Protein AF-A0A534JX72-F1 (afdb_monomer_lite)

Radius of gyration: 35.06 Å; chains: 1; bounding box: 91×56×96 Å

Structure (mmCIF, N/CA/C/O backbone):
data_AF-A0A534JX72-F1
#
_entry.id   AF-A0A534JX72-F1
#
loop_
_atom_site.group_PDB
_atom_site.id
_atom_site.type_symbol
_atom_site.label_atom_id
_atom_site.label_alt_id
_atom_site.label_comp_id
_atom_site.label_asym_id
_atom_site.label_entity_id
_atom_site.label_seq_id
_atom_site.pdbx_PDB_ins_code
_atom_site.Cartn_x
_atom_site.Cartn_y
_atom_site.Cartn_z
_atom_site.occupancy
_atom_site.B_iso_or_equiv
_atom_site.auth_seq_id
_atom_site.auth_comp_id
_atom_site.auth_asym_id
_atom_site.auth_atom_id
_atom_site.pdbx_PDB_model_num
ATOM 1 N N . MET A 1 1 ? -26.297 22.774 39.015 1.00 34.97 1 MET A N 1
ATOM 2 C CA . MET A 1 1 ? -24.935 22.592 38.460 1.00 34.97 1 MET A CA 1
ATOM 3 C C . MET A 1 1 ? -24.952 22.979 36.986 1.00 34.97 1 MET A C 1
ATOM 5 O O . MET A 1 1 ? -25.674 22.358 36.220 1.00 34.97 1 MET A O 1
ATOM 9 N N . ARG A 1 2 ? -24.256 24.064 36.615 1.00 29.84 2 ARG A N 1
ATOM 10 C CA . ARG A 1 2 ? -24.230 24.620 35.250 1.00 29.84 2 ARG A CA 1
ATOM 11 C C . ARG A 1 2 ? -23.567 23.633 34.281 1.00 29.84 2 ARG A C 1
ATOM 13 O O . ARG A 1 2 ? -22.454 23.179 34.528 1.00 29.84 2 ARG A O 1
ATOM 20 N N . SER A 1 3 ? -24.248 23.324 33.180 1.00 34.34 3 SER A N 1
ATOM 21 C CA . SER A 1 3 ? -23.729 22.519 32.077 1.00 34.34 3 SER A CA 1
ATOM 22 C C . SER A 1 3 ? -22.632 23.286 31.334 1.00 34.34 3 SER A C 1
ATOM 24 O O . SER A 1 3 ? -22.920 24.166 30.522 1.00 34.34 3 SER A O 1
ATOM 26 N N . ALA A 1 4 ? -21.368 22.951 31.584 1.00 35.09 4 ALA A N 1
ATOM 27 C CA . ALA A 1 4 ? -20.260 23.386 30.742 1.00 35.09 4 ALA A CA 1
ATOM 28 C C . ALA A 1 4 ? -20.265 22.569 29.438 1.00 35.09 4 ALA A C 1
ATOM 30 O O . ALA A 1 4 ? -19.502 21.621 29.261 1.00 35.09 4 ALA A O 1
ATOM 31 N N . GLY A 1 5 ? -21.166 22.921 28.520 1.00 37.97 5 GLY A N 1
ATOM 32 C CA . GLY A 1 5 ? -21.029 22.567 27.113 1.00 37.97 5 GLY A CA 1
ATOM 33 C C . GLY A 1 5 ? -19.857 23.358 26.544 1.00 37.97 5 GLY A C 1
ATOM 34 O O . GLY A 1 5 ? -20.038 24.479 26.080 1.00 37.97 5 GLY A O 1
ATOM 35 N N . GLY A 1 6 ? -18.645 22.812 26.649 1.00 37.88 6 GLY A N 1
ATOM 36 C CA . GLY A 1 6 ? -17.445 23.410 26.073 1.00 37.88 6 GLY A CA 1
ATOM 37 C C . GLY A 1 6 ? -17.520 23.389 24.550 1.00 37.88 6 GLY A C 1
ATOM 38 O O . GLY A 1 6 ? -17.050 22.445 23.920 1.00 37.88 6 GLY A O 1
ATOM 39 N N . ALA A 1 7 ? -18.128 24.414 23.955 1.00 49.31 7 ALA A N 1
ATOM 40 C CA . ALA A 1 7 ? -17.944 24.713 22.545 1.00 49.31 7 ALA A CA 1
ATOM 41 C C . ALA A 1 7 ? -16.447 24.960 22.293 1.00 49.31 7 ALA A C 1
ATOM 43 O O . ALA A 1 7 ? -15.780 25.642 23.079 1.00 49.31 7 ALA A O 1
ATOM 44 N N . LEU A 1 8 ? -15.907 24.367 21.223 1.00 46.69 8 LEU A N 1
ATOM 45 C CA . LEU A 1 8 ? -14.507 24.542 20.843 1.00 46.69 8 LEU A CA 1
ATOM 46 C C . LEU A 1 8 ? -14.187 26.036 20.715 1.00 46.69 8 LEU A C 1
ATOM 48 O O . LEU A 1 8 ? -14.882 26.770 20.016 1.00 46.69 8 LEU A O 1
ATOM 52 N N . ARG A 1 9 ? -13.104 26.489 21.357 1.00 63.44 9 ARG A N 1
ATOM 53 C CA . ARG A 1 9 ? -12.608 27.853 21.151 1.00 63.44 9 ARG A CA 1
ATOM 54 C C . ARG A 1 9 ? -12.197 27.999 19.674 1.00 63.44 9 ARG A C 1
ATOM 56 O O . ARG A 1 9 ? -11.427 27.161 19.200 1.00 63.44 9 ARG A O 1
ATOM 63 N N . PRO A 1 10 ? -12.622 29.056 18.960 1.00 59.06 10 PRO A N 1
ATOM 64 C CA . PRO A 1 10 ? -12.333 29.239 17.530 1.00 59.06 10 PRO A CA 1
ATOM 65 C C . PRO A 1 10 ? -10.827 29.238 17.222 1.00 59.06 10 PRO A C 1
ATOM 67 O O . PRO A 1 10 ? -10.398 28.721 16.195 1.00 59.06 10 PRO A O 1
ATOM 70 N N . ARG A 1 11 ? -9.999 29.688 18.176 1.00 56.06 11 ARG A N 1
ATOM 71 C CA . ARG A 1 11 ? -8.530 29.603 18.113 1.00 56.06 11 ARG A CA 1
ATOM 72 C C . ARG A 1 11 ? -7.991 28.170 18.009 1.00 56.06 11 ARG A C 1
ATOM 74 O O . ARG A 1 11 ? -6.979 27.949 17.357 1.00 56.06 11 ARG A O 1
ATOM 81 N N . THR A 1 12 ? -8.643 27.192 18.636 1.00 50.31 12 THR A N 1
ATOM 82 C CA . THR A 1 12 ? -8.209 25.787 18.602 1.00 50.31 12 THR A CA 1
ATOM 83 C C . THR A 1 12 ? -8.566 25.132 17.268 1.00 50.31 12 THR A C 1
ATOM 85 O O . THR A 1 12 ? -7.754 24.387 16.731 1.00 50.31 12 THR A O 1
ATOM 88 N N . ILE A 1 13 ? -9.732 25.465 16.699 1.00 56.62 13 ILE A N 1
ATOM 89 C CA . ILE A 1 13 ? -10.131 25.028 15.350 1.00 56.62 13 ILE A CA 1
ATOM 90 C C . ILE A 1 13 ? -9.166 25.606 14.311 1.00 56.62 13 ILE A C 1
ATOM 92 O O . ILE A 1 13 ? -8.658 24.862 13.480 1.00 56.62 13 ILE A O 1
ATOM 96 N N . ALA A 1 14 ? -8.842 26.898 14.413 1.00 62.22 14 ALA A N 1
ATOM 97 C CA . ALA A 1 14 ? -7.902 27.562 13.514 1.00 62.22 14 ALA A CA 1
ATOM 98 C C . ALA A 1 14 ? -6.480 26.974 13.590 1.00 62.22 14 ALA A C 1
ATOM 100 O O . ALA A 1 14 ? -5.833 26.819 12.563 1.00 62.22 14 ALA A O 1
ATOM 101 N N . LEU A 1 15 ? -6.002 26.588 14.780 1.00 56.69 15 LEU A N 1
ATOM 102 C CA . LEU A 1 15 ? -4.6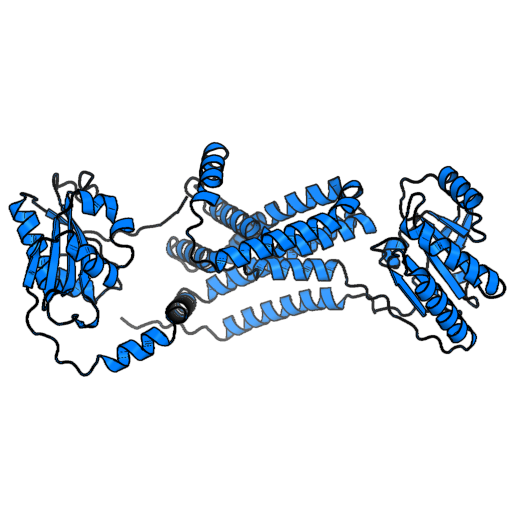83 25.959 14.942 1.00 56.69 15 LEU A CA 1
ATOM 103 C C . LEU A 1 15 ? -4.625 24.530 14.388 1.00 56.69 15 LEU A C 1
ATOM 105 O O . LEU A 1 15 ? -3.620 24.159 13.791 1.00 56.69 15 LEU A O 1
ATOM 109 N N . VAL A 1 16 ? -5.677 23.726 14.576 1.00 52.84 16 VAL A N 1
ATOM 110 C CA . VAL A 1 16 ? -5.746 22.371 14.000 1.00 52.84 16 VAL A CA 1
ATOM 111 C C . VAL A 1 16 ? -5.896 22.452 12.483 1.00 52.84 16 VAL A C 1
ATOM 113 O O . VAL A 1 16 ? -5.176 21.757 11.779 1.00 52.84 16 VAL A O 1
ATOM 116 N N . ALA A 1 17 ? -6.757 23.338 11.977 1.00 62.31 17 ALA A N 1
ATOM 117 C CA . ALA A 1 17 ? -6.901 23.581 10.545 1.00 62.31 17 ALA A CA 1
ATOM 118 C C . ALA A 1 17 ? -5.603 24.118 9.926 1.00 62.31 17 ALA A C 1
ATOM 120 O O . ALA A 1 17 ? -5.203 23.646 8.872 1.00 62.31 17 ALA A O 1
ATOM 121 N N . GLY A 1 18 ? -4.905 25.032 10.608 1.00 68.06 18 GLY A N 1
ATOM 122 C CA . GLY A 1 18 ? -3.608 25.554 10.180 1.00 68.06 18 GLY A CA 1
ATOM 123 C C . GLY A 1 18 ? -2.515 24.487 10.170 1.00 68.06 18 GLY A C 1
ATOM 124 O O . GLY A 1 18 ? -1.773 24.391 9.203 1.00 68.06 18 GLY A O 1
ATOM 125 N N . PHE A 1 19 ? -2.443 23.628 11.191 1.00 59.16 19 PHE A N 1
ATOM 126 C CA . PHE A 1 19 ? -1.483 22.522 11.217 1.00 59.16 19 PHE A CA 1
ATOM 127 C C . PHE A 1 19 ? -1.797 21.467 10.151 1.00 59.16 19 PHE A C 1
ATOM 129 O O . PHE A 1 19 ? -0.895 21.036 9.447 1.00 59.16 19 PHE A O 1
ATOM 136 N N . VAL A 1 20 ? -3.070 21.099 9.971 1.00 56.31 20 VAL A N 1
ATOM 137 C CA . VAL A 1 20 ? -3.511 20.207 8.886 1.00 56.31 20 VAL A CA 1
ATOM 138 C C . VAL A 1 20 ? -3.217 20.828 7.521 1.00 56.31 20 VAL A C 1
ATOM 140 O O . VAL A 1 20 ? -2.736 20.122 6.648 1.00 56.31 20 VAL A O 1
ATOM 143 N N . ALA A 1 21 ? -3.417 22.134 7.339 1.00 64.44 21 ALA A N 1
ATOM 144 C CA . ALA A 1 21 ? -3.087 22.838 6.103 1.00 64.44 21 ALA A CA 1
ATOM 145 C C . ALA A 1 21 ? -1.576 22.888 5.847 1.00 64.44 21 ALA A C 1
ATOM 147 O O . ALA A 1 21 ? -1.164 22.654 4.722 1.00 64.44 21 ALA A O 1
ATOM 148 N N . VAL A 1 22 ? -0.745 23.113 6.871 1.00 66.19 22 VAL A N 1
ATOM 149 C CA . VAL A 1 22 ? 0.724 23.049 6.759 1.00 66.19 22 VAL A CA 1
ATOM 150 C C . VAL A 1 22 ? 1.184 21.627 6.446 1.00 66.19 22 VAL A C 1
ATOM 152 O O . VAL A 1 22 ? 2.077 21.438 5.636 1.00 66.19 22 VAL A O 1
ATOM 155 N N . VAL A 1 23 ? 0.553 20.611 7.030 1.00 57.06 23 VAL A N 1
ATOM 156 C CA . VAL A 1 23 ? 0.859 19.199 6.768 1.00 57.06 23 VAL A CA 1
ATOM 157 C C . VAL A 1 23 ? 0.424 18.771 5.369 1.00 57.06 23 VAL A C 1
ATOM 159 O O . VAL A 1 23 ? 1.199 18.124 4.672 1.00 57.06 23 VAL A O 1
ATOM 162 N N . ILE A 1 24 ? -0.774 19.167 4.933 1.00 60.72 24 ILE A N 1
ATOM 163 C CA . ILE A 1 24 ? -1.239 18.990 3.554 1.00 60.72 24 ILE A CA 1
ATOM 164 C C . ILE A 1 24 ? -0.329 19.766 2.611 1.00 60.72 24 ILE A C 1
ATOM 166 O O . ILE A 1 24 ? 0.001 19.235 1.569 1.00 60.72 24 ILE A O 1
ATOM 170 N N . ALA A 1 25 ? 0.134 20.961 2.977 1.00 63.06 25 ALA A N 1
ATOM 171 C CA . ALA A 1 25 ? 1.074 21.735 2.180 1.00 63.06 25 ALA A CA 1
ATOM 172 C C . ALA A 1 25 ? 2.465 21.095 2.142 1.00 63.06 25 ALA A C 1
ATOM 174 O O . ALA A 1 25 ? 3.089 21.152 1.104 1.00 63.06 25 ALA A O 1
ATOM 175 N N . ILE A 1 26 ? 2.956 20.443 3.200 1.00 62.28 26 ILE A N 1
ATOM 176 C CA . ILE A 1 26 ? 4.235 19.708 3.182 1.00 62.28 26 ILE A CA 1
ATOM 177 C C . ILE A 1 26 ? 4.104 18.423 2.359 1.00 62.28 26 ILE A C 1
ATOM 179 O O . ILE A 1 26 ? 4.972 18.134 1.543 1.00 62.28 26 ILE A O 1
ATOM 183 N N . ALA A 1 27 ? 3.014 17.669 2.528 1.00 51.69 27 ALA A N 1
ATOM 184 C CA . ALA A 1 27 ? 2.728 16.482 1.725 1.00 51.69 27 ALA A CA 1
ATOM 185 C C . ALA A 1 27 ? 2.495 16.848 0.251 1.00 51.69 27 ALA A C 1
ATOM 187 O O . ALA A 1 27 ? 3.039 16.197 -0.632 1.00 51.69 27 ALA A O 1
ATOM 188 N N . ALA A 1 28 ? 1.756 17.926 -0.015 1.00 56.53 28 ALA A N 1
ATOM 189 C CA . ALA A 1 28 ? 1.580 18.491 -1.342 1.00 56.53 28 ALA A CA 1
ATOM 190 C C . ALA A 1 28 ? 2.904 19.022 -1.873 1.00 56.53 28 ALA A C 1
ATOM 192 O O . ALA A 1 28 ? 3.209 18.721 -3.002 1.00 56.53 28 ALA A O 1
ATOM 193 N N . SER A 1 29 ? 3.739 19.706 -1.091 1.00 56.56 29 SER A N 1
ATOM 194 C CA . SER A 1 29 ? 5.067 20.159 -1.523 1.00 56.56 29 SER A CA 1
ATOM 195 C C . SER A 1 29 ? 5.996 18.994 -1.840 1.00 56.56 29 SER A C 1
ATOM 197 O O . SER A 1 29 ? 6.731 19.097 -2.804 1.00 56.56 29 SER A O 1
ATOM 199 N N . LEU A 1 30 ? 5.938 17.874 -1.112 1.00 53.69 30 LEU A N 1
ATOM 200 C CA . LEU A 1 30 ? 6.667 16.636 -1.435 1.00 53.69 30 LEU A CA 1
ATOM 201 C C . LEU A 1 30 ? 6.123 15.948 -2.699 1.00 53.69 30 LEU A C 1
ATOM 203 O O . LEU A 1 30 ? 6.878 15.315 -3.431 1.00 53.69 30 LEU A O 1
ATOM 207 N N . VAL A 1 31 ? 4.819 16.079 -2.961 1.00 47.91 31 VAL A N 1
ATOM 208 C CA . VAL A 1 31 ? 4.160 15.600 -4.187 1.00 47.91 31 VAL A CA 1
ATOM 209 C C . VAL A 1 31 ? 4.345 16.576 -5.357 1.00 47.91 31 VAL A C 1
ATOM 211 O O . VAL A 1 31 ? 4.341 16.137 -6.493 1.00 47.91 31 VAL A O 1
ATOM 214 N N . LEU A 1 32 ? 4.528 17.871 -5.102 1.00 47.16 32 LEU A N 1
ATOM 215 C CA . LEU A 1 32 ? 4.736 18.948 -6.075 1.00 47.16 32 LEU A CA 1
ATOM 216 C C . LEU A 1 32 ? 6.227 19.159 -6.371 1.00 47.16 32 LEU A C 1
ATOM 218 O O . LEU A 1 32 ? 6.552 19.696 -7.421 1.00 47.16 32 LEU A O 1
ATOM 222 N N . PHE A 1 33 ? 7.129 18.657 -5.519 1.00 47.72 33 PHE A N 1
ATOM 223 C CA . PHE A 1 33 ? 8.542 18.391 -5.824 1.00 47.72 33 PHE A CA 1
ATOM 224 C C . PHE A 1 33 ? 8.692 17.172 -6.754 1.00 47.72 33 PHE A C 1
ATOM 226 O O . PHE A 1 33 ? 9.626 16.378 -6.632 1.00 47.72 33 PHE A O 1
ATOM 233 N N . GLN A 1 34 ? 7.757 16.979 -7.688 1.00 48.81 34 GLN A N 1
ATOM 234 C CA . GLN A 1 34 ? 8.061 16.151 -8.846 1.00 48.81 34 GLN A CA 1
ATOM 235 C C . GLN A 1 34 ? 9.079 16.938 -9.672 1.00 48.81 34 GLN A C 1
ATOM 237 O O . GLN A 1 34 ? 8.859 18.133 -9.903 1.00 48.81 34 GLN A O 1
ATOM 242 N N . PRO A 1 35 ? 10.171 16.311 -10.139 1.00 45.28 35 PRO A N 1
ATOM 243 C CA . PRO A 1 35 ? 10.888 16.860 -11.275 1.00 45.28 35 PRO A CA 1
ATOM 244 C C . PRO A 1 35 ? 9.836 17.141 -12.356 1.00 45.28 35 PRO A C 1
ATOM 246 O O . PRO A 1 35 ? 8.963 16.289 -12.570 1.00 45.28 35 PRO A O 1
ATOM 249 N N . PRO A 1 36 ? 9.821 18.336 -12.971 1.00 43.03 36 PRO A N 1
ATOM 250 C CA . PRO A 1 36 ? 8.888 18.610 -14.052 1.00 43.03 36 PRO A CA 1
ATOM 251 C C . PRO A 1 36 ? 9.018 17.476 -15.058 1.00 43.03 36 PRO A C 1
ATOM 253 O O . PRO A 1 36 ? 10.134 17.070 -15.365 1.00 43.03 36 PRO A O 1
ATOM 256 N N . ALA A 1 37 ? 7.892 16.932 -15.508 1.00 49.34 37 ALA A N 1
ATOM 257 C CA . ALA A 1 37 ? 7.880 15.823 -16.442 1.00 49.34 37 ALA A CA 1
ATOM 258 C C . ALA A 1 37 ? 8.649 16.267 -17.703 1.00 49.34 37 ALA A C 1
ATOM 260 O O . ALA A 1 37 ? 8.152 17.061 -18.509 1.00 49.34 37 ALA A O 1
ATOM 261 N N . THR A 1 38 ? 9.921 15.875 -17.811 1.00 53.38 38 THR A N 1
ATOM 262 C CA . THR A 1 38 ? 10.798 16.397 -18.853 1.00 53.38 38 THR A CA 1
ATOM 263 C C . THR A 1 38 ? 10.487 15.647 -20.129 1.00 53.38 38 THR A C 1
ATOM 265 O O . THR A 1 38 ? 10.518 14.421 -20.183 1.00 53.38 38 THR A O 1
ATOM 268 N N . LYS A 1 39 ? 10.152 16.403 -21.172 1.00 71.38 39 LYS A N 1
ATOM 269 C CA . LYS A 1 39 ? 10.093 15.880 -22.539 1.00 71.38 39 LYS A CA 1
ATOM 270 C C . LYS A 1 39 ? 11.490 15.537 -23.063 1.00 71.38 39 LYS A C 1
ATOM 272 O O . LYS A 1 39 ? 11.618 14.701 -23.944 1.00 71.38 39 LYS A O 1
ATOM 277 N N . ALA A 1 40 ? 12.521 16.192 -22.524 1.00 84.44 40 ALA A N 1
ATOM 278 C CA . ALA A 1 40 ? 13.915 15.907 -22.827 1.00 84.44 40 ALA A CA 1
ATOM 279 C C . ALA A 1 40 ? 14.343 14.570 -22.214 1.00 84.44 40 ALA A C 1
ATOM 281 O O . ALA A 1 40 ? 14.024 14.285 -21.054 1.00 84.44 40 ALA A O 1
ATOM 282 N N . ALA A 1 41 ? 15.085 13.793 -22.997 1.00 86.50 41 ALA A N 1
ATOM 283 C CA . ALA A 1 41 ? 15.706 12.561 -22.549 1.00 86.50 41 ALA A CA 1
ATOM 284 C C . ALA A 1 41 ? 16.773 12.877 -21.478 1.00 86.50 41 ALA A C 1
ATOM 286 O O . ALA A 1 41 ? 17.606 13.759 -21.719 1.00 86.50 41 ALA A O 1
ATOM 287 N N . PRO A 1 42 ? 16.744 12.233 -20.290 1.00 88.69 42 PRO A N 1
ATOM 288 C CA . PRO A 1 42 ? 17.781 12.411 -19.279 1.00 88.69 42 PRO A CA 1
ATOM 289 C C . PRO A 1 42 ? 19.166 12.116 -19.853 1.00 88.69 42 PRO A C 1
ATOM 291 O O . PRO A 1 42 ? 19.401 11.035 -20.396 1.00 88.69 42 PRO A O 1
ATOM 294 N N . ASP A 1 43 ? 20.071 13.084 -19.745 1.00 89.69 43 ASP A N 1
ATOM 295 C CA . ASP A 1 43 ? 21.433 12.923 -20.242 1.00 89.69 43 ASP A CA 1
ATOM 296 C C . ASP A 1 43 ? 22.206 11.918 -19.381 1.00 89.69 43 ASP A C 1
ATOM 298 O O . ASP A 1 43 ? 21.971 11.802 -18.173 1.00 89.69 43 ASP A O 1
ATOM 302 N N . PHE A 1 44 ? 23.116 11.179 -20.004 1.00 92.12 44 PHE A N 1
ATOM 303 C CA . PHE A 1 44 ? 23.939 10.195 -19.317 1.00 92.12 44 PHE A CA 1
ATOM 304 C C . PHE A 1 44 ? 25.312 10.069 -19.957 1.00 92.12 44 PHE A C 1
ATOM 306 O O . PHE A 1 44 ? 25.532 10.427 -21.111 1.00 92.12 44 PHE A O 1
ATOM 313 N N . THR A 1 45 ? 26.238 9.534 -19.170 1.00 93.62 45 THR A N 1
ATOM 314 C CA . THR A 1 45 ? 27.586 9.175 -19.598 1.00 93.62 45 THR A CA 1
ATOM 315 C C . THR A 1 45 ? 27.856 7.757 -19.137 1.00 93.62 45 THR A C 1
ATOM 317 O O . THR A 1 45 ? 27.799 7.482 -17.938 1.00 93.62 45 THR A O 1
ATOM 320 N N . LEU A 1 46 ? 28.129 6.863 -20.079 1.00 92.50 46 LEU A N 1
ATOM 321 C CA . LEU A 1 46 ? 28.477 5.473 -19.806 1.00 92.50 46 LEU A CA 1
ATOM 322 C C . LEU A 1 46 ? 29.785 5.116 -20.502 1.00 92.50 46 LEU A C 1
ATOM 324 O O . LEU A 1 46 ? 30.182 5.756 -21.470 1.00 92.50 46 LEU A O 1
ATOM 328 N N . THR A 1 47 ? 30.442 4.073 -20.011 1.00 92.94 47 THR A N 1
ATOM 329 C CA . THR A 1 47 ? 31.537 3.419 -20.729 1.00 92.94 47 THR A CA 1
ATOM 330 C C . THR A 1 47 ? 30.981 2.148 -21.354 1.00 92.94 47 THR A C 1
ATOM 332 O O . THR A 1 47 ? 30.412 1.313 -20.643 1.00 92.94 47 THR A O 1
ATOM 335 N N . ASP A 1 48 ? 31.091 2.026 -22.674 1.00 92.50 48 ASP A N 1
ATOM 336 C CA . ASP A 1 48 ? 30.658 0.834 -23.396 1.00 92.50 48 ASP A CA 1
ATOM 337 C C . ASP A 1 48 ? 31.604 -0.353 -23.146 1.00 92.50 48 ASP A C 1
ATOM 339 O O . ASP A 1 48 ? 32.664 -0.238 -22.522 1.00 92.50 48 ASP A O 1
ATOM 343 N N . ILE A 1 49 ? 31.202 -1.535 -23.605 1.00 92.19 49 ILE A N 1
ATOM 344 C CA . ILE A 1 49 ? 31.980 -2.763 -23.427 1.00 92.19 49 ILE A CA 1
ATOM 345 C C . ILE A 1 49 ? 33.294 -2.795 -24.218 1.00 92.19 49 ILE A C 1
ATOM 347 O O . ILE A 1 49 ? 34.118 -3.670 -23.945 1.00 92.19 49 ILE A O 1
ATOM 351 N N . ASP A 1 50 ? 33.512 -1.867 -25.148 1.00 90.25 50 ASP A N 1
ATOM 352 C CA . ASP A 1 50 ? 34.766 -1.706 -25.891 1.00 90.25 50 ASP A CA 1
ATOM 353 C C . ASP A 1 50 ? 35.696 -0.668 -25.232 1.00 90.25 50 ASP A C 1
ATOM 355 O O . ASP A 1 50 ? 36.848 -0.518 -25.637 1.00 90.25 50 ASP A O 1
ATOM 359 N N . GLY A 1 51 ? 35.232 0.003 -24.172 1.00 90.06 51 GLY A N 1
ATOM 360 C CA . GLY A 1 51 ? 35.978 1.019 -23.434 1.00 90.06 51 GLY A CA 1
ATOM 361 C C . GLY A 1 51 ? 35.767 2.447 -23.943 1.00 90.06 51 GLY A C 1
ATOM 362 O O . GLY A 1 51 ? 36.439 3.355 -23.454 1.00 90.06 51 GLY A O 1
ATOM 363 N N . ASN A 1 52 ? 34.845 2.672 -24.883 1.00 92.44 52 ASN A N 1
ATOM 364 C CA . ASN A 1 52 ? 34.511 4.011 -25.358 1.00 92.44 52 ASN A CA 1
ATOM 365 C C . ASN A 1 52 ? 33.567 4.709 -24.378 1.00 92.44 52 ASN A C 1
ATOM 367 O O . ASN A 1 52 ? 32.662 4.097 -23.808 1.00 92.44 52 ASN A O 1
ATOM 371 N N . THR A 1 53 ? 33.741 6.016 -24.217 1.00 93.00 53 THR A N 1
ATOM 372 C CA . THR A 1 53 ? 32.786 6.843 -23.476 1.00 93.00 53 THR A CA 1
ATOM 373 C C . THR A 1 53 ? 31.640 7.239 -24.398 1.00 93.00 53 THR A C 1
ATOM 375 O O . THR A 1 53 ? 31.869 7.817 -25.455 1.00 93.00 53 THR A O 1
ATOM 378 N N . VAL A 1 54 ? 30.412 6.946 -23.981 1.00 93.69 54 VAL A N 1
ATOM 379 C CA . VAL A 1 54 ? 29.177 7.265 -24.695 1.00 93.69 54 VAL A CA 1
ATOM 380 C C . VAL A 1 54 ? 28.415 8.324 -23.906 1.00 93.69 54 VAL A C 1
ATOM 382 O O . VAL A 1 54 ? 27.938 8.047 -22.800 1.00 93.69 54 VAL A O 1
ATOM 385 N N . HIS A 1 55 ? 28.281 9.525 -24.475 1.00 93.88 55 HIS A N 1
ATOM 386 C CA . HIS A 1 55 ? 27.387 10.562 -23.966 1.00 93.88 55 HIS A CA 1
ATOM 387 C C . HIS A 1 55 ? 26.129 10.632 -24.833 1.00 93.88 55 HIS A C 1
ATOM 389 O O . HIS A 1 55 ? 26.217 10.707 -26.056 1.00 93.88 55 HIS A O 1
ATOM 395 N N . LEU A 1 56 ? 24.939 10.672 -24.226 1.00 93.00 56 LEU A N 1
ATOM 396 C CA . LEU A 1 56 ? 23.696 10.803 -25.003 1.00 93.00 56 LEU A CA 1
ATOM 397 C C . LEU A 1 56 ? 23.663 12.108 -25.816 1.00 93.00 56 LEU A C 1
ATOM 399 O O . LEU A 1 56 ? 23.113 12.153 -26.917 1.00 93.00 56 LEU A O 1
ATOM 403 N N . ALA A 1 57 ? 24.272 13.169 -25.284 1.00 90.56 57 ALA A N 1
ATOM 404 C CA . ALA A 1 57 ? 24.438 14.441 -25.976 1.00 90.56 57 ALA A CA 1
ATOM 405 C C . ALA A 1 57 ? 25.201 14.333 -27.313 1.00 90.56 57 ALA A C 1
ATOM 407 O O . ALA A 1 57 ? 24.941 15.141 -28.205 1.00 90.56 57 ALA A O 1
ATOM 408 N N . ASP A 1 58 ? 26.070 13.333 -27.490 1.00 91.69 58 ASP A N 1
ATOM 409 C CA . ASP A 1 58 ? 26.844 13.151 -28.726 1.00 91.69 58 ASP A CA 1
ATOM 410 C C . ASP A 1 58 ? 25.964 12.688 -29.896 1.00 91.69 58 ASP A C 1
ATOM 412 O O . ASP A 1 58 ? 26.301 12.898 -31.060 1.00 91.69 58 ASP A O 1
ATOM 416 N N . PHE A 1 59 ? 24.794 12.112 -29.603 1.00 91.44 59 PHE A N 1
ATOM 417 C CA . PHE A 1 59 ? 23.854 11.621 -30.613 1.00 91.44 59 PHE A CA 1
ATOM 418 C C . PHE A 1 59 ? 22.808 12.657 -31.046 1.00 91.44 59 PHE A C 1
ATOM 420 O O . PHE A 1 59 ? 21.893 12.344 -31.812 1.00 91.44 59 PHE A O 1
ATOM 427 N N . ARG A 1 60 ? 22.932 13.913 -30.595 1.00 88.75 60 ARG A N 1
ATOM 428 C CA . ARG A 1 60 ? 22.062 15.014 -31.038 1.00 88.75 60 ARG A CA 1
ATOM 429 C C . ARG A 1 60 ? 22.114 15.154 -32.561 1.00 88.75 60 ARG A C 1
ATOM 431 O O . ARG A 1 60 ? 23.176 15.105 -33.171 1.00 88.75 60 ARG A O 1
ATOM 438 N N . GLY A 1 61 ? 20.952 15.345 -33.184 1.00 89.44 61 GLY A N 1
ATOM 439 C CA . GLY A 1 61 ? 20.817 15.367 -34.645 1.00 89.44 61 GLY A CA 1
ATOM 440 C C . GLY A 1 61 ? 20.558 13.999 -35.290 1.00 89.44 61 GLY A C 1
ATOM 441 O O . GLY A 1 61 ? 20.166 13.958 -36.455 1.00 89.44 61 GLY A O 1
ATOM 442 N N . LYS A 1 62 ? 20.683 12.892 -34.547 1.00 92.81 62 LYS A N 1
ATOM 443 C CA . LYS A 1 62 ? 20.256 11.548 -34.970 1.00 92.81 62 LYS A CA 1
ATOM 444 C C . LYS A 1 62 ? 19.083 11.066 -34.116 1.00 92.81 62 LYS A C 1
ATOM 446 O O . LYS A 1 62 ? 18.796 11.633 -33.066 1.00 92.81 62 LYS A O 1
ATOM 451 N N . ILE A 1 63 ? 18.370 10.048 -34.591 1.00 94.25 63 ILE A N 1
ATOM 452 C CA . ILE A 1 63 ? 17.360 9.359 -33.781 1.00 94.25 63 ILE A CA 1
ATOM 453 C C . ILE A 1 63 ? 18.078 8.270 -32.982 1.00 94.25 63 ILE A C 1
ATOM 455 O O . ILE A 1 63 ? 18.664 7.364 -33.566 1.00 94.25 63 ILE A O 1
ATOM 459 N N . THR A 1 64 ? 18.047 8.337 -31.656 1.00 94.94 64 THR A N 1
ATOM 460 C CA . THR A 1 64 ? 18.744 7.359 -30.807 1.00 94.94 64 THR A CA 1
ATOM 461 C C . THR A 1 64 ? 17.763 6.342 -30.247 1.00 94.94 64 THR A C 1
ATOM 463 O O . THR A 1 64 ? 16.788 6.722 -29.598 1.00 94.94 64 THR A O 1
ATOM 466 N N . VAL A 1 65 ? 18.029 5.051 -30.452 1.00 95.12 65 VAL A N 1
ATOM 467 C CA . VAL A 1 65 ? 17.335 3.976 -29.739 1.00 95.12 65 VAL A CA 1
ATOM 468 C C . VAL A 1 65 ? 18.066 3.664 -28.436 1.00 95.12 65 VAL A C 1
ATOM 470 O O . VAL A 1 65 ? 19.267 3.396 -28.429 1.00 95.12 65 VAL A O 1
ATOM 473 N N . LEU A 1 66 ? 17.338 3.718 -27.324 1.00 95.25 66 LEU A N 1
ATOM 474 C CA . LEU A 1 66 ? 17.818 3.272 -26.020 1.00 95.25 66 LEU A CA 1
ATOM 475 C C . LEU A 1 66 ? 17.092 1.980 -25.662 1.00 95.25 66 LEU A C 1
ATOM 477 O O . LEU A 1 66 ? 15.868 1.977 -25.516 1.00 95.25 66 LEU A O 1
ATOM 481 N N . ASP A 1 67 ? 17.851 0.898 -25.538 1.00 94.31 67 ASP A N 1
ATOM 482 C CA . ASP A 1 67 ? 17.350 -0.446 -25.263 1.00 94.31 67 ASP A CA 1
ATOM 483 C C . ASP A 1 67 ? 17.819 -0.918 -23.886 1.00 94.31 67 ASP A C 1
ATOM 485 O O . ASP A 1 67 ? 18.985 -1.250 -23.691 1.00 94.31 67 ASP A O 1
ATOM 489 N N . PHE A 1 68 ? 16.917 -0.934 -22.908 1.00 93.69 68 PHE A N 1
ATOM 490 C CA . PHE A 1 68 ? 17.221 -1.432 -21.568 1.00 93.69 68 PHE A CA 1
ATOM 491 C C . PHE A 1 68 ? 16.963 -2.936 -21.501 1.00 93.69 68 PHE A C 1
ATOM 493 O O . PHE A 1 68 ? 15.824 -3.379 -21.685 1.00 93.69 68 PHE A O 1
ATOM 500 N N . MET A 1 69 ? 18.016 -3.705 -21.221 1.00 91.56 69 MET A N 1
ATOM 501 C CA . MET A 1 69 ? 18.080 -5.156 -21.427 1.00 91.56 69 MET A CA 1
ATOM 502 C C . MET A 1 69 ? 18.987 -5.857 -20.393 1.00 91.56 69 MET A C 1
ATOM 504 O O . MET A 1 69 ? 19.501 -5.212 -19.484 1.00 91.56 69 MET A O 1
ATOM 508 N N . TYR A 1 70 ? 19.117 -7.186 -20.487 1.00 87.69 70 TYR A N 1
ATOM 509 C CA . TYR A 1 70 ? 20.164 -8.000 -19.841 1.00 87.69 70 TYR A CA 1
ATOM 510 C C . TYR A 1 70 ? 20.334 -9.325 -20.614 1.00 87.69 70 TYR A C 1
ATOM 512 O O . TYR A 1 70 ? 19.470 -9.687 -21.421 1.00 87.69 70 TYR A O 1
ATOM 520 N N . ILE A 1 71 ? 21.421 -10.070 -20.379 1.00 82.44 71 ILE A N 1
ATOM 521 C CA . ILE A 1 71 ? 21.844 -11.214 -21.222 1.00 82.44 71 ILE A CA 1
ATOM 522 C C . ILE A 1 71 ? 20.785 -12.331 -21.326 1.00 82.44 71 ILE A C 1
ATOM 524 O O . ILE A 1 71 ? 20.537 -12.863 -22.405 1.00 82.44 71 ILE A O 1
ATOM 528 N N . ASN A 1 72 ? 20.132 -12.693 -20.221 1.00 82.69 72 ASN A N 1
ATOM 529 C CA . ASN A 1 72 ? 19.192 -13.825 -20.149 1.00 82.69 72 ASN A CA 1
ATOM 530 C C . ASN A 1 72 ? 17.719 -13.382 -20.180 1.00 82.69 72 ASN A C 1
ATOM 532 O O . ASN A 1 72 ? 16.884 -13.854 -19.402 1.00 82.69 72 ASN A O 1
ATOM 536 N N . CYS A 1 73 ? 17.401 -12.433 -21.054 1.00 83.12 73 CYS A N 1
ATOM 537 C CA . CYS A 1 73 ? 16.084 -11.819 -21.149 1.00 83.12 73 CYS A CA 1
ATOM 538 C C . CYS A 1 73 ? 15.263 -12.398 -22.315 1.00 83.12 73 CYS A C 1
ATOM 540 O O . CYS A 1 73 ? 15.477 -12.048 -23.476 1.00 83.12 73 CYS A O 1
ATOM 542 N N . ALA A 1 74 ? 14.271 -13.245 -22.012 1.00 83.00 74 ALA A N 1
ATOM 543 C CA . ALA A 1 74 ? 13.413 -13.868 -23.029 1.00 83.00 74 ALA A CA 1
ATOM 544 C C . ALA A 1 74 ? 12.620 -12.835 -23.854 1.00 83.00 74 ALA A C 1
ATOM 546 O O . ALA A 1 74 ? 12.582 -12.915 -25.078 1.00 83.00 74 ALA A O 1
ATOM 547 N N . SER A 1 75 ? 12.052 -11.819 -23.202 1.00 82.81 75 SER A N 1
ATOM 548 C CA . SER A 1 75 ? 11.337 -10.724 -23.874 1.00 82.81 75 SER A CA 1
ATOM 549 C C . SER A 1 75 ? 12.252 -9.872 -24.766 1.00 82.81 75 SER A C 1
ATOM 551 O O . SER A 1 75 ? 11.808 -9.352 -25.787 1.00 82.81 75 SER A O 1
ATOM 553 N N . CYS A 1 76 ? 13.543 -9.777 -24.440 1.00 87.88 76 CYS A N 1
ATOM 554 C CA . CYS A 1 76 ? 14.526 -9.070 -25.257 1.00 87.88 76 CYS A CA 1
ATOM 555 C C . CYS A 1 76 ? 14.867 -9.854 -26.530 1.00 87.88 76 CYS A C 1
ATOM 557 O O . CYS A 1 76 ? 15.129 -9.245 -27.561 1.00 87.88 76 CYS A O 1
ATOM 559 N N . GLU A 1 77 ? 14.855 -11.192 -26.491 1.00 88.56 77 GLU A N 1
ATOM 560 C CA . GLU A 1 77 ? 15.021 -12.029 -27.695 1.00 88.56 77 GLU A CA 1
ATOM 561 C C . GLU A 1 77 ? 13.857 -11.852 -28.683 1.00 88.56 77 GLU A C 1
ATOM 563 O O . GLU A 1 77 ? 14.073 -11.961 -29.885 1.00 88.56 77 GLU A O 1
ATOM 568 N N . LEU A 1 78 ? 12.650 -11.527 -28.200 1.00 88.81 78 LEU A N 1
ATOM 569 C CA . LEU A 1 78 ? 11.494 -11.224 -29.055 1.00 88.81 78 LEU A CA 1
ATOM 570 C C . LEU A 1 78 ? 11.599 -9.834 -29.704 1.00 88.81 78 LEU A C 1
ATOM 572 O O . LEU A 1 78 ? 11.317 -9.678 -30.889 1.00 88.81 78 LEU A O 1
ATOM 576 N N . ALA A 1 79 ? 12.012 -8.817 -28.940 1.00 90.94 79 ALA A N 1
ATOM 577 C CA . ALA A 1 79 ? 12.085 -7.439 -29.433 1.00 90.94 79 ALA A CA 1
ATOM 578 C C . ALA A 1 79 ? 13.299 -7.181 -30.342 1.00 90.94 79 ALA A C 1
ATOM 580 O O . ALA A 1 79 ? 13.189 -6.471 -31.340 1.00 90.94 79 ALA A O 1
ATOM 581 N N . ARG A 1 80 ? 14.459 -7.767 -30.024 1.00 93.00 80 ARG A N 1
ATOM 582 C CA . ARG A 1 80 ? 15.729 -7.508 -30.718 1.00 93.00 80 ARG A CA 1
ATOM 583 C C . ARG A 1 80 ? 15.697 -7.684 -32.235 1.00 93.00 80 ARG A C 1
ATOM 585 O O . ARG A 1 80 ? 16.164 -6.758 -32.888 1.00 93.00 80 ARG A O 1
ATOM 592 N N . PRO A 1 81 ? 15.180 -8.783 -32.824 1.00 93.25 81 PRO A N 1
ATOM 593 C CA . PRO A 1 81 ? 15.183 -8.923 -34.279 1.00 93.25 81 PRO A CA 1
ATOM 594 C C . PRO A 1 81 ? 14.386 -7.804 -34.959 1.00 93.25 81 PRO A C 1
ATOM 596 O O . PRO A 1 81 ? 14.808 -7.308 -35.998 1.00 93.25 81 PRO A O 1
ATOM 599 N N . VAL A 1 82 ? 13.291 -7.345 -34.342 1.00 93.56 82 VAL A N 1
ATOM 600 C CA . VAL A 1 82 ? 12.498 -6.215 -34.847 1.00 93.56 82 VAL A CA 1
ATOM 601 C C . VAL A 1 82 ? 13.287 -4.909 -34.756 1.00 93.56 82 VAL A C 1
ATOM 603 O O . VAL A 1 82 ? 13.325 -4.146 -35.716 1.00 93.56 82 VAL A O 1
ATOM 606 N N . VAL A 1 83 ? 13.951 -4.653 -33.624 1.00 93.44 83 VAL A N 1
ATOM 607 C CA . VAL A 1 83 ? 14.777 -3.447 -33.449 1.00 93.44 83 VAL A CA 1
ATOM 608 C C . VAL A 1 83 ? 15.970 -3.453 -34.407 1.00 93.44 83 VAL A C 1
ATOM 610 O O . VAL A 1 83 ? 16.255 -2.427 -35.009 1.00 93.44 83 VAL A O 1
ATOM 613 N N . GLN A 1 84 ? 16.637 -4.595 -34.599 1.00 93.88 84 GLN A N 1
ATOM 614 C CA . GLN A 1 84 ? 17.744 -4.746 -35.549 1.00 93.88 84 GLN A CA 1
ATOM 615 C C . GLN A 1 84 ? 17.293 -4.523 -36.995 1.00 93.88 84 GLN A C 1
ATOM 617 O O . GLN A 1 84 ? 18.001 -3.860 -37.746 1.00 93.88 84 GLN A O 1
ATOM 622 N N . GLU A 1 85 ? 16.123 -5.040 -37.378 1.00 93.31 85 GLU A N 1
ATOM 623 C CA . GLU A 1 85 ? 15.538 -4.835 -38.707 1.00 93.31 85 GLU A CA 1
ATOM 624 C C . GLU A 1 85 ? 15.277 -3.346 -38.977 1.00 93.31 85 GLU A C 1
ATOM 626 O O . GLU A 1 85 ? 15.751 -2.808 -39.978 1.00 93.31 85 GLU A O 1
ATOM 631 N N . VAL A 1 86 ? 14.597 -2.663 -38.051 1.00 92.94 86 VAL A N 1
ATOM 632 C CA . VAL A 1 86 ? 14.308 -1.225 -38.163 1.00 92.94 86 VAL A CA 1
ATOM 633 C C . VAL A 1 86 ? 15.601 -0.405 -38.132 1.00 92.94 86 VAL A C 1
ATOM 635 O O . VAL A 1 86 ? 15.787 0.501 -38.940 1.00 92.94 86 VAL A O 1
ATOM 638 N N . PHE A 1 87 ? 16.540 -0.740 -37.247 1.00 92.88 87 PHE A N 1
ATOM 639 C CA . PHE A 1 87 ? 17.831 -0.060 -37.179 1.00 92.88 87 PHE A CA 1
ATOM 640 C C . PHE A 1 87 ? 18.606 -0.201 -38.492 1.00 92.88 87 PHE A C 1
ATOM 642 O O . PHE A 1 87 ? 19.136 0.783 -38.995 1.00 92.88 87 PHE A O 1
ATOM 649 N N . ALA A 1 88 ? 18.640 -1.399 -39.083 1.00 92.44 88 ALA A N 1
ATOM 650 C CA . ALA A 1 88 ? 19.309 -1.635 -40.358 1.00 92.44 88 ALA A CA 1
ATOM 651 C C . ALA A 1 88 ? 18.674 -0.827 -41.503 1.00 92.44 88 ALA A C 1
ATOM 653 O O . ALA A 1 88 ? 19.399 -0.297 -42.345 1.00 92.44 88 ALA A O 1
ATOM 654 N N . ALA A 1 89 ? 17.345 -0.679 -41.511 1.00 92.44 89 ALA A N 1
ATOM 655 C CA . ALA A 1 89 ? 16.634 0.139 -42.495 1.00 92.44 89 ALA A CA 1
ATOM 656 C C . ALA A 1 89 ? 16.950 1.645 -42.375 1.00 92.44 89 ALA A C 1
ATOM 658 O O . ALA A 1 89 ? 16.927 2.360 -43.377 1.00 92.44 89 ALA A O 1
ATOM 659 N N . HIS A 1 90 ? 17.296 2.119 -41.172 1.00 92.75 90 HIS A N 1
ATOM 660 C CA . HIS A 1 90 ? 17.494 3.541 -40.856 1.00 92.75 90 HIS A CA 1
ATOM 661 C C . HIS A 1 90 ? 18.910 3.880 -40.350 1.00 92.75 90 HIS A C 1
ATOM 663 O O . HIS A 1 90 ? 19.131 4.949 -39.779 1.00 92.75 90 HIS A O 1
ATOM 669 N N . ALA A 1 91 ? 19.899 3.015 -40.595 1.00 88.31 91 ALA A N 1
ATOM 670 C CA . ALA A 1 91 ? 21.244 3.101 -40.008 1.00 88.31 91 ALA A CA 1
ATOM 671 C C . ALA A 1 91 ? 21.993 4.417 -40.307 1.00 88.31 91 ALA A C 1
ATOM 673 O O . ALA A 1 91 ? 22.870 4.823 -39.552 1.00 88.31 91 ALA A O 1
ATOM 674 N N . ALA A 1 92 ? 21.648 5.116 -41.394 1.00 88.62 92 ALA A N 1
ATOM 675 C CA . ALA A 1 92 ? 22.263 6.399 -41.750 1.00 88.62 92 ALA A CA 1
ATOM 676 C C . ALA A 1 92 ? 21.837 7.565 -40.835 1.00 88.62 92 ALA A C 1
ATOM 678 O O . ALA A 1 92 ? 22.541 8.571 -40.745 1.00 88.62 92 ALA A O 1
ATOM 679 N N . VAL A 1 93 ? 20.677 7.450 -40.185 1.00 90.50 93 VAL A N 1
ATOM 680 C CA . VAL A 1 93 ? 20.042 8.520 -39.395 1.00 90.50 93 VAL A CA 1
ATOM 681 C C . VAL A 1 93 ? 19.782 8.108 -37.945 1.00 90.50 93 VAL A C 1
ATOM 683 O O . VAL A 1 93 ? 19.223 8.898 -37.177 1.00 90.50 93 VAL A O 1
ATOM 686 N N . MET A 1 94 ? 20.203 6.898 -37.567 1.00 92.38 94 MET A N 1
ATOM 687 C CA . MET A 1 94 ? 19.997 6.321 -36.244 1.00 92.38 94 MET A CA 1
ATOM 688 C C . MET A 1 94 ? 21.301 5.987 -35.524 1.00 92.38 94 MET A C 1
ATOM 690 O O . MET A 1 94 ? 22.306 5.661 -36.144 1.00 92.38 94 MET A O 1
ATOM 694 N N . GLU A 1 95 ? 21.243 6.046 -34.196 1.00 94.62 95 GLU A N 1
ATOM 695 C CA . GLU A 1 95 ? 22.255 5.514 -33.277 1.00 94.62 95 GLU A CA 1
ATOM 696 C C . GLU A 1 95 ? 21.582 4.624 -32.239 1.00 94.62 95 GLU A C 1
ATOM 698 O O . GLU A 1 95 ? 20.377 4.743 -32.004 1.00 94.62 95 GLU A O 1
ATOM 703 N N . GLY A 1 96 ? 22.340 3.721 -31.624 1.00 93.50 96 GLY A N 1
ATOM 704 C CA . GLY A 1 96 ? 21.797 2.765 -30.665 1.00 93.50 96 GLY A CA 1
ATOM 705 C C . GLY A 1 96 ? 22.676 2.595 -29.439 1.00 93.50 96 GLY A C 1
ATOM 706 O O . GLY A 1 96 ? 23.903 2.552 -29.532 1.00 93.50 96 GLY A O 1
ATOM 707 N N . VAL A 1 97 ? 22.034 2.468 -28.281 1.00 95.69 97 VAL A N 1
ATOM 708 C CA . VAL A 1 97 ? 22.695 2.081 -27.036 1.00 95.69 97 VAL A CA 1
ATOM 709 C C . VAL A 1 97 ? 21.834 1.040 -26.332 1.00 95.69 97 VAL A C 1
ATOM 711 O O . VAL A 1 97 ? 20.732 1.348 -25.877 1.00 95.69 97 VAL A O 1
ATOM 714 N N . SER A 1 98 ? 22.343 -0.186 -26.217 1.00 94.94 98 SER A N 1
ATOM 715 C CA . SER A 1 98 ? 21.772 -1.192 -25.320 1.00 94.94 98 SER A CA 1
ATOM 716 C C . SER A 1 98 ? 22.434 -1.078 -23.948 1.00 94.94 98 SER A C 1
ATOM 718 O O . SER A 1 98 ? 23.659 -1.096 -23.832 1.00 94.94 98 SER A O 1
ATOM 720 N N . ILE A 1 99 ? 21.623 -0.948 -22.904 1.00 94.62 99 ILE A N 1
ATOM 721 C CA . ILE A 1 99 ? 22.060 -0.731 -21.527 1.00 94.62 99 ILE A CA 1
ATOM 722 C C . ILE A 1 99 ? 21.661 -1.949 -20.701 1.00 94.62 99 ILE A C 1
ATOM 724 O O . ILE A 1 99 ? 20.472 -2.208 -20.494 1.00 94.62 99 ILE A O 1
ATOM 728 N N . ASP A 1 100 ? 22.662 -2.676 -20.213 1.00 91.56 100 ASP A N 1
ATOM 729 C CA . ASP A 1 100 ? 22.468 -3.781 -19.286 1.00 91.56 100 ASP A CA 1
ATOM 730 C C . ASP A 1 100 ? 22.206 -3.257 -17.873 1.00 91.56 100 ASP A C 1
ATOM 732 O O . ASP A 1 100 ? 23.076 -2.640 -17.247 1.00 91.56 100 ASP A O 1
ATOM 736 N N . ILE A 1 101 ? 20.998 -3.509 -17.371 1.00 85.81 101 ILE A N 1
ATOM 737 C CA . ILE A 1 101 ? 20.569 -3.052 -16.046 1.00 85.81 101 ILE A CA 1
ATOM 738 C C . ILE A 1 101 ? 21.024 -3.984 -14.910 1.00 85.81 101 ILE A C 1
ATOM 740 O O . ILE A 1 101 ? 20.885 -3.640 -13.733 1.00 85.81 101 ILE A O 1
ATOM 744 N N . VAL A 1 102 ? 21.546 -5.174 -15.225 1.00 80.19 102 VAL A N 1
ATOM 745 C CA . VAL A 1 102 ? 22.000 -6.155 -14.237 1.00 80.19 102 VAL A CA 1
ATOM 746 C C . VAL A 1 102 ? 23.496 -5.983 -13.995 1.00 80.19 102 VAL A C 1
ATOM 748 O O . VAL A 1 102 ? 24.356 -6.522 -14.681 1.00 80.19 102 VAL A O 1
ATOM 751 N N . LEU A 1 103 ? 23.837 -5.289 -12.908 1.00 69.88 103 LEU A N 1
ATOM 752 C CA . LEU A 1 103 ? 25.231 -5.065 -12.500 1.00 69.88 103 LEU A CA 1
ATOM 753 C C . LEU A 1 103 ? 26.019 -6.348 -12.163 1.00 69.88 103 LEU A C 1
ATOM 755 O O . LEU A 1 103 ? 27.226 -6.258 -11.957 1.00 69.88 103 LEU A O 1
ATOM 759 N N . LEU A 1 104 ? 25.386 -7.519 -12.080 1.00 73.19 104 LEU A N 1
ATOM 760 C CA . LEU A 1 104 ? 26.086 -8.792 -11.868 1.00 73.19 104 LEU A CA 1
ATOM 761 C C . LEU A 1 104 ? 26.683 -9.379 -13.154 1.00 73.19 104 LEU A C 1
ATOM 763 O O . LEU A 1 104 ? 27.600 -10.194 -13.057 1.00 73.19 104 LEU A O 1
ATOM 767 N N . ASP A 1 105 ? 26.208 -8.958 -14.326 1.00 80.75 105 ASP A N 1
ATOM 768 C CA . ASP A 1 105 ? 26.728 -9.434 -15.603 1.00 80.75 105 ASP A CA 1
ATOM 769 C C . ASP A 1 105 ? 28.112 -8.812 -15.861 1.00 80.75 105 ASP A C 1
ATOM 771 O O . ASP A 1 105 ? 28.353 -7.613 -15.670 1.00 80.75 105 ASP A O 1
ATOM 775 N N . SER A 1 106 ? 29.082 -9.653 -16.227 1.00 84.94 106 SER A N 1
ATOM 776 C CA . SER A 1 106 ? 30.448 -9.202 -16.498 1.00 84.94 106 SER A CA 1
ATOM 777 C C . SER A 1 106 ? 30.576 -8.623 -17.906 1.00 84.94 106 SER A C 1
ATOM 779 O O . SER A 1 106 ? 29.881 -9.023 -18.839 1.00 84.94 106 SER A O 1
ATOM 781 N N . GLN A 1 107 ? 31.540 -7.720 -18.089 1.00 87.25 107 GLN A N 1
ATOM 782 C CA . GLN A 1 107 ? 31.832 -7.131 -19.400 1.00 87.25 107 GLN A CA 1
ATOM 783 C C . GLN A 1 107 ? 32.135 -8.200 -20.464 1.00 87.25 107 GLN A C 1
ATOM 785 O O . GLN A 1 107 ? 31.648 -8.099 -21.584 1.00 87.25 107 GLN A O 1
ATOM 790 N N . ALA A 1 108 ? 32.858 -9.266 -20.100 1.00 88.69 108 ALA A N 1
ATOM 791 C CA . ALA A 1 108 ? 33.168 -10.373 -21.008 1.00 88.69 108 ALA A CA 1
ATOM 792 C C . ALA A 1 108 ? 31.916 -11.159 -21.444 1.00 88.69 108 ALA A C 1
ATOM 794 O O . ALA A 1 108 ? 31.807 -11.580 -22.598 1.00 88.69 108 ALA A O 1
ATOM 795 N N . GLN A 1 109 ? 30.948 -11.343 -20.538 1.00 89.81 109 GLN A N 1
ATOM 796 C CA . GLN A 1 109 ? 29.674 -11.983 -20.876 1.00 89.81 109 GLN A CA 1
ATOM 797 C C . GLN A 1 109 ? 28.853 -11.105 -21.827 1.00 89.81 109 GLN A C 1
ATOM 799 O O . GLN A 1 109 ? 28.281 -11.629 -22.780 1.00 89.81 109 GLN A O 1
ATOM 804 N N . LEU A 1 110 ? 28.848 -9.785 -21.624 1.00 90.31 110 LEU A N 1
ATOM 805 C CA . LEU A 1 110 ? 28.160 -8.851 -22.518 1.00 90.31 110 LEU A CA 1
ATOM 806 C C . LEU A 1 110 ? 28.802 -8.755 -23.902 1.00 90.31 110 LEU A C 1
ATOM 808 O O . LEU A 1 110 ? 28.074 -8.700 -24.888 1.00 90.31 110 LEU A O 1
ATOM 812 N N . GLN A 1 111 ? 30.134 -8.792 -23.996 1.00 91.88 111 GLN A N 1
ATOM 813 C CA . GLN A 1 111 ? 30.845 -8.893 -25.279 1.00 91.88 111 GLN A CA 1
ATOM 814 C C . GLN A 1 111 ? 30.448 -10.167 -26.019 1.00 91.88 111 GLN A C 1
ATOM 816 O O . GLN A 1 111 ? 29.984 -10.106 -27.154 1.00 91.88 111 GLN A O 1
ATOM 821 N N . THR A 1 112 ? 30.516 -11.308 -25.331 1.00 93.00 112 THR A N 1
ATOM 822 C CA . THR A 1 112 ? 30.098 -12.598 -25.893 1.00 93.00 112 THR A CA 1
ATOM 823 C C . THR A 1 112 ? 28.650 -12.548 -26.379 1.00 93.00 112 THR A C 1
ATOM 825 O O . THR A 1 112 ? 28.340 -13.025 -27.468 1.00 93.00 112 THR A O 1
ATOM 828 N N . TYR A 1 113 ? 27.758 -11.948 -25.593 1.00 91.06 113 TYR A N 1
ATOM 829 C CA . TYR A 1 113 ? 26.358 -11.791 -25.955 1.00 91.06 113 TYR A CA 1
ATOM 830 C C . TYR A 1 113 ? 26.171 -10.871 -27.172 1.00 91.06 113 TYR A C 1
ATOM 832 O O . TYR A 1 113 ? 25.460 -11.248 -28.103 1.00 91.06 113 TYR A O 1
ATOM 840 N N . ARG A 1 114 ? 26.824 -9.700 -27.215 1.00 93.00 114 ARG A N 1
ATOM 841 C CA . ARG A 1 114 ? 26.770 -8.777 -28.362 1.00 93.00 114 ARG A CA 1
ATOM 842 C C . ARG A 1 114 ? 27.192 -9.491 -29.642 1.00 93.00 114 ARG A C 1
ATOM 844 O O . ARG A 1 114 ? 26.475 -9.417 -30.640 1.00 93.00 114 ARG A O 1
ATOM 851 N N . ASP A 1 115 ? 28.309 -10.208 -29.587 1.00 92.50 115 ASP A N 1
ATOM 852 C CA . ASP A 1 115 ? 28.907 -10.870 -30.743 1.00 92.50 115 ASP A CA 1
ATOM 853 C C . ASP A 1 115 ? 28.042 -12.049 -31.220 1.00 92.50 115 ASP A C 1
ATOM 855 O O . ASP A 1 115 ? 27.769 -12.181 -32.411 1.00 92.50 115 ASP A O 1
ATOM 859 N N . GLN A 1 116 ? 27.517 -12.866 -30.296 1.00 92.38 116 GLN A N 1
ATOM 860 C CA . GLN A 1 116 ? 26.599 -13.966 -30.624 1.00 92.38 116 GLN A CA 1
ATOM 861 C C . GLN A 1 116 ? 25.291 -13.488 -31.256 1.00 92.38 116 GLN A C 1
ATOM 863 O O . GLN A 1 116 ? 24.678 -14.212 -32.041 1.00 92.38 116 GLN A O 1
ATOM 868 N N . LYS A 1 117 ? 24.822 -12.301 -30.866 1.00 91.56 117 LYS A N 1
ATOM 869 C CA . LYS A 1 117 ? 23.520 -11.763 -31.271 1.00 91.56 117 LYS A CA 1
ATOM 870 C C . LYS A 1 117 ? 23.617 -10.725 -32.388 1.00 91.56 117 LYS A C 1
ATOM 872 O O . LYS A 1 117 ? 22.580 -10.251 -32.849 1.00 91.56 117 LYS A O 1
ATOM 877 N N . GLY A 1 118 ? 24.831 -10.396 -32.832 1.00 91.25 118 GLY A N 1
ATOM 878 C CA . GLY A 1 118 ? 25.089 -9.470 -33.932 1.00 91.25 118 GLY A CA 1
ATOM 879 C C . GLY A 1 118 ? 24.545 -8.066 -33.677 1.00 91.25 118 GLY A C 1
ATOM 880 O O . GLY A 1 118 ? 23.939 -7.482 -34.570 1.00 91.25 118 GLY A O 1
ATOM 881 N N . ILE A 1 119 ? 24.681 -7.545 -32.455 1.00 91.56 119 ILE A N 1
ATOM 882 C CA . ILE A 1 119 ? 24.202 -6.196 -32.115 1.00 91.56 119 ILE A CA 1
ATOM 883 C C . ILE A 1 119 ? 25.207 -5.165 -32.666 1.00 91.56 119 ILE A C 1
ATOM 885 O O . ILE A 1 119 ? 26.354 -5.168 -32.221 1.00 91.56 119 ILE A O 1
ATOM 889 N N . PRO A 1 120 ? 24.813 -4.304 -33.627 1.00 88.88 120 PRO A N 1
ATOM 890 C CA . PRO A 1 120 ? 25.749 -3.452 -34.367 1.00 88.88 120 PRO A CA 1
ATOM 891 C C . PRO A 1 120 ? 26.023 -2.089 -33.708 1.00 88.88 120 PRO A C 1
ATOM 893 O O . PRO A 1 120 ? 26.767 -1.290 -34.267 1.00 88.88 120 PRO A O 1
ATOM 896 N N . TRP A 1 121 ? 25.405 -1.800 -32.563 1.00 91.69 121 TRP A N 1
ATOM 897 C CA . TRP A 1 121 ? 25.495 -0.518 -31.859 1.00 91.69 121 TRP A CA 1
ATOM 898 C C . TRP A 1 121 ? 26.107 -0.680 -30.457 1.00 91.69 121 TRP A C 1
ATOM 900 O O . TRP A 1 121 ? 26.443 -1.791 -30.040 1.00 91.69 121 TRP A O 1
ATOM 910 N N . HIS A 1 122 ? 26.266 0.425 -29.721 1.00 94.19 122 HIS A N 1
ATOM 911 C CA . HIS A 1 122 ? 26.939 0.423 -28.421 1.00 94.19 122 HIS A CA 1
ATOM 912 C C . HIS A 1 122 ? 26.201 -0.441 -27.394 1.00 94.19 122 HIS A C 1
ATOM 914 O O . HIS A 1 122 ? 24.983 -0.358 -27.244 1.00 94.19 122 HIS A O 1
ATOM 920 N N . VAL A 1 123 ? 26.948 -1.232 -26.628 1.00 94.69 123 VAL A N 1
ATOM 921 C CA . VAL A 1 123 ? 26.418 -1.988 -25.487 1.00 94.69 123 VAL A CA 1
ATOM 922 C C . VAL A 1 123 ? 27.182 -1.552 -24.248 1.00 94.69 123 VAL A C 1
ATOM 924 O O . VAL A 1 123 ? 28.410 -1.565 -24.248 1.00 94.69 123 VAL A O 1
ATOM 927 N N . ALA A 1 124 ? 26.480 -1.152 -23.196 1.00 93.56 124 ALA A N 1
ATOM 928 C CA . ALA A 1 124 ? 27.085 -0.660 -21.964 1.00 93.56 124 ALA A CA 1
ATOM 929 C C . ALA A 1 124 ? 26.397 -1.259 -20.738 1.00 93.56 124 ALA A C 1
ATOM 931 O O . ALA A 1 124 ? 25.229 -1.635 -20.782 1.00 93.56 124 ALA A O 1
ATOM 932 N N . ARG A 1 125 ? 27.119 -1.320 -19.619 1.00 91.12 125 ARG A N 1
ATOM 933 C CA . ARG A 1 125 ? 26.529 -1.641 -18.311 1.00 91.12 125 ARG A CA 1
ATOM 934 C C . ARG A 1 125 ? 26.000 -0.375 -17.668 1.00 91.12 125 ARG A C 1
ATOM 936 O O . ARG A 1 125 ? 26.624 0.676 -17.800 1.00 91.12 125 ARG A O 1
ATOM 943 N N . ASP A 1 126 ? 24.917 -0.483 -16.907 1.00 88.44 126 ASP A N 1
ATOM 944 C CA . ASP A 1 126 ? 24.376 0.651 -16.164 1.00 88.44 126 ASP A CA 1
ATOM 945 C C . ASP A 1 126 ? 25.217 0.998 -14.920 1.00 88.44 126 ASP A C 1
ATOM 947 O O . ASP A 1 126 ? 24.834 0.757 -13.776 1.00 88.44 126 ASP A O 1
ATOM 951 N N . THR A 1 127 ? 26.403 1.566 -15.138 1.00 84.25 127 THR A N 1
ATOM 952 C CA . THR A 1 127 ? 27.305 2.004 -14.063 1.00 84.25 127 THR A CA 1
ATOM 953 C C . THR A 1 127 ? 26.906 3.351 -13.458 1.00 84.25 127 THR A C 1
ATOM 955 O O . THR A 1 127 ? 27.325 3.659 -12.342 1.00 84.25 127 THR A O 1
ATOM 958 N N . ALA A 1 128 ? 26.092 4.142 -14.166 1.00 81.25 128 ALA A N 1
ATOM 959 C CA . ALA A 1 128 ? 25.707 5.502 -13.783 1.00 81.25 128 ALA A CA 1
ATOM 960 C C . ALA A 1 128 ? 24.264 5.628 -13.247 1.00 81.25 128 ALA A C 1
ATOM 962 O O . ALA A 1 128 ? 23.852 6.724 -12.869 1.00 81.25 128 ALA A O 1
ATOM 963 N N . GLY A 1 129 ? 23.490 4.539 -13.186 1.00 80.44 129 GLY A N 1
ATOM 964 C CA . GLY A 1 129 ? 22.095 4.555 -12.723 1.00 80.44 129 GLY A CA 1
ATOM 965 C C . GLY A 1 129 ? 21.111 5.133 -13.749 1.00 80.44 129 GLY A C 1
ATOM 966 O O . GLY A 1 129 ? 20.080 5.708 -13.384 1.00 80.44 129 GLY A O 1
ATOM 967 N N . VAL A 1 130 ? 21.425 4.993 -15.037 1.00 86.75 130 VAL A N 1
ATOM 968 C CA . VAL A 1 130 ? 20.641 5.455 -16.186 1.00 86.75 130 VAL A CA 1
ATOM 969 C C . VAL A 1 130 ? 19.259 4.808 -16.207 1.00 86.75 130 VAL A C 1
ATOM 971 O O . VAL A 1 130 ? 18.268 5.501 -16.442 1.00 86.75 130 VAL A O 1
ATOM 974 N N . ALA A 1 131 ? 19.142 3.521 -15.870 1.00 82.50 131 ALA A N 1
ATOM 975 C CA . ALA A 1 131 ? 17.851 2.841 -15.783 1.00 82.50 131 ALA A CA 1
ATOM 976 C C . ALA A 1 131 ? 16.904 3.537 -14.791 1.00 82.50 131 ALA A C 1
ATOM 978 O O . ALA A 1 131 ? 15.696 3.630 -15.027 1.00 82.50 131 ALA A O 1
ATOM 979 N N . GLY A 1 132 ? 17.446 4.102 -13.709 1.00 73.69 132 GLY A N 1
ATOM 980 C CA . GLY A 1 132 ? 16.675 4.889 -12.753 1.00 73.69 132 GLY A CA 1
ATOM 981 C C . GLY A 1 132 ? 16.220 6.238 -13.292 1.00 73.69 132 GLY A C 1
ATOM 982 O O . GLY A 1 132 ? 15.063 6.611 -13.083 1.00 73.69 132 GLY A O 1
ATOM 983 N N . ALA A 1 133 ? 17.080 6.936 -14.037 1.00 79.38 133 ALA A N 1
ATOM 984 C CA . ALA A 1 133 ? 16.729 8.199 -14.688 1.00 79.38 133 ALA A CA 1
ATOM 985 C C . ALA A 1 133 ? 15.587 8.020 -15.708 1.00 79.38 133 ALA A C 1
ATOM 987 O O . ALA A 1 133 ? 14.664 8.837 -15.754 1.00 79.38 133 ALA A O 1
ATOM 988 N N . TYR A 1 134 ? 15.599 6.903 -16.441 1.00 83.06 134 TYR A N 1
ATOM 989 C CA . TYR A 1 134 ? 14.569 6.514 -17.413 1.00 83.06 134 TYR A CA 1
ATOM 990 C C . TYR A 1 134 ? 13.396 5.723 -16.799 1.00 83.06 134 TYR A C 1
ATOM 992 O O . TYR A 1 134 ? 12.481 5.296 -17.504 1.00 83.06 134 TYR A O 1
ATOM 1000 N N . VAL A 1 135 ? 13.364 5.565 -15.468 1.00 76.81 135 VAL A N 1
ATOM 1001 C CA . VAL A 1 135 ? 12.284 4.904 -14.709 1.00 76.81 135 VAL A CA 1
ATOM 1002 C C . VAL A 1 135 ? 12.017 3.470 -15.186 1.00 76.81 135 VAL A C 1
ATOM 1004 O O . VAL A 1 135 ? 10.871 3.023 -15.202 1.00 76.81 135 VAL A O 1
ATOM 1007 N N . VAL A 1 136 ? 13.039 2.739 -15.622 1.00 78.44 136 VAL A N 1
ATOM 1008 C CA . VAL A 1 136 ? 12.919 1.372 -16.145 1.00 78.44 136 VAL A CA 1
ATOM 1009 C C . VAL A 1 136 ? 12.452 0.441 -15.022 1.00 78.44 136 VAL A C 1
ATOM 1011 O O . VAL A 1 136 ? 13.159 0.225 -14.041 1.00 78.44 136 VAL A O 1
ATOM 1014 N N . ARG A 1 137 ? 11.216 -0.063 -15.132 1.00 70.00 137 ARG A N 1
ATOM 1015 C CA . ARG A 1 137 ? 10.586 -0.963 -14.142 1.00 70.00 137 ARG A CA 1
ATOM 1016 C C . ARG A 1 137 ? 10.460 -2.399 -14.633 1.00 70.00 137 ARG A C 1
ATOM 1018 O O . ARG A 1 137 ? 10.302 -3.305 -13.823 1.00 70.00 137 ARG A O 1
ATOM 1025 N N . GLU A 1 138 ? 10.504 -2.573 -15.943 1.00 69.19 138 GLU A N 1
ATOM 1026 C CA . GLU A 1 138 ? 10.354 -3.839 -16.638 1.00 69.19 138 GLU A CA 1
ATOM 1027 C C . GLU A 1 138 ? 11.306 -3.832 -17.831 1.00 69.19 138 GLU A C 1
ATOM 1029 O O . GLU A 1 138 ? 11.532 -2.786 -18.443 1.00 69.19 138 GLU A O 1
ATOM 1034 N N . VAL A 1 139 ? 11.879 -4.996 -18.116 1.00 75.12 139 VAL A N 1
ATOM 1035 C CA . VAL A 1 139 ? 12.756 -5.251 -19.254 1.00 75.12 139 VAL A CA 1
ATOM 1036 C C . VAL A 1 139 ? 12.016 -6.217 -20.180 1.00 75.12 139 VAL A C 1
ATOM 1038 O O . VAL A 1 139 ? 11.423 -7.181 -19.710 1.00 75.12 139 VAL A O 1
ATOM 1041 N N . VAL A 1 140 ? 12.014 -6.052 -21.495 1.00 82.19 140 VAL A N 1
ATOM 1042 C CA . VAL A 1 140 ? 12.657 -5.011 -22.310 1.00 82.19 140 VAL A CA 1
ATOM 1043 C C . VAL A 1 140 ? 11.931 -3.665 -22.205 1.00 82.19 140 VAL A C 1
ATOM 1045 O O . VAL A 1 140 ? 10.702 -3.630 -22.143 1.00 82.19 140 VAL A O 1
ATOM 1048 N N . ARG A 1 141 ? 12.672 -2.551 -22.196 1.00 90.81 141 ARG A N 1
ATOM 1049 C CA . ARG A 1 141 ? 12.093 -1.210 -22.373 1.00 90.81 141 ARG A CA 1
ATOM 1050 C C . ARG A 1 141 ? 12.860 -0.446 -23.439 1.00 90.81 141 ARG A C 1
ATOM 1052 O O . ARG A 1 141 ? 14.072 -0.297 -23.332 1.00 90.81 141 ARG A O 1
ATOM 1059 N N . LEU A 1 142 ? 12.133 0.054 -24.431 1.00 92.44 142 LEU A N 1
ATOM 1060 C CA . LEU A 1 142 ? 12.679 0.754 -25.586 1.00 92.44 142 LEU A CA 1
ATOM 1061 C C . LEU A 1 142 ? 12.255 2.219 -25.555 1.00 92.44 142 LEU A C 1
ATOM 1063 O O . LEU A 1 142 ? 11.065 2.520 -25.430 1.00 92.44 142 LEU A O 1
ATOM 1067 N N . PHE A 1 143 ? 13.215 3.118 -25.742 1.00 93.50 143 PHE A N 1
ATOM 1068 C CA . PHE A 1 143 ? 12.945 4.521 -26.024 1.00 93.50 143 PHE A CA 1
ATOM 1069 C C . PHE A 1 143 ? 13.505 4.912 -27.382 1.00 93.50 143 PHE A C 1
ATOM 1071 O O . PHE A 1 143 ? 14.590 4.476 -27.758 1.00 93.50 143 PHE A O 1
ATOM 1078 N N . LEU A 1 144 ? 12.789 5.794 -28.077 1.00 93.81 144 LEU A N 1
ATOM 1079 C CA . LEU A 1 144 ? 13.371 6.581 -29.158 1.00 93.81 144 LEU A CA 1
ATOM 1080 C C . LEU A 1 144 ? 13.528 8.013 -28.674 1.00 93.81 144 LEU A C 1
ATOM 1082 O O . LEU A 1 144 ? 12.574 8.641 -28.202 1.00 93.81 144 LEU A O 1
ATOM 1086 N N . VAL A 1 145 ? 14.744 8.514 -28.816 1.00 94.00 145 VAL A N 1
ATOM 1087 C CA . VAL A 1 145 ? 15.110 9.902 -28.585 1.00 94.00 145 VAL A CA 1
ATOM 1088 C C . VAL A 1 145 ? 15.212 10.571 -29.952 1.00 94.00 145 VAL A C 1
ATOM 1090 O O . VAL A 1 145 ? 15.929 10.098 -30.832 1.00 94.00 145 VAL A O 1
ATOM 1093 N N . GLY A 1 146 ? 14.438 11.632 -30.161 1.00 91.88 146 GLY A N 1
ATOM 1094 C CA . GLY A 1 146 ? 14.431 12.395 -31.402 1.00 91.88 146 GLY A CA 1
ATOM 1095 C C . GLY A 1 146 ? 15.718 13.196 -31.602 1.00 91.88 146 GLY A C 1
ATOM 1096 O O . GLY A 1 146 ? 16.520 13.364 -30.686 1.00 91.88 146 GLY A O 1
ATOM 1097 N N . GLN A 1 147 ? 15.881 13.764 -32.797 1.00 91.62 147 GLN A N 1
ATOM 1098 C CA . GLN A 1 147 ? 17.050 14.583 -33.157 1.00 91.62 147 GLN A CA 1
ATOM 1099 C C . GLN A 1 147 ? 17.215 15.823 -32.259 1.00 91.62 147 GLN A C 1
ATOM 1101 O O . GLN A 1 147 ? 18.330 16.294 -32.033 1.00 91.62 147 GLN A O 1
ATOM 1106 N N . ASP A 1 148 ? 16.106 16.325 -31.710 1.00 88.06 148 ASP A N 1
ATOM 1107 C CA . ASP A 1 148 ? 16.033 17.423 -30.743 1.00 88.06 148 ASP A CA 1
ATOM 1108 C C . ASP A 1 148 ? 16.288 16.973 -29.291 1.00 88.06 148 ASP A C 1
ATOM 1110 O O . ASP A 1 148 ? 16.172 17.771 -28.359 1.00 88.06 148 ASP A O 1
ATOM 1114 N N . GLY A 1 149 ? 16.625 15.693 -29.098 1.00 87.94 149 GLY A N 1
ATOM 1115 C CA . GLY A 1 149 ? 16.807 14.974 -27.838 1.00 87.94 149 GLY A CA 1
ATOM 1116 C C . GLY A 1 149 ? 15.603 14.963 -26.904 1.00 87.94 149 GLY A C 1
ATOM 1117 O O . GLY A 1 149 ? 15.768 14.855 -25.684 1.00 87.94 149 GLY A O 1
ATOM 1118 N N . SER A 1 150 ? 14.399 15.092 -27.457 1.00 90.12 150 SER A N 1
ATOM 1119 C CA . SER A 1 150 ? 13.166 14.754 -26.758 1.00 90.12 150 SER A CA 1
ATOM 1120 C C . SER A 1 150 ? 12.861 13.261 -26.879 1.00 90.12 150 SER A C 1
ATOM 1122 O O . SER A 1 150 ? 13.278 12.601 -27.826 1.00 90.12 150 SER A O 1
ATOM 1124 N N . ILE A 1 151 ? 12.138 12.702 -25.916 1.00 90.38 151 ILE A N 1
ATOM 1125 C CA . ILE A 1 151 ? 11.655 11.324 -26.006 1.00 90.38 151 ILE A CA 1
ATOM 1126 C C . ILE A 1 151 ? 10.411 11.322 -26.882 1.00 90.38 151 ILE A C 1
ATOM 1128 O O . ILE A 1 151 ? 9.433 11.996 -26.574 1.00 90.38 151 ILE A O 1
ATOM 1132 N N . ILE A 1 152 ? 10.439 10.553 -27.962 1.00 91.62 152 ILE A N 1
ATOM 1133 C CA . ILE A 1 152 ? 9.360 10.479 -28.959 1.00 91.62 152 ILE A CA 1
ATOM 1134 C C . ILE A 1 152 ? 8.664 9.112 -28.971 1.00 91.62 152 ILE A C 1
ATOM 1136 O O . ILE A 1 152 ? 7.605 8.959 -29.575 1.00 91.62 152 ILE A O 1
ATOM 1140 N N . PHE A 1 153 ? 9.241 8.124 -28.283 1.00 90.62 153 PHE A N 1
ATOM 1141 C CA . PHE A 1 153 ? 8.701 6.776 -28.135 1.00 90.62 153 PHE A CA 1
ATOM 1142 C C . PHE A 1 153 ? 9.086 6.198 -26.771 1.00 90.62 153 PHE A C 1
ATOM 1144 O O . PHE A 1 153 ? 10.223 6.372 -26.336 1.00 90.62 153 PHE A O 1
ATOM 1151 N N . ASP A 1 154 ? 8.156 5.492 -26.131 1.00 89.12 154 ASP A N 1
ATOM 1152 C CA . ASP A 1 154 ? 8.372 4.701 -24.914 1.00 89.12 154 ASP A CA 1
ATOM 1153 C C . ASP A 1 154 ? 7.529 3.432 -25.024 1.00 89.12 154 ASP A C 1
ATOM 1155 O O . ASP A 1 154 ? 6.299 3.505 -25.106 1.00 89.12 154 ASP A O 1
ATOM 1159 N N . ARG A 1 155 ? 8.185 2.273 -25.019 1.00 86.38 155 ARG A N 1
ATOM 1160 C CA . ARG A 1 155 ? 7.515 0.977 -24.955 1.00 86.38 155 ARG A CA 1
ATOM 1161 C C . ARG A 1 155 ? 8.112 0.134 -23.845 1.00 86.38 155 ARG A C 1
ATOM 1163 O O . ARG A 1 155 ? 9.322 -0.061 -23.782 1.00 86.38 155 ARG A O 1
ATOM 1170 N N . GLN A 1 156 ? 7.232 -0.387 -22.998 1.00 84.75 156 GLN A N 1
ATOM 1171 C CA . GLN A 1 156 ? 7.556 -1.241 -21.860 1.00 84.75 156 GLN A CA 1
ATOM 1172 C C . GLN A 1 156 ? 7.043 -2.656 -22.108 1.00 84.75 156 GLN A C 1
ATOM 1174 O O . GLN A 1 156 ? 5.887 -2.825 -22.493 1.00 84.75 156 GLN A O 1
ATOM 1179 N N . GLY A 1 157 ? 7.891 -3.646 -21.835 1.00 78.75 157 GLY A N 1
ATOM 1180 C CA . GLY A 1 157 ? 7.558 -5.057 -21.961 1.00 78.75 157 GLY A CA 1
ATOM 1181 C C . GLY A 1 157 ? 7.482 -5.539 -23.412 1.00 78.75 157 GLY A C 1
ATOM 1182 O O . GLY A 1 157 ? 7.447 -4.762 -24.368 1.00 78.75 157 GLY A O 1
ATOM 1183 N N . MET A 1 158 ? 7.480 -6.862 -23.565 1.00 82.00 158 MET A N 1
ATOM 1184 C CA . MET A 1 158 ? 7.303 -7.541 -24.849 1.00 82.00 158 MET A CA 1
ATOM 1185 C C . MET A 1 158 ? 6.730 -8.938 -24.609 1.00 82.00 158 MET A C 1
ATOM 1187 O O . MET A 1 158 ? 7.314 -9.714 -23.842 1.00 82.00 158 MET A O 1
ATOM 1191 N N . SER A 1 159 ? 5.617 -9.255 -25.274 1.00 81.56 159 SER A N 1
ATOM 1192 C CA . SER A 1 159 ? 4.988 -10.580 -25.273 1.00 81.56 159 SER A CA 1
ATOM 1193 C C . SER A 1 159 ? 4.988 -11.200 -26.679 1.00 81.56 159 SER A C 1
ATOM 1195 O O . SER A 1 159 ? 5.061 -10.472 -27.671 1.00 81.56 159 SER A O 1
ATOM 1197 N N . PRO A 1 160 ? 4.890 -12.538 -26.804 1.00 78.50 160 PRO A N 1
ATOM 1198 C CA . PRO A 1 160 ? 4.738 -13.185 -28.107 1.00 78.50 160 PRO A CA 1
ATOM 1199 C C . PRO A 1 160 ? 3.506 -12.658 -28.859 1.00 78.50 160 PRO A C 1
ATOM 1201 O O . PRO A 1 160 ? 2.403 -12.671 -28.309 1.00 78.50 160 PRO A O 1
ATOM 1204 N N . GLY A 1 161 ? 3.684 -12.228 -30.111 1.00 83.69 161 GLY A N 1
ATOM 1205 C CA . GLY A 1 161 ? 2.638 -11.623 -30.946 1.00 83.69 161 GLY A CA 1
ATOM 1206 C C . GLY A 1 161 ? 2.722 -10.095 -31.066 1.00 83.69 161 GLY A C 1
ATOM 1207 O O . GLY A 1 161 ? 2.104 -9.523 -31.968 1.00 83.69 161 GLY A O 1
ATOM 1208 N N . ASP A 1 162 ? 3.508 -9.427 -30.215 1.00 86.50 162 ASP A N 1
ATOM 1209 C CA . ASP A 1 162 ? 3.669 -7.967 -30.234 1.00 86.50 162 ASP A CA 1
ATOM 1210 C C . ASP A 1 162 ? 4.637 -7.469 -31.327 1.00 86.50 162 ASP A C 1
ATOM 1212 O O . ASP A 1 162 ? 4.758 -6.258 -31.531 1.00 86.50 162 ASP A O 1
ATOM 1216 N N . GLU A 1 163 ? 5.324 -8.363 -32.048 1.00 89.56 163 GLU A N 1
ATOM 1217 C CA . GLU A 1 163 ? 6.408 -8.044 -32.993 1.00 89.56 163 GLU A CA 1
ATOM 1218 C C . GLU A 1 163 ? 5.934 -7.145 -34.137 1.00 89.56 163 GLU A C 1
ATOM 1220 O O . GLU A 1 163 ? 6.592 -6.167 -34.493 1.00 89.56 163 GLU A O 1
ATOM 1225 N N . THR A 1 164 ? 4.756 -7.441 -34.690 1.00 90.81 164 THR A N 1
ATOM 1226 C CA . THR A 1 164 ? 4.193 -6.660 -35.803 1.00 90.81 164 THR A CA 1
ATOM 1227 C C . THR A 1 164 ? 3.785 -5.262 -35.342 1.00 90.81 164 THR A C 1
ATOM 1229 O O . THR A 1 164 ? 4.032 -4.282 -36.045 1.00 90.81 164 THR A O 1
ATOM 1232 N N . ALA A 1 165 ? 3.206 -5.161 -34.141 1.00 89.44 165 ALA A N 1
ATOM 1233 C CA . ALA A 1 165 ? 2.851 -3.879 -33.543 1.00 89.44 165 ALA A CA 1
ATOM 1234 C C . ALA A 1 165 ? 4.107 -3.062 -33.215 1.00 89.44 165 ALA A C 1
ATOM 1236 O O . ALA A 1 165 ? 4.148 -1.874 -33.508 1.00 89.44 165 ALA A O 1
ATOM 1237 N N . LEU A 1 166 ? 5.151 -3.700 -32.667 1.00 91.50 166 LEU A N 1
ATOM 1238 C CA . LEU A 1 166 ? 6.434 -3.052 -32.389 1.00 91.50 166 LEU A CA 1
ATOM 1239 C C . LEU A 1 166 ? 7.042 -2.463 -33.661 1.00 91.50 166 LEU A C 1
ATOM 1241 O O . LEU A 1 166 ? 7.404 -1.290 -33.670 1.00 91.50 166 LEU A O 1
ATOM 1245 N N . ARG A 1 167 ? 7.122 -3.264 -34.731 1.00 94.25 167 ARG A N 1
ATOM 1246 C CA . ARG A 1 167 ? 7.675 -2.828 -36.018 1.00 94.25 167 ARG A CA 1
ATOM 1247 C C . ARG A 1 167 ? 6.910 -1.624 -36.556 1.00 94.25 167 ARG A C 1
ATOM 1249 O O . ARG A 1 167 ? 7.514 -0.609 -36.879 1.00 94.25 167 ARG A O 1
ATOM 1256 N N . SER A 1 168 ? 5.582 -1.735 -36.618 1.00 91.75 168 SER A N 1
ATOM 1257 C CA . SER A 1 168 ? 4.719 -0.663 -37.119 1.00 91.75 168 SER A CA 1
ATOM 1258 C C . SER A 1 168 ? 4.874 0.618 -36.301 1.00 91.75 168 SER A C 1
ATOM 1260 O O . SER A 1 168 ? 4.957 1.699 -36.875 1.00 91.75 168 SER A O 1
ATOM 1262 N N . ASP A 1 169 ? 4.912 0.520 -34.973 1.00 91.62 169 ASP A N 1
ATOM 1263 C CA . ASP A 1 169 ? 5.037 1.692 -34.111 1.00 91.62 169 ASP A CA 1
ATOM 1264 C C . ASP A 1 169 ? 6.401 2.374 -34.273 1.00 91.62 169 ASP A C 1
ATOM 1266 O O . ASP A 1 169 ? 6.453 3.596 -34.410 1.00 91.62 169 ASP A O 1
ATOM 1270 N N . LEU A 1 170 ? 7.493 1.600 -34.317 1.00 93.69 170 LEU A N 1
ATOM 1271 C CA . LEU A 1 170 ? 8.837 2.136 -34.539 1.00 93.69 170 LEU A CA 1
ATOM 1272 C C . LEU A 1 170 ? 8.938 2.840 -35.898 1.00 93.69 170 LEU A C 1
ATOM 1274 O O . LEU A 1 170 ? 9.349 3.996 -35.946 1.00 93.69 170 LEU A O 1
ATOM 1278 N N . GLU A 1 171 ? 8.511 2.187 -36.982 1.00 93.81 171 GLU A N 1
ATOM 1279 C CA . GLU A 1 171 ? 8.535 2.759 -38.337 1.00 93.81 171 GLU A CA 1
ATOM 1280 C C . GLU A 1 171 ? 7.693 4.037 -38.436 1.00 93.81 171 GLU A C 1
ATOM 1282 O O . GLU A 1 171 ? 8.142 5.053 -38.971 1.00 93.81 171 GLU A O 1
ATOM 1287 N N . ASN A 1 172 ? 6.488 4.032 -37.858 1.00 92.44 172 ASN A N 1
ATOM 1288 C CA . ASN A 1 172 ? 5.622 5.208 -37.846 1.00 92.44 172 ASN A CA 1
ATOM 1289 C C . ASN A 1 172 ? 6.256 6.363 -37.062 1.00 92.44 172 ASN A C 1
ATOM 1291 O O . ASN A 1 172 ? 6.254 7.505 -37.531 1.00 92.44 172 ASN A O 1
ATOM 1295 N N . THR A 1 173 ? 6.810 6.093 -35.878 1.00 92.06 173 THR A N 1
ATOM 1296 C CA . THR A 1 173 ? 7.432 7.131 -35.053 1.00 92.06 173 THR A CA 1
ATOM 1297 C C . THR A 1 173 ? 8.711 7.671 -35.685 1.00 92.06 173 THR A C 1
ATOM 1299 O O . THR A 1 173 ? 8.903 8.887 -35.684 1.00 92.06 173 THR A O 1
ATOM 1302 N N . ILE A 1 174 ? 9.548 6.819 -36.282 1.00 93.25 174 ILE A N 1
ATOM 1303 C CA . ILE A 1 174 ? 10.742 7.242 -37.027 1.00 93.25 174 ILE A CA 1
ATOM 1304 C C . ILE A 1 174 ? 10.332 8.090 -38.233 1.00 93.25 174 ILE A C 1
ATOM 1306 O O . ILE A 1 174 ? 10.855 9.189 -38.410 1.00 93.25 174 ILE A O 1
ATOM 1310 N N . GLY A 1 175 ? 9.335 7.657 -39.009 1.00 91.62 175 GLY A N 1
ATOM 1311 C CA . GLY A 1 175 ? 8.808 8.424 -40.139 1.00 91.62 175 GLY A CA 1
ATOM 1312 C C . GLY A 1 175 ? 8.299 9.811 -39.731 1.00 91.62 175 GLY A C 1
ATOM 1313 O O . GLY A 1 175 ? 8.580 10.804 -40.405 1.00 91.62 175 GLY A O 1
ATOM 1314 N N . LEU A 1 176 ? 7.608 9.913 -38.591 1.00 89.69 176 LEU A N 1
ATOM 1315 C CA . LEU A 1 176 ? 7.187 11.196 -38.021 1.00 89.69 176 LEU A CA 1
ATOM 1316 C C . LEU A 1 176 ? 8.372 12.032 -37.520 1.00 89.69 176 LEU A C 1
ATOM 1318 O O . LEU A 1 176 ? 8.359 13.255 -37.669 1.00 89.69 176 LEU A O 1
ATOM 1322 N N . ALA A 1 177 ? 9.390 11.401 -36.937 1.00 90.19 177 ALA A N 1
ATOM 1323 C CA . ALA A 1 177 ? 10.571 12.077 -36.408 1.00 90.19 177 ALA A CA 1
ATOM 1324 C C . ALA A 1 177 ? 11.418 12.692 -37.524 1.00 90.19 177 ALA A C 1
ATOM 1326 O O . ALA A 1 177 ? 11.799 13.854 -37.420 1.00 90.19 177 ALA A O 1
ATOM 1327 N N . LEU A 1 178 ? 11.614 11.965 -38.626 1.00 89.12 178 LEU A N 1
ATOM 1328 C CA . LEU A 1 178 ? 12.317 12.455 -39.815 1.00 89.12 178 LEU A CA 1
ATOM 1329 C C . LEU A 1 178 ? 11.598 13.638 -40.483 1.00 89.12 178 LEU A C 1
ATOM 1331 O O . LEU A 1 178 ? 12.232 14.466 -41.129 1.00 89.12 178 LEU A O 1
ATOM 1335 N N . GLN A 1 179 ? 10.281 13.754 -40.298 1.00 90.19 179 GLN A N 1
ATOM 1336 C CA . GLN A 1 179 ? 9.487 14.900 -40.755 1.00 90.19 179 GLN A CA 1
ATOM 1337 C C . GLN A 1 179 ? 9.433 16.051 -39.733 1.00 90.19 179 GLN A C 1
ATOM 1339 O O . GLN A 1 179 ? 8.771 17.056 -39.990 1.00 90.19 179 GLN A O 1
ATOM 1344 N N . GLY A 1 180 ? 10.056 15.907 -38.558 1.00 83.31 180 GLY A N 1
ATOM 1345 C CA . GLY A 1 180 ? 9.965 16.876 -37.460 1.00 83.31 180 GLY A CA 1
ATOM 1346 C C . GLY A 1 180 ? 8.572 16.966 -36.819 1.00 83.31 180 GLY A C 1
ATOM 1347 O O . GLY A 1 180 ? 8.228 17.982 -36.220 1.00 83.31 180 GLY A O 1
ATOM 1348 N N . ARG A 1 181 ? 7.739 15.927 -36.973 1.00 83.88 181 ARG A N 1
ATOM 1349 C CA . ARG A 1 181 ? 6.339 15.877 -36.504 1.00 83.88 181 ARG A CA 1
ATOM 1350 C C . ARG A 1 181 ? 6.108 14.881 -35.369 1.00 83.88 181 ARG A C 1
ATOM 1352 O O . A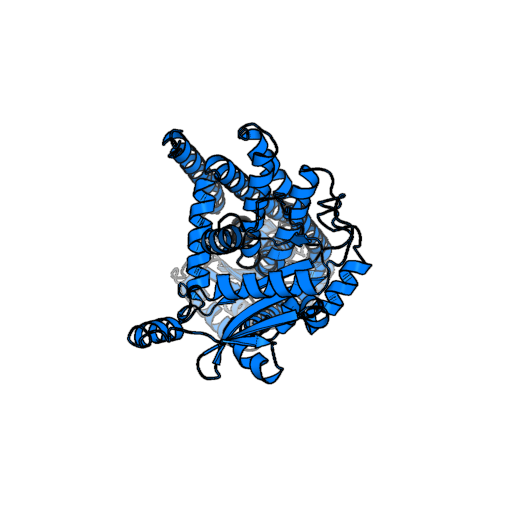RG A 1 181 ? 4.965 14.727 -34.937 1.00 83.88 181 ARG A O 1
ATOM 1359 N N . ALA A 1 182 ? 7.147 14.193 -34.897 1.00 82.62 182 ALA A N 1
ATOM 1360 C CA . ALA A 1 182 ? 7.015 13.250 -33.794 1.00 82.62 182 ALA A CA 1
ATOM 1361 C C . ALA A 1 182 ? 6.629 13.982 -32.494 1.00 82.62 182 ALA A C 1
ATOM 1363 O O . ALA A 1 182 ? 7.297 14.942 -32.104 1.00 82.62 182 ALA A O 1
ATOM 1364 N N . PRO A 1 183 ? 5.547 13.567 -31.812 1.00 78.19 183 PRO A N 1
ATOM 1365 C CA . PRO A 1 183 ? 5.148 14.186 -30.561 1.00 78.19 183 PRO A CA 1
ATOM 1366 C C . PRO A 1 183 ? 6.117 13.792 -29.444 1.00 78.19 183 PRO A C 1
ATOM 1368 O O . PRO A 1 183 ? 6.337 12.613 -29.188 1.00 78.19 183 PRO A O 1
ATOM 1371 N N . ALA A 1 184 ? 6.645 14.784 -28.730 1.00 81.69 184 ALA A N 1
ATOM 1372 C CA . ALA A 1 184 ? 7.432 14.529 -27.532 1.00 81.69 184 ALA A CA 1
ATOM 1373 C C . ALA A 1 184 ? 6.539 13.986 -26.400 1.00 81.69 184 ALA A C 1
ATOM 1375 O O . ALA A 1 184 ? 5.594 14.653 -25.955 1.00 81.69 184 ALA A O 1
ATOM 1376 N N . ILE A 1 185 ? 6.867 12.789 -25.926 1.00 80.12 185 ILE A N 1
ATOM 1377 C CA . ILE A 1 185 ? 6.210 12.067 -24.840 1.00 80.12 185 ILE A CA 1
ATOM 1378 C C . ILE A 1 185 ? 6.938 12.389 -23.534 1.00 80.12 185 ILE A C 1
ATOM 1380 O O . ILE A 1 185 ? 8.150 12.583 -23.492 1.00 80.12 185 ILE A O 1
ATOM 1384 N N . SER A 1 186 ? 6.186 12.476 -22.440 1.00 70.38 186 SER A N 1
ATOM 1385 C CA . SER A 1 186 ? 6.764 12.673 -21.117 1.00 70.38 186 SER A CA 1
ATOM 1386 C C . SER A 1 186 ? 6.819 11.348 -20.366 1.00 70.38 186 SER A C 1
ATOM 1388 O O . SER A 1 186 ? 5.786 10.694 -20.214 1.00 70.38 186 SER A O 1
ATOM 1390 N N . ILE A 1 187 ? 7.998 10.960 -19.867 1.00 66.19 187 ILE A N 1
ATOM 1391 C CA . ILE A 1 187 ? 8.092 9.823 -18.947 1.00 66.19 187 ILE A CA 1
ATOM 1392 C C . ILE A 1 187 ? 7.425 10.258 -17.644 1.00 66.19 187 ILE A C 1
ATOM 1394 O O . ILE A 1 187 ? 7.936 11.118 -16.924 1.00 66.19 187 ILE A O 1
ATOM 1398 N N . GLN A 1 188 ? 6.271 9.675 -17.324 1.00 55.28 188 GLN A N 1
ATOM 1399 C CA . GLN A 1 188 ? 5.580 9.961 -16.075 1.00 55.28 188 GLN A CA 1
ATOM 1400 C C . GLN A 1 188 ? 6.393 9.375 -14.908 1.00 55.28 188 GLN A C 1
ATOM 1402 O O . GLN A 1 188 ? 6.220 8.222 -14.509 1.00 55.28 188 GLN A O 1
ATOM 1407 N N . GLN A 1 189 ? 7.300 10.177 -14.345 1.00 53.69 189 GLN A N 1
ATOM 1408 C CA . GLN A 1 189 ? 7.952 9.904 -13.069 1.00 53.69 189 GLN A CA 1
ATOM 1409 C C . GLN A 1 189 ? 6.893 9.993 -11.969 1.00 53.69 189 GLN A C 1
ATOM 1411 O O . GLN A 1 189 ? 6.764 11.001 -11.277 1.00 53.69 189 GLN A O 1
ATOM 1416 N N . VAL A 1 190 ? 6.107 8.930 -11.768 1.00 52.97 190 VAL A N 1
ATOM 1417 C CA . VAL A 1 190 ? 5.409 8.778 -10.489 1.00 52.97 190 VAL A CA 1
ATOM 1418 C C . VAL A 1 190 ? 6.510 8.660 -9.448 1.00 52.97 190 VAL A C 1
ATOM 1420 O O . VAL A 1 190 ? 7.105 7.590 -9.299 1.00 52.97 190 VAL A O 1
ATOM 1423 N N . SER A 1 191 ? 6.820 9.787 -8.798 1.00 63.03 191 SER A N 1
ATOM 1424 C CA . SER A 1 191 ? 7.839 9.866 -7.763 1.00 63.03 191 SER A CA 1
ATOM 1425 C C . SER A 1 191 ? 7.592 8.729 -6.789 1.00 63.03 191 SER A C 1
ATOM 1427 O O . SER A 1 191 ? 6.513 8.612 -6.201 1.00 63.03 191 SER A O 1
ATOM 1429 N N . ILE A 1 192 ? 8.578 7.849 -6.647 1.00 65.81 192 ILE A N 1
ATOM 1430 C CA . ILE A 1 192 ? 8.461 6.680 -5.779 1.00 65.81 192 ILE A CA 1
ATOM 1431 C C . ILE A 1 192 ? 8.184 7.109 -4.328 1.00 65.81 192 ILE A C 1
ATOM 1433 O O . ILE A 1 192 ? 7.499 6.414 -3.581 1.00 65.81 192 ILE A O 1
ATOM 1437 N N . PHE A 1 193 ? 8.601 8.331 -3.978 1.00 67.19 193 PHE A N 1
ATOM 1438 C CA . PHE A 1 193 ? 8.282 9.016 -2.730 1.00 67.19 193 PHE A CA 1
ATOM 1439 C C . PHE A 1 193 ? 6.817 9.453 -2.633 1.00 67.19 193 PHE A C 1
ATOM 1441 O O . PHE A 1 193 ? 6.227 9.342 -1.561 1.00 67.19 193 PHE A O 1
ATOM 1448 N N . ALA A 1 194 ? 6.195 9.895 -3.731 1.00 66.56 194 ALA A N 1
ATOM 1449 C CA . ALA A 1 194 ? 4.760 10.181 -3.762 1.00 66.56 194 ALA A CA 1
ATOM 1450 C C . ALA A 1 194 ? 3.941 8.896 -3.565 1.00 66.56 194 ALA A C 1
ATOM 1452 O O . ALA A 1 194 ? 2.977 8.895 -2.800 1.00 66.56 194 ALA A O 1
ATOM 1453 N N . LEU A 1 195 ? 4.366 7.780 -4.169 1.00 67.50 195 LEU A N 1
ATOM 1454 C CA . LEU A 1 195 ? 3.752 6.469 -3.935 1.00 67.50 195 LEU A CA 1
ATOM 1455 C C . LEU A 1 195 ? 3.910 6.031 -2.467 1.00 67.50 195 LEU A C 1
ATOM 1457 O O . LEU A 1 195 ? 2.947 5.573 -1.855 1.00 67.50 195 LEU A O 1
ATOM 1461 N N . ALA A 1 196 ? 5.093 6.236 -1.879 1.00 73.62 196 ALA A N 1
ATOM 1462 C CA . ALA A 1 196 ? 5.369 5.960 -0.467 1.00 73.62 196 ALA A CA 1
ATOM 1463 C C . ALA A 1 196 ? 4.495 6.801 0.477 1.00 73.62 196 ALA A C 1
ATOM 1465 O O . ALA A 1 196 ? 3.944 6.290 1.454 1.00 73.62 196 ALA A O 1
ATOM 1466 N N . ALA A 1 197 ? 4.333 8.090 0.168 1.00 76.44 197 ALA A N 1
ATOM 1467 C CA . ALA A 1 197 ? 3.491 8.998 0.931 1.00 76.44 197 ALA A CA 1
ATOM 1468 C C . ALA A 1 197 ? 2.012 8.599 0.837 1.00 76.44 197 ALA A C 1
ATOM 1470 O O . ALA A 1 197 ? 1.331 8.516 1.861 1.00 76.44 197 ALA A O 1
ATOM 1471 N N . LEU A 1 198 ? 1.530 8.273 -0.366 1.00 73.88 198 LEU A N 1
ATOM 1472 C CA . LEU A 1 198 ? 0.179 7.755 -0.585 1.00 73.88 198 LEU A CA 1
ATOM 1473 C C . LEU A 1 198 ? -0.046 6.437 0.158 1.00 73.88 198 LEU A C 1
ATOM 1475 O O . LEU A 1 198 ? -1.088 6.278 0.788 1.00 73.88 198 LEU A O 1
ATOM 1479 N N . ALA A 1 199 ? 0.932 5.529 0.163 1.00 76.50 199 ALA A N 1
ATOM 1480 C CA . ALA A 1 199 ? 0.874 4.298 0.946 1.00 76.50 199 ALA A CA 1
ATOM 1481 C C . ALA A 1 199 ? 0.808 4.583 2.458 1.00 76.50 199 ALA A C 1
ATOM 1483 O O . ALA A 1 199 ? 0.047 3.930 3.168 1.00 76.50 199 ALA A O 1
ATOM 1484 N N . GLY A 1 200 ? 1.531 5.593 2.955 1.00 79.62 200 GLY A N 1
ATOM 1485 C CA . GLY A 1 200 ? 1.448 6.044 4.350 1.00 79.62 200 GLY A CA 1
ATOM 1486 C C . GLY A 1 200 ? 0.065 6.589 4.722 1.00 79.62 200 GLY A C 1
ATOM 1487 O O . GLY A 1 200 ? -0.494 6.217 5.756 1.00 79.62 200 GLY A O 1
ATOM 1488 N N . VAL A 1 201 ? -0.533 7.413 3.854 1.00 82.31 201 VAL A N 1
ATOM 1489 C CA . VAL A 1 201 ? -1.910 7.913 4.025 1.00 82.31 201 VAL A CA 1
ATOM 1490 C C . VAL A 1 201 ? -2.918 6.764 3.968 1.00 82.31 201 VAL A C 1
ATOM 1492 O O . VAL A 1 201 ? -3.781 6.648 4.843 1.00 82.31 201 VAL A O 1
ATOM 1495 N N . ALA A 1 202 ? -2.783 5.880 2.979 1.00 74.62 202 ALA A N 1
ATOM 1496 C CA . ALA A 1 202 ? -3.626 4.704 2.816 1.00 74.62 202 ALA A CA 1
ATOM 1497 C C . ALA A 1 202 ? -3.501 3.750 4.009 1.00 74.62 202 ALA A C 1
ATOM 1499 O O . ALA A 1 202 ? -4.506 3.191 4.432 1.00 74.62 202 ALA A O 1
ATOM 1500 N N . SER A 1 203 ? -2.317 3.620 4.620 1.00 77.81 203 SER A N 1
ATOM 1501 C CA . SER A 1 203 ? -2.128 2.824 5.838 1.00 77.81 203 SER A CA 1
ATOM 1502 C C . SER A 1 203 ? -3.005 3.295 6.988 1.00 77.81 203 SER A C 1
ATOM 1504 O O . SER A 1 203 ? -3.474 2.477 7.783 1.00 77.81 203 SER A O 1
ATOM 1506 N N . PHE A 1 204 ? -3.210 4.604 7.084 1.00 74.94 204 PHE A N 1
ATOM 1507 C CA . PHE A 1 204 ? -3.992 5.211 8.146 1.00 74.94 204 PHE A CA 1
ATOM 1508 C C . PHE A 1 204 ? -5.505 5.168 7.862 1.00 74.94 204 PHE A C 1
ATOM 1510 O O . PHE A 1 204 ? -6.319 4.966 8.760 1.00 74.94 204 PHE A O 1
ATOM 1517 N N . PHE A 1 205 ? -5.916 5.338 6.607 1.00 77.62 205 PHE A N 1
ATOM 1518 C CA . PHE A 1 205 ? -7.333 5.282 6.216 1.00 77.62 205 PHE A CA 1
ATOM 1519 C C . PHE A 1 205 ? -7.743 3.933 5.623 1.00 77.62 205 PHE A C 1
ATOM 1521 O O . PHE A 1 205 ? -8.785 3.820 4.978 1.00 77.62 205 PHE A O 1
ATOM 1528 N N . SER A 1 206 ? -6.938 2.900 5.865 1.00 79.25 206 SER A N 1
ATOM 1529 C CA . SER A 1 206 ? -7.169 1.570 5.327 1.00 79.25 206 SER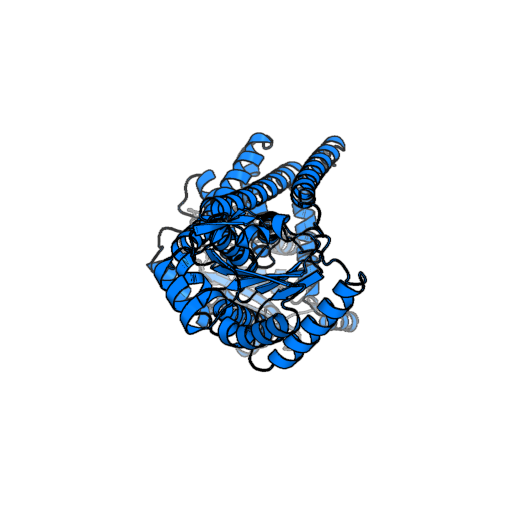 A CA 1
ATOM 1530 C C . SER A 1 206 ? -8.490 1.002 5.859 1.00 79.25 206 SER A C 1
ATOM 1532 O O . SER A 1 206 ? -8.695 0.957 7.079 1.00 79.25 206 SER A O 1
ATOM 1534 N N . PRO A 1 207 ? -9.378 0.503 4.978 1.00 73.00 207 PRO A N 1
ATOM 1535 C CA . PRO A 1 207 ? -10.617 -0.140 5.400 1.00 73.00 207 PRO A CA 1
ATOM 1536 C C . PRO A 1 207 ? -10.360 -1.328 6.340 1.00 73.00 207 PRO A C 1
ATOM 1538 O O . PRO A 1 207 ? -11.191 -1.616 7.199 1.00 73.00 207 PRO A O 1
ATOM 1541 N N . CYS A 1 208 ? -9.192 -1.975 6.220 1.00 77.81 208 CYS A N 1
ATOM 1542 C CA . CYS A 1 208 ? -8.777 -3.092 7.063 1.00 77.81 208 CYS A CA 1
ATOM 1543 C C . CYS A 1 208 ? -8.462 -2.674 8.519 1.00 77.81 208 CYS A C 1
ATOM 1545 O O . CYS A 1 208 ? -8.724 -3.436 9.449 1.00 77.81 208 CYS A O 1
ATOM 1547 N N . SER A 1 209 ? -7.913 -1.474 8.748 1.00 80.81 209 SER A N 1
ATOM 1548 C CA . SER A 1 209 ? -7.508 -0.996 10.085 1.00 80.81 209 SER A CA 1
ATOM 1549 C C . SER A 1 209 ? -8.530 -0.049 10.729 1.00 80.81 209 SER A C 1
ATOM 1551 O O . SER A 1 209 ? -8.539 0.121 11.954 1.00 80.81 209 SER A O 1
ATOM 1553 N N . PHE A 1 210 ? -9.444 0.524 9.937 1.00 76.69 210 PHE A N 1
ATOM 1554 C CA . PHE A 1 210 ? -10.487 1.447 10.396 1.00 76.69 210 PHE A CA 1
ATOM 1555 C C . PHE A 1 210 ? -11.343 0.926 11.571 1.00 76.69 210 PHE A C 1
ATOM 1557 O O . PHE A 1 210 ? -11.604 1.708 12.492 1.00 76.69 210 PHE A O 1
ATOM 1564 N N . PRO A 1 211 ? -11.730 -0.369 11.646 1.00 72.56 211 PRO A N 1
ATOM 1565 C CA . PRO A 1 211 ? -12.495 -0.896 12.780 1.00 72.56 211 PRO A CA 1
ATOM 1566 C C . PRO A 1 211 ? -11.783 -0.787 14.136 1.00 72.56 211 PRO A C 1
ATOM 1568 O O . PRO A 1 211 ? -12.451 -0.792 15.170 1.00 72.56 211 PRO A O 1
ATOM 1571 N N . MET A 1 212 ? -10.449 -0.669 14.159 1.00 75.19 212 MET A N 1
ATOM 1572 C CA . MET A 1 212 ? -9.686 -0.507 15.401 1.00 75.19 212 MET A CA 1
ATOM 1573 C C . MET A 1 212 ? -9.645 0.943 15.901 1.00 75.19 212 MET A C 1
ATOM 1575 O O . MET A 1 212 ? -9.449 1.168 17.097 1.00 75.19 212 MET A O 1
ATOM 1579 N N . LEU A 1 213 ? -9.900 1.933 15.034 1.00 71.31 213 LEU A N 1
ATOM 1580 C CA . LEU A 1 213 ? -9.814 3.358 15.374 1.00 71.31 213 LEU A CA 1
ATOM 1581 C C . LEU A 1 213 ? -10.753 3.770 16.532 1.00 71.31 213 LEU A C 1
ATOM 1583 O O . LEU A 1 213 ? -10.293 4.456 17.447 1.00 71.31 213 LEU A O 1
ATOM 1587 N N . PRO A 1 214 ? -12.027 3.325 16.605 1.00 65.00 214 PRO A N 1
ATOM 1588 C CA . PRO A 1 214 ? -12.870 3.599 17.772 1.00 65.00 214 PRO A CA 1
ATOM 1589 C C . PRO A 1 214 ? -12.310 2.997 19.071 1.00 65.00 214 PRO A C 1
ATOM 1591 O O . PRO A 1 214 ? -12.438 3.601 20.139 1.00 65.00 214 PRO A O 1
ATOM 1594 N N . GLY A 1 215 ? -11.650 1.837 18.981 1.00 68.31 215 GLY A N 1
ATOM 1595 C CA . GLY A 1 215 ? -10.959 1.194 20.100 1.00 68.31 215 GLY A CA 1
ATOM 1596 C C . GLY A 1 215 ? -9.767 2.015 20.594 1.00 68.31 215 GLY A C 1
ATOM 1597 O O . GLY A 1 215 ? -9.639 2.237 21.799 1.00 68.31 215 GLY A O 1
ATOM 1598 N N . TYR A 1 216 ? -8.960 2.557 19.674 1.00 73.38 216 TYR A N 1
ATOM 1599 C CA . TYR A 1 216 ? -7.896 3.517 19.992 1.00 73.38 216 TYR A CA 1
ATOM 1600 C C . TYR A 1 216 ? -8.423 4.726 20.745 1.00 73.38 216 TYR A C 1
ATOM 1602 O O . TYR A 1 216 ? -7.872 5.110 21.769 1.00 73.38 216 TYR A O 1
ATOM 1610 N N . MET A 1 217 ? -9.507 5.319 20.242 1.00 69.12 217 MET A N 1
ATOM 1611 C CA . MET A 1 217 ? -10.097 6.530 20.800 1.00 69.12 217 MET A CA 1
ATOM 1612 C C . MET A 1 217 ? -10.614 6.293 22.216 1.00 69.12 217 MET A C 1
ATOM 1614 O O . MET A 1 217 ? -10.340 7.091 23.110 1.00 69.12 217 MET A O 1
ATOM 1618 N N . ALA A 1 218 ? -11.318 5.183 22.442 1.00 63.66 218 ALA A N 1
ATOM 1619 C CA . ALA A 1 218 ? -11.778 4.798 23.771 1.00 63.66 218 ALA A CA 1
ATOM 1620 C C . ALA A 1 218 ? -10.600 4.562 24.730 1.00 63.66 218 ALA A C 1
ATOM 1622 O O . ALA A 1 218 ? -10.618 5.043 25.864 1.00 63.66 218 ALA A O 1
ATOM 1623 N N . PHE A 1 219 ? -9.546 3.891 24.259 1.00 68.31 219 PHE A N 1
ATOM 1624 C CA . PHE A 1 219 ? -8.329 3.666 25.031 1.00 68.31 219 PHE A CA 1
ATOM 1625 C C . PHE A 1 219 ? -7.615 4.984 25.372 1.00 68.31 219 PHE A C 1
ATOM 1627 O O . PHE A 1 219 ? -7.325 5.238 26.540 1.00 68.31 219 PHE A O 1
ATOM 1634 N N . PHE A 1 220 ? -7.413 5.876 24.402 1.00 66.19 220 PHE A N 1
ATOM 1635 C CA . PHE A 1 220 ? -6.778 7.181 24.601 1.00 66.19 220 PHE A CA 1
ATOM 1636 C C . PHE A 1 220 ? -7.550 8.085 25.557 1.00 66.19 220 PHE A C 1
ATOM 1638 O O . PHE A 1 220 ? -6.963 8.697 26.449 1.00 66.19 220 PHE A O 1
ATOM 1645 N N . LEU A 1 221 ? -8.875 8.131 25.420 1.00 63.62 221 LEU A N 1
ATOM 1646 C CA . LEU A 1 221 ? -9.736 8.878 26.334 1.00 63.62 221 LEU A CA 1
ATOM 1647 C C . LEU A 1 221 ? -9.748 8.272 27.743 1.00 63.62 221 LEU A C 1
ATOM 1649 O O . LEU A 1 221 ? -9.902 9.006 28.718 1.00 63.62 221 LEU A O 1
ATOM 1653 N N . SER A 1 222 ? -9.554 6.955 27.874 1.00 61.53 222 SER A N 1
ATOM 1654 C CA . SER A 1 222 ? -9.413 6.300 29.180 1.00 61.53 222 SER A CA 1
ATOM 1655 C C . SER A 1 222 ? -8.087 6.638 29.875 1.00 61.53 222 SER A C 1
ATOM 1657 O O . SER A 1 222 ? -8.043 6.718 31.104 1.00 61.53 222 SER A O 1
ATOM 1659 N N . LEU A 1 223 ? -7.018 6.894 29.106 1.00 62.00 223 LEU A N 1
ATOM 1660 C CA . LEU A 1 223 ? -5.735 7.363 29.641 1.00 62.00 223 LEU A CA 1
ATOM 1661 C C . LEU A 1 223 ? -5.836 8.798 30.175 1.00 62.00 223 LEU A C 1
ATOM 1663 O O . LEU A 1 223 ? -5.244 9.096 31.213 1.00 62.00 223 LEU A O 1
ATOM 1667 N N . ASP A 1 224 ? -6.612 9.650 29.501 1.00 57.16 224 ASP A N 1
ATOM 1668 C CA . ASP A 1 224 ? -6.895 11.026 29.933 1.00 57.16 224 ASP A CA 1
ATOM 1669 C C . ASP A 1 224 ? -7.787 11.047 31.187 1.00 57.16 224 ASP A C 1
ATOM 1671 O O . ASP A 1 224 ? -7.531 11.786 32.128 1.00 57.16 224 ASP A O 1
ATOM 1675 N N . ALA A 1 225 ? -8.777 10.149 31.273 1.00 53.56 225 ALA A N 1
ATOM 1676 C CA . ALA A 1 225 ? -9.667 10.049 32.434 1.00 53.56 225 ALA A CA 1
ATOM 1677 C C . ALA A 1 225 ? -8.970 9.562 33.725 1.00 53.56 225 ALA A C 1
ATOM 1679 O O . ALA A 1 225 ? -9.425 9.881 34.823 1.00 53.56 225 ALA A O 1
ATOM 1680 N N . LYS A 1 226 ? -7.875 8.791 33.619 1.00 50.38 226 LYS A N 1
ATOM 1681 C CA . LYS A 1 226 ? -7.132 8.243 34.775 1.00 50.38 226 LYS A CA 1
ATOM 1682 C C . LYS A 1 226 ? -6.166 9.229 35.439 1.00 50.38 226 LYS A C 1
ATOM 1684 O O . LYS A 1 226 ? -5.781 9.000 36.584 1.00 50.38 226 LYS A O 1
ATOM 1689 N N . LYS A 1 227 ? -5.743 10.297 34.758 1.00 49.75 227 LYS A N 1
ATOM 1690 C CA . LYS A 1 227 ? -4.921 11.368 35.346 1.00 49.75 227 LYS A CA 1
ATOM 1691 C C . LYS A 1 227 ? -5.805 12.605 35.465 1.00 49.75 227 LYS A C 1
ATOM 1693 O O . LYS A 1 227 ? -6.235 13.121 34.452 1.00 49.75 227 LYS A O 1
ATOM 1698 N N . GLN A 1 228 ? -6.083 13.068 36.684 1.00 36.62 228 GLN A N 1
ATOM 1699 C CA . GLN A 1 228 ? -6.991 14.185 37.014 1.00 36.62 228 GLN A CA 1
ATOM 1700 C C . GLN A 1 228 ? -6.531 15.575 36.495 1.00 36.62 228 GLN A C 1
ATOM 1702 O O . GLN A 1 228 ? -6.502 16.551 37.236 1.00 36.62 228 GLN A O 1
ATOM 1707 N N . GLY A 1 229 ? -6.155 15.701 35.223 1.00 48.69 229 GLY A N 1
ATOM 1708 C CA . GLY A 1 229 ? -5.776 16.961 34.596 1.00 48.69 229 GLY A CA 1
ATOM 1709 C C . GLY A 1 229 ? -5.764 16.838 33.078 1.00 48.69 229 GLY A C 1
ATOM 1710 O O . GLY A 1 229 ? -5.304 15.832 32.546 1.00 48.69 229 GLY A O 1
ATOM 1711 N N . ALA A 1 230 ? -6.258 17.873 32.394 1.00 52.91 230 ALA A N 1
ATOM 1712 C CA . ALA A 1 230 ? -6.327 17.922 30.936 1.00 52.91 230 ALA A CA 1
ATOM 1713 C C . ALA A 1 230 ? -4.963 17.603 30.298 1.00 52.91 230 ALA A C 1
ATOM 1715 O O . ALA A 1 230 ? -3.943 18.212 30.643 1.00 52.91 230 ALA A O 1
ATOM 1716 N N . MET A 1 231 ? -4.939 16.655 29.360 1.00 57.66 231 MET A N 1
ATOM 1717 C CA . MET A 1 231 ? -3.740 16.289 28.612 1.00 57.66 231 MET A CA 1
ATOM 1718 C C . MET A 1 231 ? -3.038 17.509 27.998 1.00 57.66 231 MET A C 1
ATOM 1720 O O . MET A 1 231 ? -3.593 18.255 27.191 1.00 57.66 231 MET A O 1
ATOM 1724 N N . THR A 1 232 ? -1.756 17.684 28.319 1.00 64.88 232 THR A N 1
ATOM 1725 C CA . THR A 1 232 ? -0.906 18.678 27.656 1.00 64.88 232 THR A CA 1
ATOM 1726 C C . THR A 1 232 ? -0.627 18.242 26.215 1.00 64.88 232 THR A C 1
ATOM 1728 O O . THR A 1 232 ? -0.308 17.074 25.981 1.00 64.88 232 THR A O 1
ATOM 1731 N N . LYS A 1 233 ? -0.631 19.180 25.255 1.00 66.31 233 LYS A N 1
ATOM 1732 C CA . LYS A 1 233 ? -0.317 18.928 23.828 1.00 66.31 233 LYS A CA 1
ATOM 1733 C C . LYS A 1 233 ? 0.943 18.066 23.624 1.00 66.31 233 LYS A C 1
ATOM 1735 O O . LYS A 1 233 ? 0.950 17.170 22.788 1.00 66.31 233 LYS A O 1
ATOM 1740 N N . ARG A 1 234 ? 1.973 18.269 24.456 1.00 68.50 234 ARG A N 1
ATOM 1741 C CA . ARG A 1 234 ? 3.233 17.502 24.442 1.00 68.50 234 ARG A CA 1
ATOM 1742 C C . ARG A 1 234 ? 3.042 16.002 24.712 1.00 68.50 234 ARG A C 1
ATOM 1744 O O . ARG A 1 234 ? 3.703 15.185 24.083 1.00 68.50 234 ARG A O 1
ATOM 1751 N N . ARG A 1 235 ? 2.131 15.621 25.617 1.00 70.38 235 ARG A N 1
ATOM 1752 C CA . ARG A 1 235 ? 1.825 14.207 25.911 1.00 70.38 235 ARG A CA 1
ATOM 1753 C C . ARG A 1 235 ? 1.001 13.553 24.807 1.00 70.38 235 ARG A C 1
ATOM 1755 O O . ARG A 1 235 ? 1.213 12.373 24.543 1.00 70.38 235 ARG A O 1
ATOM 1762 N N . ALA A 1 236 ? 0.111 14.301 24.155 1.00 70.88 236 ALA A N 1
ATOM 1763 C CA . ALA A 1 236 ? -0.656 13.802 23.016 1.00 70.88 236 ALA A CA 1
ATOM 1764 C C . ALA A 1 236 ? 0.271 13.460 21.837 1.00 70.88 236 ALA A C 1
ATOM 1766 O O . ALA A 1 236 ? 0.217 12.346 21.326 1.00 70.88 236 ALA A O 1
ATOM 1767 N N . VAL A 1 237 ? 1.196 14.363 21.490 1.00 75.31 237 VAL A N 1
ATOM 1768 C CA . VAL A 1 237 ? 2.206 14.104 20.449 1.00 75.31 237 VAL A CA 1
ATOM 1769 C C . VAL A 1 237 ? 3.059 12.885 20.807 1.00 75.31 237 VAL A C 1
ATOM 1771 O O . VAL A 1 237 ? 3.145 11.963 20.008 1.00 75.31 237 VAL A O 1
ATOM 1774 N N . LEU A 1 238 ? 3.602 12.822 22.030 1.00 77.12 238 LEU A N 1
ATOM 1775 C CA . LEU A 1 238 ? 4.437 11.696 22.474 1.00 77.12 238 LEU A CA 1
ATOM 1776 C C . LEU A 1 238 ? 3.700 10.346 22.423 1.00 77.12 238 LEU A C 1
ATOM 1778 O O . LEU A 1 238 ? 4.284 9.312 22.118 1.00 77.12 238 LEU A O 1
ATOM 1782 N N . SER A 1 239 ? 2.407 10.340 22.736 1.00 75.69 239 SER A N 1
ATOM 1783 C CA . SER A 1 239 ? 1.607 9.113 22.726 1.00 75.69 239 SER A CA 1
ATOM 1784 C C . SER A 1 239 ? 1.270 8.666 21.296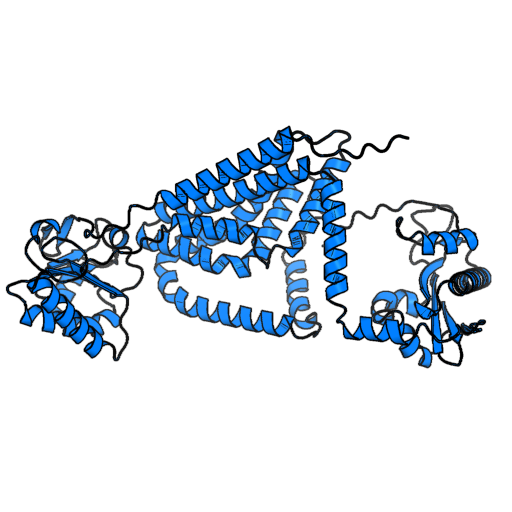 1.00 75.69 239 SER A C 1
ATOM 1786 O O . SER A 1 239 ? 1.270 7.466 21.009 1.00 75.69 239 SER A O 1
ATOM 1788 N N . GLY A 1 240 ? 1.035 9.621 20.388 1.00 79.62 240 GLY A N 1
ATOM 1789 C CA . GLY A 1 240 ? 0.845 9.361 18.961 1.00 79.62 240 GLY A CA 1
ATOM 1790 C C . GLY A 1 240 ? 2.118 8.837 18.288 1.00 79.62 240 GLY A C 1
ATOM 1791 O O . GLY A 1 240 ? 2.060 7.852 17.550 1.00 79.62 240 GLY A O 1
ATOM 1792 N N . THR A 1 241 ? 3.285 9.411 18.600 1.00 82.25 241 THR A N 1
ATOM 1793 C CA . THR A 1 241 ? 4.571 8.926 18.069 1.00 82.25 241 THR A CA 1
ATOM 1794 C C . THR A 1 241 ? 4.897 7.517 18.565 1.00 82.25 241 THR A C 1
ATOM 1796 O O . THR A 1 241 ? 5.230 6.659 17.753 1.00 82.25 241 THR A O 1
ATOM 1799 N N . LEU A 1 242 ? 4.698 7.224 19.857 1.00 85.25 242 LEU A N 1
ATOM 1800 C CA . LEU A 1 242 ? 4.877 5.875 20.419 1.00 85.25 242 LEU A CA 1
ATOM 1801 C C . LEU A 1 242 ? 3.981 4.825 19.751 1.00 85.25 242 LEU A C 1
ATOM 1803 O O . LEU A 1 242 ? 4.420 3.706 19.496 1.00 85.25 242 LEU A O 1
ATOM 1807 N N . SER A 1 243 ? 2.734 5.189 19.441 1.00 83.75 243 SER A N 1
ATOM 1808 C CA . SER A 1 243 ? 1.823 4.306 18.701 1.00 83.75 243 SER A CA 1
ATOM 1809 C C . SER A 1 243 ? 2.311 4.090 17.261 1.00 83.75 243 SER A C 1
ATOM 1811 O O . SER A 1 243 ? 2.273 2.979 16.742 1.00 83.75 243 SER A O 1
ATOM 1813 N N . SER A 1 244 ? 2.837 5.135 16.621 1.00 86.62 244 SER A N 1
ATOM 1814 C CA . SER A 1 244 ? 3.367 5.062 15.251 1.00 86.62 244 SER A CA 1
ATOM 1815 C C . SER A 1 244 ? 4.598 4.172 15.144 1.00 86.62 244 SER A C 1
ATOM 1817 O O . SER A 1 244 ? 4.740 3.456 14.158 1.00 86.62 244 SER A O 1
ATOM 1819 N N . MET A 1 245 ? 5.454 4.151 16.172 1.00 89.88 245 MET A N 1
ATOM 1820 C CA . MET A 1 245 ? 6.614 3.254 16.225 1.00 89.88 245 MET A CA 1
ATOM 1821 C C . MET A 1 245 ? 6.212 1.778 16.119 1.00 89.88 245 MET A C 1
ATOM 1823 O O . MET A 1 245 ? 6.943 0.997 15.520 1.00 89.88 245 MET A O 1
ATOM 1827 N N . GLY A 1 246 ? 5.043 1.393 16.645 1.00 88.44 246 GLY A N 1
ATOM 1828 C CA . GLY A 1 246 ? 4.524 0.031 16.499 1.00 88.44 246 GLY A CA 1
ATOM 1829 C C . GLY A 1 246 ? 4.146 -0.309 15.053 1.00 88.44 246 GLY A C 1
ATOM 1830 O O . GLY A 1 246 ? 4.473 -1.389 14.571 1.00 88.44 246 GLY A O 1
ATOM 1831 N N . ILE A 1 247 ? 3.519 0.630 14.335 1.00 88.69 247 ILE A N 1
ATOM 1832 C CA . ILE A 1 247 ? 3.199 0.470 12.905 1.00 88.69 247 ILE A CA 1
ATOM 1833 C C . ILE A 1 247 ? 4.497 0.390 12.093 1.00 88.69 247 ILE A C 1
ATOM 1835 O O . ILE A 1 247 ? 4.662 -0.503 11.264 1.00 88.69 247 ILE A O 1
ATOM 1839 N N . ILE A 1 248 ? 5.441 1.293 12.373 1.00 91.25 248 ILE A N 1
ATOM 1840 C CA . ILE A 1 248 ? 6.747 1.342 11.711 1.00 91.25 248 ILE A CA 1
ATOM 1841 C C . ILE A 1 248 ? 7.543 0.065 11.962 1.00 91.25 248 ILE A C 1
ATOM 1843 O O . ILE A 1 248 ? 8.208 -0.388 11.044 1.00 91.25 248 ILE A O 1
ATOM 1847 N N . LEU A 1 249 ? 7.456 -0.558 13.142 1.00 93.38 249 LEU A N 1
ATOM 1848 C CA . LEU A 1 249 ? 8.115 -1.842 13.383 1.00 93.38 249 LEU A CA 1
ATOM 1849 C C . LEU A 1 249 ? 7.622 -2.912 12.397 1.00 93.38 249 LEU A C 1
ATOM 1851 O O . LEU A 1 249 ? 8.435 -3.605 11.796 1.00 93.38 249 LEU A O 1
ATOM 1855 N N . VAL A 1 250 ? 6.305 -3.029 12.203 1.00 90.12 250 VAL A N 1
ATOM 1856 C CA . VAL A 1 250 ? 5.719 -4.038 11.304 1.00 90.12 250 VAL A CA 1
ATOM 1857 C C . VAL A 1 250 ? 6.180 -3.812 9.863 1.00 90.12 250 VAL A C 1
ATOM 1859 O O . VAL A 1 250 ? 6.759 -4.708 9.251 1.00 90.12 250 VAL A O 1
ATOM 1862 N N . TYR A 1 251 ? 5.983 -2.601 9.335 1.00 89.81 251 TYR A N 1
ATOM 1863 C CA . TYR A 1 251 ? 6.373 -2.266 7.959 1.00 89.81 251 TYR A CA 1
ATOM 1864 C C . TYR A 1 251 ? 7.887 -2.160 7.767 1.00 89.81 251 TYR A C 1
ATOM 1866 O O . TYR A 1 251 ? 8.374 -2.399 6.669 1.00 89.81 251 TYR A O 1
ATOM 1874 N N . GLY A 1 252 ? 8.637 -1.866 8.825 1.00 92.88 252 GLY A N 1
ATOM 1875 C CA . GLY A 1 252 ? 10.095 -1.851 8.838 1.00 92.88 252 GLY 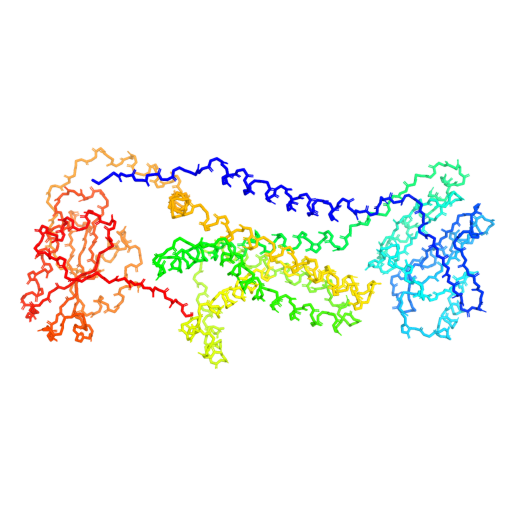A CA 1
ATOM 1876 C C . GLY A 1 252 ? 10.687 -3.252 8.743 1.00 92.88 252 GLY A C 1
ATOM 1877 O O . GLY A 1 252 ? 11.627 -3.446 7.983 1.00 92.88 252 GLY A O 1
ATOM 1878 N N . ILE A 1 253 ? 10.105 -4.246 9.428 1.00 92.31 253 ILE A N 1
ATOM 1879 C CA . ILE A 1 253 ? 10.493 -5.658 9.259 1.00 92.31 253 ILE A CA 1
ATOM 1880 C C . ILE A 1 253 ? 10.200 -6.114 7.827 1.00 92.31 253 ILE A C 1
ATOM 1882 O O . ILE A 1 253 ? 11.062 -6.712 7.189 1.00 92.31 253 ILE A O 1
ATOM 1886 N N . ILE A 1 254 ? 9.015 -5.786 7.299 1.00 89.50 254 ILE A N 1
ATOM 1887 C CA . ILE A 1 254 ? 8.650 -6.098 5.909 1.00 89.50 254 ILE A CA 1
ATOM 1888 C C . ILE A 1 254 ? 9.645 -5.447 4.942 1.00 89.50 254 ILE A C 1
ATOM 1890 O O . ILE A 1 254 ? 10.193 -6.129 4.084 1.00 89.50 254 ILE A O 1
ATOM 1894 N N . ALA A 1 255 ? 9.931 -4.154 5.108 1.00 90.12 255 ALA A N 1
ATOM 1895 C CA . ALA A 1 255 ? 10.887 -3.437 4.274 1.00 90.12 255 ALA A CA 1
ATOM 1896 C C . ALA A 1 255 ? 12.297 -4.028 4.371 1.00 90.12 255 ALA A C 1
ATOM 1898 O O . ALA A 1 255 ? 12.929 -4.214 3.342 1.00 90.12 255 ALA A O 1
ATOM 1899 N N . ALA A 1 256 ? 12.776 -4.380 5.568 1.00 90.88 256 ALA A N 1
ATOM 1900 C CA . ALA A 1 256 ? 14.086 -5.001 5.746 1.00 90.88 256 ALA A CA 1
ATOM 1901 C C . ALA A 1 256 ? 14.187 -6.329 4.984 1.00 90.88 256 ALA A C 1
ATOM 1903 O O . ALA A 1 256 ? 15.159 -6.544 4.264 1.00 90.88 256 ALA A O 1
ATOM 1904 N N . VAL A 1 257 ? 13.164 -7.186 5.078 1.00 89.38 257 VAL A N 1
ATOM 1905 C CA . VAL A 1 257 ? 13.120 -8.443 4.317 1.00 89.38 257 VAL A CA 1
ATOM 1906 C C . VAL A 1 257 ? 13.133 -8.166 2.815 1.00 89.38 257 VAL A C 1
ATOM 1908 O O . VAL A 1 257 ? 13.915 -8.784 2.098 1.00 89.38 257 VAL A O 1
ATOM 1911 N N . LEU A 1 258 ? 12.325 -7.219 2.331 1.00 85.81 258 LEU A N 1
ATOM 1912 C CA . LEU A 1 258 ? 12.256 -6.878 0.905 1.00 85.81 258 LEU A CA 1
ATOM 1913 C C . LEU A 1 258 ? 13.563 -6.288 0.378 1.00 85.81 258 LEU A C 1
ATOM 1915 O O . LEU A 1 258 ? 13.982 -6.642 -0.713 1.00 85.81 258 LEU A O 1
ATOM 1919 N N . ILE A 1 259 ? 14.214 -5.420 1.151 1.00 86.75 259 ILE A N 1
ATOM 1920 C CA . ILE A 1 259 ? 15.482 -4.792 0.775 1.00 86.75 259 ILE A CA 1
ATOM 1921 C C . ILE A 1 259 ? 16.581 -5.855 0.667 1.00 86.75 259 ILE A C 1
ATOM 1923 O O . ILE A 1 259 ? 17.330 -5.868 -0.305 1.00 86.75 259 ILE A O 1
ATOM 1927 N N . LEU A 1 260 ? 16.646 -6.781 1.631 1.00 85.44 260 LEU A N 1
ATOM 1928 C CA . LEU A 1 260 ? 17.627 -7.872 1.636 1.00 85.44 260 LEU A CA 1
ATOM 1929 C C . LEU A 1 260 ? 17.364 -8.919 0.547 1.00 85.44 260 LEU A C 1
ATOM 1931 O O . LEU A 1 260 ? 18.299 -9.559 0.078 1.00 85.44 260 LEU A O 1
ATOM 1935 N N . THR A 1 261 ? 16.103 -9.111 0.155 1.00 81.44 261 THR A N 1
ATOM 1936 C CA . THR A 1 261 ? 15.713 -10.120 -0.842 1.00 81.44 261 THR A CA 1
ATOM 1937 C C . THR A 1 261 ? 15.491 -9.538 -2.236 1.00 81.44 261 THR A C 1
ATOM 1939 O O . THR A 1 261 ? 15.204 -10.303 -3.150 1.00 81.44 261 THR A O 1
ATOM 1942 N N . ALA A 1 262 ? 15.664 -8.225 -2.439 1.00 72.19 262 ALA A N 1
ATOM 1943 C CA . ALA A 1 262 ? 15.255 -7.513 -3.653 1.00 72.19 262 ALA A CA 1
ATOM 1944 C C . ALA A 1 262 ? 15.788 -8.137 -4.954 1.00 72.19 262 ALA A C 1
ATOM 1946 O O . ALA A 1 262 ? 15.025 -8.293 -5.906 1.00 72.19 262 ALA A O 1
ATOM 1947 N N . GLY A 1 263 ? 17.057 -8.565 -4.965 1.00 66.88 263 GLY A N 1
ATOM 1948 C CA . GLY A 1 263 ? 17.691 -9.172 -6.143 1.00 66.88 263 GLY A CA 1
ATOM 1949 C C . GLY A 1 263 ? 17.089 -10.517 -6.572 1.00 66.88 263 GLY A C 1
ATOM 1950 O O . GLY A 1 263 ? 17.159 -10.868 -7.741 1.00 66.88 263 GLY A O 1
ATOM 1951 N N . VAL A 1 264 ? 16.456 -11.252 -5.652 1.00 68.06 264 VAL A N 1
ATOM 1952 C CA . VAL A 1 264 ? 15.780 -12.535 -5.939 1.00 68.06 264 VAL A CA 1
ATOM 1953 C C . VAL A 1 264 ? 14.261 -12.353 -6.005 1.00 68.06 264 VAL A C 1
ATOM 1955 O O . VAL A 1 264 ? 13.572 -13.037 -6.757 1.00 68.06 264 VAL A O 1
ATOM 1958 N N . ALA A 1 265 ? 13.722 -11.413 -5.227 1.00 61.06 265 ALA A N 1
ATOM 1959 C CA . ALA A 1 265 ? 12.293 -11.197 -5.050 1.00 61.06 265 ALA A CA 1
ATOM 1960 C C . ALA A 1 265 ? 11.610 -10.619 -6.296 1.00 61.06 265 ALA A C 1
ATOM 1962 O O . ALA A 1 265 ? 10.430 -10.901 -6.504 1.00 61.06 265 ALA A O 1
ATOM 1963 N N . ALA A 1 266 ? 12.327 -9.865 -7.139 1.00 59.06 266 ALA A N 1
ATOM 1964 C CA . ALA A 1 266 ? 11.762 -9.245 -8.341 1.00 59.06 266 ALA A CA 1
ATOM 1965 C C . ALA A 1 266 ? 11.066 -10.259 -9.272 1.00 59.06 266 ALA A C 1
ATOM 1967 O O . ALA A 1 266 ? 9.967 -9.989 -9.753 1.00 59.06 266 ALA A O 1
ATOM 1968 N N . ALA A 1 267 ? 11.633 -11.461 -9.428 1.00 62.34 267 ALA A N 1
ATOM 1969 C CA . ALA A 1 267 ? 11.073 -12.515 -10.278 1.00 62.34 267 ALA A CA 1
ATOM 1970 C C . ALA A 1 267 ? 9.751 -13.111 -9.750 1.00 62.34 267 ALA A C 1
ATOM 1972 O O . ALA A 1 267 ? 8.956 -13.648 -10.518 1.00 62.34 267 ALA A O 1
ATOM 1973 N N . TYR A 1 268 ? 9.486 -13.011 -8.444 1.00 67.44 268 TYR A N 1
ATOM 1974 C CA . TYR A 1 268 ? 8.321 -13.634 -7.803 1.00 67.44 268 TYR A CA 1
ATOM 1975 C C . TYR A 1 268 ? 7.176 -12.652 -7.522 1.00 67.44 268 TYR A C 1
ATOM 1977 O O . TYR A 1 268 ? 6.093 -13.071 -7.112 1.00 67.44 268 TYR A O 1
ATOM 1985 N N . VAL A 1 269 ? 7.379 -11.349 -7.731 1.00 64.06 269 VAL A N 1
ATOM 1986 C CA . VAL A 1 269 ? 6.394 -10.314 -7.371 1.00 64.06 269 VAL A CA 1
ATOM 1987 C C . VAL A 1 269 ? 5.131 -10.342 -8.240 1.00 64.06 269 VAL A C 1
ATOM 1989 O O . VAL A 1 269 ? 4.045 -10.308 -7.653 1.00 64.06 269 VAL A O 1
ATOM 1992 N N . PRO A 1 270 ? 5.203 -10.454 -9.583 1.00 67.12 270 PRO A N 1
ATOM 1993 C CA . PRO A 1 270 ? 3.999 -10.511 -10.415 1.00 67.12 270 PRO A CA 1
ATOM 1994 C C . PRO A 1 270 ? 3.038 -11.665 -10.062 1.00 67.12 270 PRO A C 1
ATOM 1996 O O . PRO A 1 270 ? 1.854 -11.393 -9.833 1.00 67.12 270 PRO A O 1
ATOM 1999 N N . PRO A 1 271 ? 3.484 -12.934 -9.912 1.00 73.06 271 PRO A N 1
ATOM 2000 C CA . PRO A 1 271 ? 2.568 -14.010 -9.532 1.00 73.06 271 PRO A CA 1
ATOM 2001 C C . PRO A 1 271 ? 2.040 -13.846 -8.100 1.00 73.06 271 PRO A C 1
ATOM 2003 O O . PRO A 1 271 ? 0.875 -14.153 -7.836 1.00 73.06 271 PRO A O 1
ATOM 2006 N N . LEU A 1 272 ? 2.844 -13.302 -7.176 1.00 63.50 272 LEU A N 1
ATOM 2007 C CA . LEU A 1 272 ? 2.410 -13.033 -5.804 1.00 63.50 272 LEU A CA 1
ATOM 2008 C C . LEU A 1 272 ? 1.251 -12.024 -5.759 1.00 63.50 272 LEU A C 1
ATOM 2010 O O . LEU A 1 272 ? 0.306 -12.222 -4.995 1.00 63.50 272 LEU A O 1
ATOM 2014 N N . GLN A 1 273 ? 1.284 -10.970 -6.583 1.00 62.50 273 GLN A N 1
ATOM 2015 C CA . GLN A 1 273 ? 0.190 -9.994 -6.664 1.00 62.50 273 GLN A CA 1
ATOM 2016 C C . GLN A 1 273 ? -1.122 -10.645 -7.116 1.00 62.50 273 GLN A C 1
ATOM 2018 O O . GLN A 1 273 ? -2.166 -10.380 -6.516 1.00 62.50 273 GLN A O 1
ATOM 2023 N N . GLY A 1 274 ? -1.066 -11.541 -8.107 1.00 71.31 274 GLY A N 1
ATOM 2024 C CA . GLY A 1 274 ? -2.226 -12.317 -8.551 1.00 71.31 274 GLY A CA 1
ATOM 2025 C C . GLY A 1 274 ? -2.803 -13.197 -7.437 1.00 71.31 274 GLY A C 1
ATOM 2026 O O . GLY A 1 274 ? -4.010 -13.180 -7.194 1.00 71.31 274 GLY A O 1
ATOM 2027 N N . ILE A 1 275 ? -1.939 -13.900 -6.695 1.00 73.06 275 ILE A N 1
ATOM 2028 C CA . ILE A 1 275 ? -2.340 -14.748 -5.560 1.00 73.06 275 ILE A CA 1
ATOM 2029 C C . ILE A 1 275 ? -2.980 -13.911 -4.446 1.00 73.06 275 ILE A C 1
ATOM 2031 O O . ILE A 1 275 ? -4.048 -14.260 -3.946 1.00 73.06 275 ILE A O 1
ATOM 2035 N N . VAL A 1 276 ? -2.361 -12.791 -4.061 1.00 63.84 276 VAL A N 1
ATOM 2036 C CA . VAL A 1 276 ? -2.892 -11.900 -3.017 1.00 63.84 276 VAL A CA 1
ATOM 2037 C C . VAL A 1 276 ? -4.227 -11.291 -3.448 1.00 63.84 276 VAL A C 1
ATOM 2039 O O . VAL A 1 276 ? -5.167 -11.271 -2.654 1.00 63.84 276 VAL A O 1
ATOM 2042 N N . GLY A 1 277 ? -4.346 -10.851 -4.704 1.00 67.56 277 GLY A N 1
ATOM 2043 C CA . GLY A 1 277 ? -5.598 -10.348 -5.269 1.00 67.56 277 GLY A CA 1
ATOM 2044 C C . GLY A 1 277 ? -6.713 -11.393 -5.218 1.00 67.56 277 GLY A C 1
ATOM 2045 O O . GLY A 1 277 ? -7.805 -11.107 -4.727 1.00 67.56 277 GLY A O 1
ATOM 2046 N N . PHE A 1 278 ? -6.420 -12.629 -5.627 1.00 78.94 278 PHE A N 1
ATOM 2047 C CA . PHE A 1 278 ? -7.355 -13.749 -5.531 1.00 78.94 278 PHE A CA 1
ATOM 2048 C C . PHE A 1 278 ? -7.778 -14.023 -4.079 1.00 78.94 278 PHE A C 1
ATOM 2050 O O . PHE A 1 278 ? -8.971 -14.126 -3.794 1.00 78.94 278 PHE A O 1
ATOM 2057 N N . LEU A 1 279 ? -6.829 -14.062 -3.137 1.00 71.00 279 LEU A N 1
ATOM 2058 C CA . LEU A 1 279 ? -7.117 -14.259 -1.712 1.00 71.00 279 LEU A CA 1
ATOM 2059 C C . LEU A 1 279 ? -8.006 -13.149 -1.132 1.00 71.00 279 LEU A C 1
ATOM 2061 O O . LEU A 1 279 ? -8.917 -13.446 -0.359 1.00 71.00 279 LEU A O 1
ATOM 2065 N N . LEU A 1 280 ? -7.788 -11.885 -1.513 1.00 65.50 280 LEU A N 1
ATOM 2066 C CA . LEU A 1 280 ? -8.629 -10.760 -1.089 1.00 65.50 280 LEU A CA 1
ATOM 2067 C C . LEU A 1 280 ? -10.047 -10.852 -1.668 1.00 65.50 280 LEU A C 1
ATOM 2069 O O . LEU A 1 280 ? -11.006 -10.573 -0.948 1.00 65.50 280 LEU A O 1
ATOM 2073 N N . ILE A 1 281 ? -10.197 -11.285 -2.925 1.00 78.69 281 ILE A N 1
ATOM 2074 C CA . ILE A 1 281 ? -11.510 -11.526 -3.545 1.00 78.69 281 ILE A CA 1
ATOM 2075 C C . ILE A 1 281 ? -12.242 -12.655 -2.815 1.00 78.69 281 ILE A C 1
ATOM 2077 O O . ILE A 1 281 ? -13.407 -12.490 -2.454 1.00 78.69 281 ILE A O 1
ATOM 2081 N N . VAL A 1 282 ? -11.561 -13.771 -2.534 1.00 78.88 282 VAL A N 1
ATOM 2082 C CA . VAL A 1 282 ? -12.128 -14.899 -1.778 1.00 78.88 282 VAL A CA 1
ATOM 2083 C C . VAL A 1 282 ? -12.535 -14.456 -0.375 1.00 78.88 282 VAL A C 1
ATOM 2085 O O . VAL A 1 282 ? -13.660 -14.713 0.045 1.00 78.88 282 VAL A O 1
ATOM 2088 N N . MET A 1 283 ? -11.667 -13.736 0.339 1.00 68.50 283 MET A N 1
ATOM 2089 C CA . MET A 1 283 ? -11.979 -13.209 1.667 1.00 68.50 283 MET A CA 1
ATOM 2090 C C . MET A 1 283 ? -13.174 -12.243 1.623 1.00 68.50 283 MET A C 1
ATOM 2092 O O . MET A 1 283 ? -14.064 -12.337 2.467 1.00 68.50 283 MET A O 1
ATOM 2096 N N . GLY A 1 284 ? -13.241 -11.365 0.618 1.00 67.75 284 GLY A N 1
ATOM 2097 C CA . GLY A 1 284 ? -14.369 -10.460 0.395 1.00 67.75 284 GLY A CA 1
ATOM 2098 C C . GLY A 1 284 ? -15.680 -11.198 0.108 1.00 67.75 284 GLY A C 1
ATOM 2099 O O . GLY A 1 284 ? -16.708 -10.873 0.700 1.00 67.75 284 GLY A O 1
ATOM 2100 N N . ALA A 1 285 ? -15.647 -12.236 -0.730 1.00 79.31 285 ALA A N 1
ATOM 2101 C CA . ALA A 1 285 ? -16.801 -13.085 -1.019 1.00 79.31 285 ALA A CA 1
ATOM 2102 C C . ALA A 1 285 ? -17.275 -13.847 0.229 1.00 79.31 285 ALA A C 1
ATOM 2104 O O . ALA A 1 285 ? -18.470 -13.887 0.519 1.00 79.31 285 ALA A O 1
ATOM 2105 N N . VAL A 1 286 ? -16.341 -14.378 1.025 1.00 71.19 286 VAL A N 1
ATOM 2106 C CA . VAL A 1 286 ? -16.642 -15.041 2.302 1.00 71.19 286 VAL A CA 1
ATOM 2107 C C . VAL A 1 286 ? -17.279 -14.063 3.289 1.00 71.19 286 VAL A C 1
ATOM 2109 O O . VAL A 1 286 ? -18.251 -14.431 3.942 1.00 71.19 286 VAL A O 1
ATOM 2112 N N . MET A 1 287 ? -16.825 -12.806 3.357 1.00 64.12 287 MET A N 1
ATOM 2113 C CA . MET A 1 287 ? -17.459 -11.778 4.197 1.00 64.12 287 MET A CA 1
ATOM 2114 C C . MET A 1 287 ? -18.903 -11.450 3.780 1.00 64.12 287 MET A C 1
ATOM 2116 O O . MET A 1 287 ? -19.689 -11.021 4.625 1.00 64.12 287 MET A O 1
ATOM 2120 N N . PHE A 1 288 ? -19.271 -11.655 2.509 1.00 72.94 288 PHE A N 1
ATOM 2121 C CA . PHE A 1 288 ? -20.655 -11.513 2.039 1.00 72.94 288 PHE A CA 1
ATOM 2122 C C . PHE A 1 288 ? -21.547 -12.687 2.444 1.00 72.94 288 PHE A C 1
ATOM 2124 O O . PHE A 1 288 ? -22.763 -12.527 2.580 1.00 72.94 288 PHE A O 1
ATOM 2131 N N . THR A 1 289 ? -20.963 -13.859 2.679 1.00 71.44 289 THR A N 1
ATOM 2132 C CA . THR A 1 289 ? -21.696 -14.989 3.237 1.00 71.44 289 THR A CA 1
ATOM 2133 C C . THR A 1 289 ? -21.812 -14.807 4.751 1.00 71.44 289 THR A C 1
ATOM 2135 O O . THR A 1 289 ? -20.817 -14.642 5.448 1.00 71.44 289 THR A O 1
ATOM 2138 N N . ALA A 1 290 ? -23.022 -14.859 5.313 1.00 56.22 290 ALA A N 1
ATOM 2139 C CA . ALA A 1 290 ? -23.237 -14.824 6.769 1.00 56.22 290 ALA A CA 1
ATOM 2140 C C . ALA A 1 290 ? -22.778 -16.126 7.476 1.00 56.22 290 ALA A C 1
ATOM 2142 O O . ALA A 1 290 ? -23.332 -16.524 8.502 1.00 56.22 290 ALA A O 1
ATOM 2143 N N . VAL A 1 291 ? -21.800 -16.823 6.896 1.00 64.94 291 VAL A N 1
ATOM 2144 C CA . VAL A 1 291 ? -21.277 -18.107 7.349 1.00 64.94 291 VAL A CA 1
ATOM 2145 C C . VAL A 1 291 ? -20.313 -17.857 8.503 1.00 64.94 291 VAL A C 1
ATOM 2147 O O . VAL A 1 291 ? -19.388 -17.050 8.422 1.00 64.94 291 VAL A O 1
ATOM 2150 N N . GLN A 1 292 ? -20.539 -18.560 9.610 1.00 57.72 292 GLN A N 1
ATOM 2151 C CA . GLN A 1 292 ? -19.694 -18.478 10.794 1.00 57.72 292 GLN A CA 1
ATOM 2152 C C . GLN A 1 292 ? -18.336 -19.134 10.504 1.00 57.72 292 GLN A C 1
ATOM 2154 O O . GLN A 1 292 ? -18.196 -20.352 10.513 1.00 57.72 292 GLN A O 1
ATOM 2159 N N . TYR A 1 293 ? -17.311 -18.318 10.272 1.00 65.00 293 TYR A N 1
ATOM 2160 C CA . TYR A 1 293 ? -15.955 -18.742 9.901 1.00 65.00 293 TYR A CA 1
ATOM 2161 C C . TYR A 1 293 ? -15.108 -19.256 11.085 1.00 65.00 293 TYR A C 1
ATOM 2163 O O . TYR A 1 293 ? -13.895 -19.419 10.956 1.00 65.00 293 TYR A O 1
ATOM 2171 N N . ASN A 1 294 ? -15.719 -19.541 12.243 1.00 62.44 294 ASN A N 1
ATOM 2172 C CA . ASN A 1 294 ? -15.011 -19.982 13.452 1.00 62.44 294 ASN A CA 1
ATOM 2173 C C . ASN A 1 294 ? -14.139 -21.224 13.212 1.00 62.44 294 ASN A C 1
ATOM 2175 O O . ASN A 1 294 ? -13.038 -21.295 13.749 1.00 62.44 294 ASN A O 1
ATOM 2179 N N . TRP A 1 295 ? -14.574 -22.167 12.372 1.00 65.19 295 TRP A N 1
ATOM 2180 C CA . TRP A 1 295 ? -13.773 -23.344 12.016 1.00 65.19 295 TRP A CA 1
ATOM 2181 C C . TRP A 1 295 ? -12.452 -22.987 11.307 1.00 65.19 295 TRP A C 1
ATOM 2183 O O . TRP A 1 295 ? -11.436 -23.619 11.582 1.00 65.19 295 TRP A O 1
ATOM 2193 N N . LEU A 1 296 ? -12.432 -21.934 10.480 1.00 65.25 296 LEU A N 1
ATOM 2194 C CA . LEU A 1 296 ? -11.237 -21.484 9.757 1.00 65.25 296 LEU A CA 1
ATOM 2195 C C . LEU A 1 296 ? -10.237 -20.759 10.677 1.00 65.25 296 LEU A C 1
ATOM 2197 O O . LEU A 1 296 ? -9.033 -20.955 10.554 1.00 65.25 296 LEU A O 1
ATOM 2201 N N . VAL A 1 297 ? -10.715 -19.939 11.623 1.00 64.69 297 VAL A N 1
ATOM 2202 C CA . VAL A 1 297 ? -9.844 -19.134 12.515 1.00 64.69 297 VAL A CA 1
ATOM 2203 C C . VAL A 1 297 ? -9.433 -19.851 13.799 1.00 64.69 297 VAL A C 1
ATOM 2205 O O . VAL A 1 297 ? -8.389 -19.525 14.362 1.00 64.69 297 VAL A O 1
ATOM 2208 N N . ASN A 1 298 ? -10.220 -20.814 14.287 1.00 69.81 298 ASN A N 1
ATOM 2209 C CA . ASN A 1 298 ? -9.923 -21.563 15.513 1.00 69.81 298 ASN A CA 1
ATOM 2210 C C . ASN A 1 298 ? -8.535 -22.240 15.528 1.00 69.81 298 ASN A C 1
ATOM 2212 O O . ASN A 1 298 ? -7.832 -22.064 16.527 1.00 69.81 298 ASN A O 1
ATOM 2216 N N . PRO A 1 299 ? -8.079 -22.953 14.476 1.00 70.88 299 PRO A N 1
ATOM 2217 C CA . PRO A 1 299 ? -6.747 -23.562 14.481 1.00 70.88 299 PRO A CA 1
ATOM 2218 C C . PRO A 1 299 ? -5.629 -22.512 14.558 1.00 70.88 299 PRO A C 1
ATOM 2220 O O . PRO A 1 299 ? -4.711 -22.651 15.369 1.00 70.88 299 PRO A O 1
ATOM 2223 N N . PHE A 1 300 ? -5.745 -21.404 13.818 1.00 65.81 300 PHE A N 1
ATOM 2224 C CA . PHE A 1 300 ? -4.803 -20.282 13.911 1.00 65.81 300 PHE A CA 1
ATOM 2225 C C . PHE A 1 300 ? -4.811 -19.629 15.299 1.00 65.81 300 PHE A C 1
ATOM 2227 O O . PHE A 1 300 ? -3.755 -19.270 15.822 1.00 65.81 300 PHE A O 1
ATOM 2234 N N . ARG A 1 301 ? -5.983 -19.516 15.935 1.00 61.41 301 ARG A N 1
ATOM 2235 C CA . ARG A 1 301 ? -6.128 -18.975 17.294 1.00 61.41 301 ARG A CA 1
ATOM 2236 C C . ARG A 1 301 ? -5.425 -19.853 18.330 1.00 61.41 301 ARG A C 1
ATOM 2238 O O . ARG A 1 301 ? -4.696 -19.322 19.166 1.00 61.41 301 ARG A O 1
ATOM 2245 N N . SER A 1 302 ? -5.584 -21.175 18.249 1.00 65.56 302 SER A N 1
ATOM 2246 C CA . SER A 1 302 ? -4.898 -22.123 19.137 1.00 65.56 302 SER A CA 1
ATOM 2247 C C . SER A 1 302 ? -3.382 -22.137 18.932 1.00 65.56 302 SER A C 1
ATOM 2249 O O . SER A 1 302 ? -2.641 -22.229 19.909 1.00 65.56 302 SER A O 1
ATOM 2251 N N . ILE A 1 303 ? -2.900 -22.005 17.691 1.00 67.62 303 ILE A N 1
ATOM 2252 C CA . ILE A 1 303 ? -1.461 -21.913 17.396 1.00 67.62 303 ILE A CA 1
ATOM 2253 C C . ILE A 1 303 ? -0.885 -20.603 17.935 1.00 67.62 303 ILE A C 1
ATOM 2255 O O . ILE A 1 303 ? 0.119 -20.622 18.645 1.00 67.62 303 ILE A O 1
ATOM 2259 N N . ARG A 1 304 ? -1.545 -19.466 17.684 1.00 58.91 304 ARG A N 1
ATOM 2260 C CA . ARG A 1 304 ? -1.116 -18.160 18.204 1.00 58.91 304 ARG A CA 1
ATOM 2261 C C . ARG A 1 304 ? -1.004 -18.165 19.731 1.00 58.91 304 ARG A C 1
ATOM 2263 O O . ARG A 1 304 ? -0.029 -17.645 20.260 1.00 58.91 304 ARG A O 1
ATOM 2270 N N . GLN A 1 305 ? -1.964 -18.770 20.432 1.00 65.00 305 GLN A N 1
ATOM 2271 C CA . GLN A 1 305 ? -1.934 -18.875 21.896 1.00 65.00 305 GLN A CA 1
ATOM 2272 C C . GLN A 1 305 ? -0.797 -19.770 22.414 1.00 65.00 305 GLN A C 1
ATOM 2274 O O . GLN A 1 305 ? -0.264 -19.500 23.487 1.00 65.00 305 GLN A O 1
ATOM 2279 N N . LYS A 1 306 ? -0.392 -20.797 21.654 1.00 68.00 306 LYS A N 1
ATOM 2280 C CA . LYS A 1 306 ? 0.750 -21.664 21.993 1.00 68.00 306 LYS A CA 1
ATOM 2281 C C . LYS A 1 306 ? 2.106 -21.007 21.719 1.00 68.00 306 LYS A C 1
ATOM 2283 O O . LYS A 1 306 ? 3.013 -21.156 22.528 1.00 68.00 306 LYS A O 1
ATOM 2288 N N . VAL A 1 307 ? 2.248 -20.299 20.597 1.00 60.12 307 VAL A N 1
ATOM 2289 C CA . VAL A 1 307 ? 3.526 -19.697 20.162 1.00 60.12 307 VAL A CA 1
ATOM 2290 C C . VAL A 1 307 ? 3.794 -18.359 20.860 1.00 60.12 307 VAL A C 1
ATOM 2292 O O . VAL A 1 307 ? 4.935 -18.043 21.182 1.00 60.12 307 VAL A O 1
ATOM 2295 N N . PHE A 1 308 ? 2.746 -17.586 21.152 1.00 54.88 308 PHE A N 1
ATOM 2296 C CA . PHE A 1 308 ? 2.851 -16.247 21.736 1.00 54.88 308 PHE A CA 1
ATOM 2297 C C . PHE A 1 308 ? 2.018 -16.086 23.026 1.00 54.88 308 PHE A C 1
ATOM 2299 O O . PHE A 1 308 ? 1.158 -15.205 23.092 1.00 54.88 308 PHE A O 1
ATOM 2306 N N . PRO A 1 309 ? 2.271 -16.876 24.089 1.00 51.50 309 PRO A N 1
ATOM 2307 C CA . PRO A 1 309 ? 1.464 -16.839 25.314 1.00 51.50 309 PRO A CA 1
ATOM 2308 C C . PRO A 1 309 ? 1.545 -15.497 26.072 1.00 51.50 309 PRO A C 1
ATOM 2310 O O . PRO A 1 309 ? 0.601 -15.131 26.765 1.00 51.50 309 PRO A O 1
ATOM 2313 N N . ARG A 1 310 ? 2.642 -14.736 25.904 1.00 44.34 310 ARG A N 1
ATOM 2314 C CA . ARG A 1 310 ? 2.912 -13.441 26.576 1.00 44.34 310 ARG A CA 1
ATOM 2315 C C . ARG A 1 310 ? 2.525 -12.190 25.772 1.00 44.34 310 ARG A C 1
ATOM 2317 O O . ARG A 1 310 ? 2.633 -11.072 26.264 1.00 44.34 310 ARG A O 1
ATOM 2324 N N . TRP A 1 311 ? 2.087 -12.336 24.521 1.00 46.09 311 TRP A N 1
ATOM 2325 C CA . TRP A 1 311 ? 1.694 -11.207 23.660 1.00 46.09 311 TRP A CA 1
ATOM 2326 C C . TRP A 1 311 ? 0.188 -10.942 23.756 1.00 46.09 311 TRP A C 1
ATOM 2328 O O . TRP A 1 311 ? -0.535 -10.892 22.761 1.00 46.09 311 TRP A O 1
ATOM 2338 N N . THR A 1 312 ? -0.293 -10.777 24.987 1.00 46.50 312 THR A N 1
ATOM 2339 C CA . THR A 1 312 ? -1.644 -10.276 25.251 1.00 46.50 312 THR A CA 1
ATOM 2340 C C . THR A 1 312 ? -1.530 -8.845 25.784 1.00 46.50 312 THR A C 1
ATOM 2342 O O . THR A 1 312 ? -0.668 -8.571 26.625 1.00 46.50 312 THR A O 1
ATOM 2345 N N . PRO A 1 313 ? -2.371 -7.886 25.350 1.00 42.47 313 PRO A N 1
ATOM 2346 C CA . PRO A 1 313 ? -2.274 -6.491 25.803 1.00 42.47 313 PRO A CA 1
ATOM 2347 C C . PRO A 1 313 ? -2.454 -6.297 27.328 1.00 42.47 313 PRO A C 1
ATOM 2349 O O . PRO A 1 313 ? -2.314 -5.179 27.831 1.00 42.47 313 PRO A O 1
ATOM 2352 N N . ASN A 1 314 ? -2.771 -7.372 28.067 1.00 41.12 314 ASN A N 1
ATOM 2353 C CA . ASN A 1 314 ? -3.098 -7.377 29.495 1.00 41.12 314 ASN A CA 1
ATOM 2354 C C . ASN A 1 314 ? -1.853 -7.442 30.388 1.00 41.12 314 ASN A C 1
ATOM 2356 O O . ASN A 1 314 ? -1.888 -6.898 31.489 1.00 41.12 314 ASN A O 1
ATOM 2360 N N . GLU A 1 315 ? -0.746 -8.028 29.917 1.00 42.03 315 GLU A N 1
ATOM 2361 C CA . GLU A 1 315 ? 0.506 -8.133 30.690 1.00 42.03 315 GLU A CA 1
ATOM 2362 C C . GLU A 1 315 ? 1.399 -6.884 30.601 1.00 42.03 315 GLU A C 1
ATOM 2364 O O . GLU A 1 315 ? 2.262 -6.671 31.457 1.00 42.03 315 GLU A O 1
ATOM 2369 N N . VAL A 1 316 ? 1.191 -6.009 29.610 1.00 53.56 316 VAL A N 1
ATOM 2370 C CA . VAL A 1 316 ? 2.018 -4.807 29.437 1.00 53.56 316 VAL A CA 1
ATOM 2371 C C . VAL A 1 316 ? 1.689 -3.784 30.530 1.00 53.56 316 VAL A C 1
ATOM 2373 O O . VAL A 1 316 ? 0.697 -3.059 30.455 1.00 53.56 316 VAL A O 1
ATOM 2376 N N . ARG A 1 317 ? 2.517 -3.723 31.580 1.00 54.12 317 ARG A N 1
ATOM 2377 C CA . ARG A 1 317 ? 2.268 -2.880 32.767 1.00 54.12 317 ARG A CA 1
ATOM 2378 C C . ARG A 1 317 ? 2.347 -1.376 32.486 1.00 54.12 317 ARG A C 1
ATOM 2380 O O . ARG A 1 317 ? 1.672 -0.597 33.157 1.00 54.12 317 ARG A O 1
ATOM 2387 N N . THR A 1 318 ? 3.143 -0.951 31.504 1.00 68.94 318 THR A N 1
ATOM 2388 C CA . THR A 1 318 ? 3.385 0.470 31.217 1.00 68.94 318 THR A CA 1
ATOM 2389 C C . THR A 1 318 ? 2.437 1.019 30.151 1.00 68.94 318 THR A C 1
ATOM 2391 O O . THR A 1 318 ? 2.124 0.368 29.156 1.00 68.94 318 THR A O 1
ATOM 2394 N N . VAL A 1 319 ? 1.993 2.269 30.332 1.00 69.19 319 VAL A N 1
ATOM 2395 C CA . VAL A 1 319 ? 1.120 2.972 29.368 1.00 69.19 319 VAL A CA 1
ATOM 2396 C C . VAL A 1 319 ? 1.777 3.069 27.986 1.00 69.19 319 VAL A C 1
ATOM 2398 O O . VAL A 1 319 ? 1.110 2.881 26.976 1.00 69.19 319 VAL A O 1
ATOM 2401 N N . GLN A 1 320 ? 3.091 3.305 27.946 1.00 75.44 320 GLN A N 1
ATOM 2402 C CA . GLN A 1 320 ? 3.871 3.401 26.707 1.00 75.44 320 GLN A CA 1
ATOM 2403 C C . GLN A 1 320 ? 3.890 2.074 25.940 1.00 75.44 320 GLN A C 1
ATOM 2405 O O . GLN A 1 320 ? 3.676 2.068 24.732 1.00 75.44 320 GLN A O 1
ATOM 2410 N N . GLY A 1 321 ? 4.067 0.947 26.638 1.00 73.88 321 GLY A N 1
ATOM 2411 C CA . GLY A 1 321 ? 4.055 -0.365 25.998 1.00 73.88 321 GLY A CA 1
ATOM 2412 C C . GLY A 1 321 ? 2.682 -0.729 25.423 1.00 73.88 321 GLY A C 1
ATOM 2413 O O . GLY A 1 321 ? 2.614 -1.340 24.362 1.00 73.88 321 GLY A O 1
ATOM 2414 N N . LYS A 1 322 ? 1.586 -0.308 26.071 1.00 74.19 322 LYS A N 1
ATOM 2415 C CA . LYS A 1 322 ? 0.225 -0.502 25.537 1.00 74.19 322 LYS A CA 1
ATOM 2416 C C . LYS A 1 322 ? -0.039 0.317 24.270 1.00 74.19 322 LYS A C 1
ATOM 2418 O O . LYS A 1 322 ? -0.725 -0.149 23.369 1.00 74.19 322 LYS A O 1
ATOM 2423 N N . LEU A 1 323 ? 0.503 1.534 24.199 1.00 78.38 323 LEU A N 1
ATOM 2424 C CA . LEU A 1 323 ? 0.420 2.383 23.005 1.00 78.38 323 LEU A CA 1
ATOM 2425 C C . LEU A 1 323 ? 1.198 1.777 21.835 1.00 78.38 323 LEU A C 1
ATOM 2427 O O . LEU A 1 323 ? 0.698 1.718 20.715 1.00 78.38 323 LEU A O 1
ATOM 2431 N N . PHE A 1 324 ? 2.396 1.269 22.117 1.00 83.62 324 PHE A N 1
ATOM 2432 C CA . PHE A 1 324 ? 3.221 0.586 21.132 1.00 83.62 324 PHE A CA 1
ATOM 2433 C C . PHE A 1 324 ? 2.558 -0.695 20.607 1.00 83.62 324 PHE A C 1
ATOM 2435 O O . PHE A 1 324 ? 2.456 -0.882 19.396 1.00 83.62 324 PHE A O 1
ATOM 2442 N N . SER A 1 325 ? 2.050 -1.556 21.496 1.00 79.94 325 SER A N 1
ATOM 2443 C CA . SER A 1 325 ? 1.390 -2.805 21.095 1.00 79.94 325 SER A CA 1
ATOM 2444 C C . SER A 1 325 ? 0.102 -2.560 20.309 1.00 79.94 325 SER A C 1
ATOM 2446 O O . SER A 1 325 ? -0.178 -3.294 19.361 1.00 79.94 325 SER A O 1
ATOM 2448 N N . TYR A 1 326 ? -0.638 -1.493 20.630 1.00 83.44 326 TYR A N 1
ATOM 2449 C CA . TYR A 1 326 ? -1.745 -1.034 19.795 1.00 83.44 326 TYR A CA 1
ATOM 2450 C C . TYR A 1 326 ? -1.263 -0.689 18.379 1.00 83.44 326 TYR A C 1
ATOM 2452 O O . TYR A 1 326 ? -1.857 -1.139 17.403 1.00 83.44 326 TYR A O 1
ATOM 2460 N N . GLY A 1 327 ? -0.167 0.067 18.262 1.00 85.44 327 GLY A N 1
ATOM 2461 C CA . GLY A 1 327 ? 0.463 0.392 16.984 1.00 85.44 327 GLY A CA 1
ATOM 2462 C C . GLY A 1 327 ? 0.831 -0.835 16.153 1.00 85.44 327 GLY A C 1
ATOM 2463 O O . GLY A 1 327 ? 0.526 -0.890 14.964 1.00 85.44 327 GLY A O 1
ATOM 2464 N N . VAL A 1 328 ? 1.425 -1.850 16.784 1.00 87.50 328 VAL A N 1
ATOM 2465 C CA . VAL A 1 328 ? 1.751 -3.125 16.122 1.00 87.50 328 VAL A CA 1
ATOM 2466 C C . VAL A 1 328 ? 0.484 -3.820 15.620 1.00 87.50 328 VAL A C 1
ATOM 2468 O O . VAL A 1 328 ? 0.427 -4.231 14.463 1.00 87.50 328 VAL A O 1
ATOM 2471 N N . GLY A 1 329 ? -0.554 -3.908 16.457 1.00 83.94 329 GLY A N 1
ATOM 2472 C CA . GLY A 1 329 ? -1.840 -4.490 16.065 1.00 83.94 329 GLY A CA 1
ATOM 2473 C C . GLY A 1 329 ? -2.492 -3.742 14.901 1.00 83.94 329 GLY A C 1
ATOM 2474 O O . GLY A 1 329 ? -2.999 -4.365 13.972 1.00 83.94 329 GLY A O 1
ATOM 2475 N N . TYR A 1 330 ? -2.411 -2.412 14.910 1.00 84.44 330 TYR A N 1
ATOM 2476 C CA . TYR A 1 330 ? -2.920 -1.560 13.842 1.00 84.44 330 TYR A CA 1
ATOM 2477 C C . TYR A 1 330 ? -2.162 -1.767 12.523 1.00 84.44 330 TYR A C 1
ATOM 2479 O O . TYR A 1 330 ? -2.785 -1.931 11.473 1.00 84.44 330 TYR A O 1
ATOM 2487 N N . GLY A 1 331 ? -0.825 -1.814 12.572 1.00 86.31 331 GLY A N 1
ATOM 2488 C CA . GLY A 1 331 ? 0.014 -2.095 11.405 1.00 86.31 331 GLY A CA 1
ATOM 2489 C C . GLY A 1 331 ? -0.258 -3.481 10.816 1.00 86.31 331 GLY A C 1
ATOM 2490 O O . GLY A 1 331 ? -0.441 -3.606 9.607 1.00 86.31 331 GLY A O 1
ATOM 2491 N N . ALA A 1 332 ? -0.381 -4.498 11.675 1.00 84.69 332 ALA A N 1
ATOM 2492 C CA . ALA A 1 332 ? -0.701 -5.865 11.275 1.00 84.69 332 ALA A CA 1
ATOM 2493 C C . ALA A 1 332 ? -2.107 -5.989 10.663 1.00 84.69 332 ALA A C 1
ATOM 2495 O O . ALA A 1 332 ? -2.275 -6.661 9.650 1.00 84.69 332 ALA A O 1
ATOM 2496 N N . ALA A 1 333 ? -3.112 -5.309 11.226 1.00 80.56 333 ALA A N 1
ATOM 2497 C CA . ALA A 1 333 ? -4.464 -5.283 10.664 1.00 80.56 333 ALA A CA 1
ATOM 2498 C C . ALA A 1 333 ? -4.507 -4.587 9.293 1.00 80.56 333 ALA A C 1
ATOM 2500 O O . ALA A 1 333 ? -5.222 -5.023 8.395 1.00 80.56 333 ALA A O 1
ATOM 2501 N N . GLY A 1 334 ? -3.719 -3.521 9.113 1.00 80.69 334 GLY A N 1
ATOM 2502 C CA . GLY A 1 334 ? -3.615 -2.796 7.847 1.00 80.69 334 GLY A CA 1
ATOM 2503 C C . GLY A 1 334 ? -2.882 -3.557 6.738 1.00 80.69 334 GLY A C 1
ATOM 2504 O O . GLY A 1 334 ? -3.079 -3.222 5.570 1.00 80.69 334 GLY A O 1
ATOM 2505 N N . PHE A 1 335 ? -2.093 -4.584 7.084 1.00 84.00 335 PHE A N 1
ATOM 2506 C CA . PHE A 1 335 ? -1.199 -5.297 6.165 1.00 84.00 335 PHE A CA 1
ATOM 2507 C C . PHE A 1 335 ? -1.904 -5.739 4.878 1.00 84.00 335 PHE A C 1
ATOM 2509 O O . PHE A 1 335 ? -1.432 -5.428 3.792 1.00 84.00 335 PHE A O 1
ATOM 2516 N N . GLY A 1 336 ? -3.076 -6.374 4.974 1.00 76.50 336 GLY A N 1
ATOM 2517 C CA . GLY A 1 336 ? -3.771 -6.915 3.798 1.00 76.50 336 GLY A CA 1
ATOM 2518 C C . GLY A 1 336 ? -4.154 -5.867 2.745 1.00 76.50 336 GLY A C 1
ATOM 2519 O O . GLY A 1 336 ? -4.096 -6.145 1.553 1.00 76.50 336 GLY A O 1
ATOM 2520 N N . CYS A 1 337 ? -4.504 -4.652 3.171 1.00 77.06 337 CYS A N 1
ATOM 2521 C CA . CYS A 1 337 ? -4.922 -3.574 2.271 1.00 77.06 337 CYS A CA 1
ATOM 2522 C C . CYS A 1 337 ? -3.747 -2.693 1.793 1.00 77.06 337 CYS A C 1
ATOM 2524 O O . CYS A 1 337 ? -3.865 -1.996 0.791 1.00 77.06 337 CYS A O 1
ATOM 2526 N N . VAL A 1 338 ? -2.643 -2.653 2.543 1.00 83.12 338 VAL A N 1
ATOM 2527 C CA . VAL A 1 338 ? -1.607 -1.605 2.432 1.00 83.12 338 VAL A CA 1
ATOM 2528 C C . VAL A 1 338 ? -0.263 -2.182 2.002 1.00 83.12 338 VAL A C 1
ATOM 2530 O O . VAL A 1 338 ? 0.532 -1.489 1.369 1.00 83.12 338 VAL A O 1
ATOM 2533 N N . ALA A 1 339 ? -0.009 -3.458 2.300 1.00 82.19 339 ALA A N 1
ATOM 2534 C CA . ALA A 1 339 ? 1.221 -4.122 1.908 1.00 82.19 339 ALA A CA 1
ATOM 2535 C C . ALA A 1 339 ? 1.449 -4.106 0.389 1.00 82.19 339 ALA A C 1
ATOM 2537 O O . ALA A 1 339 ? 2.574 -3.800 0.016 1.00 82.19 339 ALA A O 1
ATOM 2538 N N . PRO A 1 340 ? 0.461 -4.335 -0.504 1.00 77.12 340 PRO A N 1
ATOM 2539 C CA . PRO A 1 340 ? 0.734 -4.360 -1.944 1.00 77.12 340 PRO A CA 1
ATOM 2540 C C . PRO A 1 340 ? 1.369 -3.069 -2.504 1.00 77.12 340 PRO A C 1
ATOM 2542 O O . PRO A 1 340 ? 2.456 -3.163 -3.081 1.00 77.12 340 PRO A O 1
ATOM 2545 N N . PRO A 1 341 ? 0.795 -1.859 -2.306 1.00 75.06 341 PRO A N 1
ATOM 2546 C CA . PRO A 1 341 ? 1.431 -0.629 -2.784 1.00 75.06 341 PRO A CA 1
ATOM 2547 C C . PRO A 1 341 ? 2.740 -0.310 -2.048 1.00 75.06 341 PRO A C 1
ATOM 2549 O O . PRO A 1 341 ? 3.661 0.236 -2.651 1.00 75.06 341 PRO A O 1
ATOM 2552 N N . PHE A 1 342 ? 2.860 -0.675 -0.766 1.00 85.56 342 PHE A N 1
ATOM 2553 C CA . PHE A 1 342 ? 4.091 -0.478 0.003 1.00 85.56 342 PHE A CA 1
ATOM 2554 C C . PHE A 1 342 ? 5.244 -1.369 -0.491 1.00 85.56 342 PHE A C 1
ATOM 2556 O O . PHE A 1 342 ? 6.360 -0.886 -0.672 1.00 85.56 342 PHE A O 1
ATOM 2563 N N . ILE A 1 343 ? 4.967 -2.650 -0.755 1.00 84.56 343 ILE A N 1
ATOM 2564 C CA . ILE A 1 343 ? 5.920 -3.616 -1.313 1.00 84.56 343 ILE A CA 1
ATOM 2565 C C . ILE A 1 343 ? 6.408 -3.119 -2.673 1.00 84.56 343 ILE A C 1
ATOM 2567 O O . ILE A 1 343 ? 7.614 -3.067 -2.895 1.00 84.56 343 ILE A O 1
ATOM 2571 N N . ALA A 1 344 ? 5.489 -2.699 -3.550 1.00 75.69 344 ALA A N 1
ATOM 2572 C CA . ALA A 1 344 ? 5.838 -2.162 -4.863 1.00 75.69 344 ALA A CA 1
ATOM 2573 C C . ALA A 1 344 ? 6.756 -0.930 -4.760 1.00 75.69 344 ALA A C 1
ATOM 2575 O O . ALA A 1 344 ? 7.743 -0.839 -5.489 1.00 75.69 344 ALA A O 1
ATOM 2576 N N . ALA A 1 345 ? 6.478 -0.013 -3.825 1.00 78.56 345 ALA A N 1
ATOM 2577 C CA . ALA A 1 345 ? 7.297 1.180 -3.607 1.00 78.56 345 ALA A CA 1
ATOM 2578 C C . ALA A 1 345 ? 8.714 0.843 -3.105 1.00 78.56 345 ALA A C 1
ATOM 2580 O O . ALA A 1 345 ? 9.694 1.349 -3.649 1.00 78.56 345 ALA A O 1
ATOM 2581 N N . ILE A 1 346 ? 8.830 -0.010 -2.079 1.00 86.25 346 ILE A N 1
ATOM 2582 C CA . ILE A 1 346 ? 10.121 -0.378 -1.472 1.00 86.25 346 ILE A CA 1
ATOM 2583 C C . ILE A 1 346 ? 10.971 -1.193 -2.439 1.00 86.25 346 ILE A C 1
ATOM 2585 O O . ILE A 1 346 ? 12.153 -0.898 -2.616 1.00 86.25 346 ILE A O 1
ATOM 2589 N N . LEU A 1 347 ? 10.379 -2.212 -3.062 1.00 79.69 347 LEU A N 1
ATOM 2590 C CA . LEU A 1 347 ? 11.092 -3.081 -3.985 1.00 79.69 347 LEU A CA 1
ATOM 2591 C C . LEU A 1 347 ? 11.534 -2.296 -5.221 1.00 79.69 347 LEU A C 1
ATOM 2593 O O . LEU A 1 347 ? 12.709 -2.340 -5.562 1.00 79.69 347 LEU A O 1
ATOM 2597 N N . GLY A 1 348 ? 10.637 -1.508 -5.824 1.00 70.88 348 GLY A N 1
ATOM 2598 C CA . GLY A 1 348 ? 10.976 -0.664 -6.969 1.00 70.88 348 GLY A CA 1
ATOM 2599 C C . GLY A 1 348 ? 12.110 0.310 -6.654 1.00 70.88 348 GLY A C 1
ATOM 2600 O O . GLY A 1 348 ? 13.051 0.426 -7.429 1.00 70.88 348 GLY A O 1
ATOM 2601 N N . ALA A 1 349 ? 12.084 0.955 -5.483 1.00 72.88 349 ALA A N 1
ATOM 2602 C CA . ALA A 1 349 ? 13.145 1.881 -5.093 1.00 72.88 349 ALA A CA 1
ATOM 2603 C C . ALA A 1 349 ? 14.474 1.169 -4.855 1.00 72.88 349 ALA A C 1
ATOM 2605 O O . ALA A 1 349 ? 15.519 1.703 -5.206 1.00 72.88 349 ALA A O 1
ATOM 2606 N N . THR A 1 350 ? 14.434 -0.037 -4.292 1.00 78.00 350 THR A N 1
ATOM 2607 C CA . THR A 1 350 ? 15.644 -0.798 -3.974 1.00 78.00 350 THR A CA 1
ATOM 2608 C C . THR A 1 350 ? 16.270 -1.416 -5.220 1.00 78.00 350 THR A C 1
ATOM 2610 O O . THR A 1 350 ? 17.489 -1.436 -5.333 1.00 78.00 350 THR A O 1
ATOM 2613 N N . VAL A 1 351 ? 15.456 -1.883 -6.170 1.00 67.19 351 VAL A N 1
ATOM 2614 C CA . VAL A 1 351 ? 15.936 -2.391 -7.464 1.00 67.19 351 VAL A CA 1
ATOM 2615 C C . VAL A 1 351 ? 16.561 -1.261 -8.284 1.00 67.19 351 VAL A C 1
ATOM 2617 O O . VAL A 1 351 ? 17.628 -1.450 -8.850 1.00 67.19 351 VAL A O 1
ATOM 2620 N N . ILE A 1 352 ? 15.935 -0.080 -8.303 1.00 62.25 352 ILE A N 1
ATOM 2621 C CA . ILE A 1 352 ? 16.382 1.048 -9.132 1.00 62.25 352 ILE A CA 1
ATOM 2622 C C . ILE A 1 352 ? 17.568 1.805 -8.514 1.00 62.25 352 ILE A C 1
ATOM 2624 O O . ILE A 1 352 ? 18.510 2.163 -9.209 1.00 62.25 352 ILE A O 1
ATOM 2628 N N . GLY A 1 353 ? 17.504 2.113 -7.217 1.00 61.22 353 GLY A N 1
ATOM 2629 C CA . GLY A 1 353 ? 18.449 3.012 -6.541 1.00 61.22 353 GLY A CA 1
ATOM 2630 C C . GLY A 1 353 ? 19.195 2.370 -5.372 1.00 61.22 353 GLY A C 1
ATOM 2631 O O . GLY A 1 353 ? 19.766 3.079 -4.539 1.00 61.22 353 GLY A O 1
ATOM 2632 N N . GLY A 1 354 ? 19.151 1.040 -5.264 1.00 72.69 354 GLY A N 1
ATOM 2633 C CA . GLY A 1 354 ? 19.829 0.282 -4.219 1.00 72.69 354 GLY A CA 1
ATOM 2634 C C . GLY A 1 354 ? 19.304 0.548 -2.804 1.00 72.69 354 GLY A C 1
ATOM 2635 O O . GLY A 1 354 ? 18.217 1.087 -2.573 1.00 72.69 354 GLY A O 1
ATOM 2636 N N . LEU A 1 355 ? 20.120 0.172 -1.816 1.00 78.81 355 LEU A N 1
ATOM 2637 C CA . LEU A 1 355 ? 19.808 0.312 -0.390 1.00 78.81 355 LEU A CA 1
ATOM 2638 C C . LEU A 1 355 ? 19.411 1.748 0.030 1.00 78.81 355 LEU A C 1
ATOM 2640 O O . LEU A 1 355 ? 18.424 1.884 0.761 1.00 78.81 355 LEU A O 1
ATOM 2644 N N . PRO A 1 356 ? 20.103 2.825 -0.407 1.00 74.50 356 PRO A N 1
ATOM 2645 C CA . PRO A 1 356 ? 19.755 4.187 0.003 1.00 74.50 356 PRO A CA 1
ATOM 2646 C C . PRO A 1 356 ? 18.350 4.604 -0.444 1.00 74.50 356 PRO A C 1
ATOM 2648 O O . PRO A 1 356 ? 17.616 5.219 0.330 1.00 74.50 356 PRO A O 1
ATOM 2651 N N . ALA A 1 357 ? 17.945 4.228 -1.659 1.00 72.06 357 ALA A N 1
ATOM 2652 C CA . ALA A 1 357 ? 16.624 4.551 -2.185 1.00 72.06 357 ALA A CA 1
ATOM 2653 C C . ALA A 1 357 ? 15.509 3.794 -1.441 1.00 72.06 357 ALA A C 1
ATOM 2655 O O . ALA A 1 357 ? 14.501 4.400 -1.066 1.00 72.06 357 ALA A O 1
ATOM 2656 N N . GLY A 1 358 ? 15.710 2.506 -1.137 1.00 79.62 358 GLY A N 1
ATOM 2657 C CA . GLY A 1 358 ? 14.785 1.726 -0.306 1.00 79.62 358 GLY A CA 1
ATOM 2658 C C . GLY A 1 358 ? 14.597 2.318 1.099 1.00 79.62 358 GLY A C 1
ATOM 2659 O O . GLY A 1 358 ? 13.468 2.471 1.575 1.00 79.62 358 GLY A O 1
ATOM 2660 N N . LEU A 1 359 ? 15.693 2.728 1.747 1.00 85.38 359 LEU A N 1
ATOM 2661 C CA . LEU A 1 359 ? 15.655 3.391 3.057 1.00 85.38 359 LEU A CA 1
ATOM 2662 C C . LEU A 1 359 ? 14.966 4.759 3.003 1.00 85.38 359 LEU A C 1
ATOM 2664 O O . LEU A 1 359 ? 14.217 5.102 3.920 1.00 85.38 359 LEU A O 1
ATOM 2668 N N . ALA A 1 360 ? 15.167 5.525 1.931 1.00 80.19 360 ALA A N 1
ATOM 2669 C CA . ALA A 1 360 ? 14.513 6.815 1.746 1.00 80.19 360 ALA A CA 1
ATOM 2670 C C . ALA A 1 360 ? 12.985 6.668 1.600 1.00 80.19 360 ALA A C 1
ATOM 2672 O O . ALA A 1 360 ? 12.230 7.414 2.227 1.00 80.19 360 ALA A O 1
ATOM 2673 N N . VAL A 1 361 ? 12.509 5.660 0.860 1.00 82.94 361 VAL A N 1
ATOM 2674 C CA . VAL A 1 361 ? 11.075 5.325 0.766 1.00 82.94 361 VAL A CA 1
ATOM 2675 C C . VAL A 1 361 ? 10.501 4.941 2.130 1.00 82.94 361 VAL A C 1
ATOM 2677 O O . VAL A 1 361 ? 9.440 5.442 2.516 1.00 82.94 361 VAL A O 1
ATOM 2680 N N . LEU A 1 362 ? 11.212 4.104 2.894 1.00 88.69 362 LEU A N 1
ATOM 2681 C CA . LEU A 1 362 ? 10.805 3.732 4.250 1.00 88.69 362 LEU A CA 1
ATOM 2682 C C . LEU A 1 362 ? 10.724 4.955 5.177 1.00 88.69 362 LEU A C 1
ATOM 2684 O O . LEU A 1 362 ? 9.777 5.071 5.957 1.00 88.69 362 LEU A O 1
ATOM 2688 N N . ALA A 1 363 ? 11.679 5.882 5.079 1.00 86.56 363 ALA A N 1
ATOM 2689 C CA . ALA A 1 363 ? 11.699 7.107 5.874 1.00 86.56 363 ALA A CA 1
ATOM 2690 C C . ALA A 1 363 ? 10.512 8.027 5.550 1.00 86.56 363 ALA A C 1
ATOM 2692 O O . ALA A 1 363 ? 9.859 8.525 6.470 1.00 86.56 363 ALA A O 1
ATOM 2693 N N . VAL A 1 364 ? 10.180 8.204 4.264 1.00 86.00 364 VAL A N 1
ATOM 2694 C CA . VAL A 1 364 ? 8.999 8.976 3.835 1.00 86.00 364 VAL A CA 1
ATOM 2695 C C . VAL A 1 364 ? 7.716 8.340 4.366 1.00 86.00 364 VAL A C 1
ATOM 2697 O O . VAL A 1 364 ? 6.897 9.027 4.981 1.00 86.00 364 VAL A O 1
ATOM 2700 N N . TYR A 1 365 ? 7.563 7.023 4.204 1.00 87.31 365 TYR A N 1
ATOM 2701 C CA . TYR A 1 365 ? 6.422 6.282 4.741 1.00 87.31 365 TYR A CA 1
ATOM 2702 C C . TYR A 1 365 ? 6.284 6.465 6.262 1.00 87.31 365 TYR A C 1
ATOM 2704 O O . TYR A 1 365 ? 5.218 6.840 6.759 1.00 87.31 365 TYR A O 1
ATOM 2712 N N . ALA A 1 366 ? 7.375 6.260 7.006 1.00 88.19 366 ALA A N 1
ATOM 2713 C CA . ALA A 1 366 ? 7.406 6.415 8.457 1.00 88.19 366 ALA A CA 1
ATOM 2714 C C . ALA A 1 366 ? 7.045 7.845 8.890 1.00 88.19 366 ALA A C 1
ATOM 2716 O O . ALA A 1 366 ? 6.255 8.024 9.820 1.00 88.19 366 ALA A O 1
ATOM 2717 N N . GLY A 1 367 ? 7.571 8.855 8.191 1.00 85.56 367 GLY A N 1
ATOM 2718 C CA . GLY A 1 367 ? 7.271 10.263 8.435 1.00 85.56 367 GLY A CA 1
ATOM 2719 C C . GLY A 1 367 ? 5.782 10.574 8.291 1.00 85.56 367 GLY A C 1
ATOM 2720 O O . GLY A 1 367 ? 5.195 11.180 9.188 1.00 85.56 367 GLY A O 1
ATOM 2721 N N . VAL A 1 368 ? 5.145 10.093 7.218 1.00 85.25 368 VAL A N 1
ATOM 2722 C CA . VAL A 1 368 ? 3.703 10.283 6.987 1.00 85.25 368 VAL A CA 1
ATOM 2723 C C . VAL A 1 368 ? 2.864 9.600 8.068 1.00 85.25 368 VAL A C 1
ATOM 2725 O O . VAL A 1 368 ? 1.947 10.218 8.613 1.00 85.25 368 VAL A O 1
ATOM 2728 N N . VAL A 1 369 ? 3.187 8.357 8.435 1.00 85.50 369 VAL A N 1
ATOM 2729 C CA . VAL A 1 369 ? 2.449 7.619 9.475 1.00 85.50 369 VAL A CA 1
ATOM 2730 C C . VAL A 1 369 ? 2.569 8.303 10.842 1.00 85.50 369 VAL A C 1
ATOM 2732 O O . VAL A 1 369 ? 1.553 8.508 11.513 1.00 85.50 369 VAL A O 1
ATOM 2735 N N . ILE A 1 370 ? 3.785 8.706 11.238 1.00 85.31 370 ILE A N 1
ATOM 2736 C CA . ILE A 1 370 ? 4.033 9.456 12.482 1.00 85.31 370 ILE A CA 1
ATOM 2737 C C . ILE A 1 370 ? 3.212 10.739 12.505 1.00 85.31 370 ILE A C 1
ATOM 2739 O O . ILE A 1 370 ? 2.573 11.059 13.511 1.00 85.31 370 ILE A O 1
ATOM 2743 N N . LEU A 1 371 ? 3.224 11.464 11.390 1.00 82.19 371 LEU A N 1
ATOM 2744 C CA . LEU A 1 371 ? 2.548 12.739 11.263 1.00 82.19 371 LEU A CA 1
ATOM 2745 C C . LEU A 1 371 ? 1.035 12.591 11.421 1.00 82.19 371 LEU A C 1
ATOM 2747 O O . LEU A 1 371 ? 0.443 13.268 12.261 1.00 82.19 371 LEU A O 1
ATOM 2751 N N . LEU A 1 372 ? 0.412 11.673 10.679 1.00 83.12 372 LEU A N 1
ATOM 2752 C CA . LEU A 1 372 ? -1.035 11.448 10.734 1.00 83.12 372 LEU A CA 1
ATOM 2753 C C . LEU A 1 372 ? -1.494 10.989 12.118 1.00 83.12 372 LEU A C 1
ATOM 2755 O O . LEU A 1 372 ? -2.474 11.512 12.658 1.00 83.12 372 LEU A O 1
ATOM 2759 N N . MET A 1 373 ? -0.759 10.063 12.735 1.00 81.38 373 MET A N 1
ATOM 2760 C CA . MET A 1 373 ? -1.094 9.582 14.071 1.00 81.38 373 MET A CA 1
ATOM 2761 C C . MET A 1 373 ? -0.924 10.686 15.122 1.00 81.38 373 MET A C 1
ATOM 2763 O O . MET A 1 373 ? -1.771 10.822 16.006 1.00 81.38 373 MET A O 1
ATOM 2767 N N . ALA A 1 374 ? 0.115 11.521 15.027 1.00 79.88 374 ALA A N 1
ATOM 2768 C CA . ALA A 1 374 ? 0.284 12.672 15.910 1.00 79.88 374 ALA A CA 1
ATOM 2769 C C . ALA A 1 374 ? -0.850 13.697 15.731 1.00 79.88 374 ALA A C 1
ATOM 2771 O O . ALA A 1 374 ? -1.430 14.132 16.729 1.00 79.88 374 ALA A O 1
ATOM 2772 N N . VAL A 1 375 ? -1.218 14.030 14.485 1.00 79.06 375 VAL A N 1
ATOM 2773 C CA . VAL A 1 375 ? -2.341 14.930 14.158 1.00 79.06 375 VAL A CA 1
ATOM 2774 C C . VAL A 1 375 ? -3.627 14.424 14.795 1.00 79.06 375 VAL A C 1
ATOM 2776 O O . VAL A 1 375 ? -4.304 15.176 15.492 1.00 79.06 375 VAL A O 1
ATOM 2779 N N . ILE A 1 376 ? -3.959 13.148 14.601 1.00 77.12 376 ILE A N 1
ATOM 2780 C CA . ILE A 1 376 ? -5.219 12.584 15.088 1.00 77.12 376 ILE A CA 1
ATOM 2781 C C . ILE A 1 376 ? -5.214 12.442 16.600 1.00 77.12 376 ILE A C 1
ATOM 2783 O O . ILE A 1 376 ? -6.209 12.768 17.240 1.00 77.12 376 ILE A O 1
ATOM 2787 N N . THR A 1 377 ? -4.091 12.063 17.201 1.00 77.25 377 THR A N 1
ATOM 2788 C CA . THR A 1 377 ? -3.976 12.004 18.662 1.00 77.25 377 THR A CA 1
ATOM 2789 C C . THR A 1 377 ? -4.163 13.385 19.294 1.00 77.25 377 THR A C 1
ATOM 2791 O O . THR A 1 377 ? -4.869 13.526 20.293 1.00 77.25 377 THR A O 1
ATOM 2794 N N . VAL A 1 378 ? -3.591 14.432 18.691 1.00 75.81 378 VAL A N 1
ATOM 2795 C CA . VAL A 1 378 ? -3.797 15.822 19.125 1.00 75.81 378 VAL A CA 1
ATOM 2796 C C . VAL A 1 378 ? -5.238 16.268 18.870 1.00 75.81 378 VAL A C 1
ATOM 2798 O O . VAL A 1 378 ? -5.855 16.859 19.757 1.00 75.81 378 VAL A O 1
ATOM 2801 N N . ALA A 1 379 ? -5.810 15.953 17.707 1.00 73.38 379 ALA A N 1
ATOM 2802 C CA . ALA A 1 379 ? -7.200 16.260 17.390 1.00 73.38 379 ALA A CA 1
ATOM 2803 C C . ALA A 1 379 ? -8.136 15.632 18.429 1.00 73.38 379 ALA A C 1
ATOM 2805 O O . ALA A 1 379 ? -8.963 16.332 19.002 1.00 73.38 379 ALA A O 1
ATOM 2806 N N . LEU A 1 380 ? -7.941 14.361 18.776 1.00 69.50 380 LEU A N 1
ATOM 2807 C CA . LEU A 1 380 ? -8.708 13.656 19.803 1.00 69.50 380 LEU A CA 1
ATOM 2808 C C . LEU A 1 380 ? -8.541 14.273 21.194 1.00 69.50 380 LEU A C 1
ATOM 2810 O O . LEU A 1 380 ? -9.536 14.490 21.887 1.00 69.50 380 LEU A O 1
ATOM 2814 N N . ALA A 1 381 ? -7.309 14.618 21.576 1.00 68.12 381 ALA A N 1
ATOM 2815 C CA . ALA A 1 381 ? -7.031 15.301 22.838 1.00 68.12 381 ALA A CA 1
ATOM 2816 C C . ALA A 1 381 ? -7.719 16.678 22.925 1.00 68.12 381 ALA A C 1
ATOM 2818 O O . ALA A 1 381 ? -8.100 17.113 24.007 1.00 68.12 381 ALA A O 1
ATOM 2819 N N . THR A 1 382 ? -7.904 17.366 21.792 1.00 67.00 382 THR A N 1
ATOM 2820 C CA . THR A 1 382 ? -8.557 18.688 21.742 1.00 67.00 382 THR A CA 1
ATOM 2821 C C . THR A 1 382 ? -10.078 18.633 21.582 1.00 67.00 382 THR A C 1
ATOM 2823 O O . THR A 1 382 ? -10.778 19.470 22.148 1.00 67.00 382 THR A O 1
ATOM 2826 N N . LEU A 1 383 ? -10.600 17.660 20.831 1.00 64.62 383 LEU A N 1
ATOM 2827 C CA . LEU A 1 383 ? -12.028 17.481 20.545 1.00 64.62 383 LEU A CA 1
ATOM 2828 C C . LEU A 1 383 ? -12.812 16.955 21.761 1.00 64.62 383 LEU A C 1
ATOM 2830 O O . LEU A 1 383 ? -14.036 17.113 21.827 1.00 64.62 383 LEU A O 1
ATOM 2834 N N . GLY A 1 384 ? -12.115 16.358 22.734 1.00 60.78 384 GLY A N 1
ATOM 2835 C CA . GLY A 1 384 ? -12.683 15.862 23.984 1.00 60.78 384 GLY A CA 1
ATOM 2836 C C . GLY A 1 384 ? -13.723 14.748 23.795 1.00 60.78 384 GLY A C 1
ATOM 2837 O O . GLY A 1 384 ? -14.020 14.290 22.690 1.00 60.78 384 GLY A O 1
ATOM 2838 N N . GLN A 1 385 ? -14.344 14.311 24.896 1.00 56.84 385 GLN A N 1
ATOM 2839 C CA . GLN A 1 385 ? -15.356 13.241 24.860 1.00 56.84 385 GLN A CA 1
ATOM 2840 C C . GLN A 1 385 ? -16.641 13.616 24.095 1.00 56.84 385 GLN A C 1
ATOM 2842 O O . GLN A 1 385 ? -17.421 12.737 23.719 1.00 56.84 385 GLN A O 1
ATOM 2847 N N . ALA A 1 386 ? -16.877 14.909 23.844 1.00 54.97 386 ALA A N 1
ATOM 2848 C CA . ALA A 1 386 ? -18.086 15.407 23.191 1.00 54.97 386 ALA A CA 1
ATOM 2849 C C . ALA A 1 386 ? -18.160 15.028 21.700 1.00 54.97 386 ALA A C 1
ATOM 2851 O O . ALA A 1 386 ? -19.211 14.580 21.234 1.00 54.97 386 ALA A O 1
ATOM 2852 N N . ALA A 1 387 ? -17.052 15.144 20.960 1.00 57.12 387 ALA A N 1
ATOM 2853 C CA . ALA A 1 387 ? -17.000 14.729 19.557 1.00 57.12 387 ALA A CA 1
ATOM 2854 C C . ALA A 1 387 ? -17.141 13.206 19.414 1.00 57.12 387 ALA A C 1
ATOM 2856 O O . ALA A 1 387 ? -17.878 12.727 18.552 1.00 57.12 387 ALA A O 1
ATOM 2857 N N . VAL A 1 388 ? -16.519 12.446 20.321 1.00 57.78 388 VAL A N 1
ATOM 2858 C CA . VAL A 1 388 ? -16.577 10.976 20.326 1.00 57.78 388 VAL A CA 1
ATOM 2859 C C . VAL A 1 388 ? -17.984 10.464 20.636 1.00 57.78 388 VAL A C 1
ATOM 2861 O O . VAL A 1 388 ? -18.478 9.582 19.935 1.00 57.78 388 VAL A O 1
ATOM 2864 N N . LYS A 1 389 ? -18.698 11.075 21.595 1.00 56.22 389 LYS A N 1
ATOM 2865 C CA . LYS A 1 389 ? -20.125 10.778 21.829 1.00 56.22 389 LYS A CA 1
ATOM 2866 C C . LYS A 1 389 ? -20.986 11.053 20.595 1.00 56.22 389 LYS A C 1
ATOM 2868 O O . LYS A 1 389 ? -21.894 10.278 20.295 1.00 56.22 389 LYS A O 1
ATOM 2873 N N . LYS A 1 390 ? -20.707 12.137 19.863 1.00 58.91 390 LYS A N 1
ATOM 2874 C CA . LYS A 1 390 ? -21.440 12.487 18.637 1.00 58.91 390 LYS A CA 1
ATOM 2875 C C . LYS A 1 390 ? -21.157 11.494 17.506 1.00 58.91 390 LYS A C 1
ATOM 2877 O O . LYS A 1 390 ? -22.087 11.131 16.794 1.00 58.91 390 LYS A O 1
ATOM 2882 N N . MET A 1 391 ? -19.918 11.018 17.385 1.00 55.16 391 MET A N 1
ATOM 2883 C CA . MET A 1 391 ? -19.513 10.018 16.396 1.00 55.16 391 MET A CA 1
ATOM 2884 C C . MET A 1 391 ? -20.110 8.633 16.690 1.00 55.16 391 MET A C 1
ATOM 2886 O O . MET A 1 391 ? -20.706 8.038 15.798 1.00 55.16 391 MET A O 1
ATOM 2890 N N . ASN A 1 392 ? -20.082 8.170 17.946 1.00 55.94 392 ASN A N 1
ATOM 2891 C CA . ASN A 1 392 ? -20.712 6.901 18.346 1.00 55.94 392 ASN A CA 1
ATOM 2892 C C . ASN A 1 392 ? -22.223 6.874 18.071 1.00 55.94 392 ASN A C 1
ATOM 2894 O O . ASN A 1 392 ? -22.770 5.837 17.699 1.00 55.94 392 ASN A O 1
ATOM 2898 N N . ARG A 1 393 ? -22.898 8.025 18.175 1.00 55.12 393 ARG A N 1
ATOM 2899 C CA . ARG A 1 393 ? -24.311 8.163 17.795 1.00 55.12 393 ARG A CA 1
ATOM 2900 C C . ARG A 1 393 ? -24.546 7.921 16.297 1.00 55.12 393 ARG A C 1
ATOM 2902 O O . ARG A 1 393 ? -25.592 7.391 15.934 1.00 55.12 393 ARG A O 1
ATOM 2909 N N . TYR A 1 394 ? -23.592 8.280 15.435 1.00 57.94 394 TYR A N 1
ATOM 2910 C CA . TYR A 1 394 ? -23.646 7.963 14.003 1.00 57.94 394 TYR A CA 1
ATOM 2911 C C . TYR A 1 394 ? -23.299 6.499 13.718 1.00 57.94 394 TYR A C 1
ATOM 2913 O O . TYR A 1 394 ? -23.928 5.891 12.857 1.00 57.94 394 TYR A O 1
ATOM 2921 N N . THR A 1 395 ? -22.394 5.885 14.483 1.00 52.28 395 THR A N 1
ATOM 2922 C CA . THR A 1 395 ? -22.121 4.441 14.385 1.00 52.28 395 THR A CA 1
ATOM 2923 C C . THR A 1 395 ? -23.369 3.607 14.702 1.00 52.28 395 THR A C 1
ATOM 2925 O O . THR A 1 395 ? -23.651 2.628 14.014 1.00 52.28 395 THR A O 1
ATOM 2928 N N . GLU A 1 396 ? -24.175 4.027 15.682 1.00 52.66 396 GLU A N 1
ATOM 2929 C CA . GLU A 1 396 ? -25.489 3.430 15.980 1.00 52.66 396 GLU A CA 1
ATOM 2930 C C . GLU A 1 396 ? -26.519 3.641 14.853 1.00 52.66 396 GLU A C 1
ATOM 2932 O O . GLU A 1 396 ? -27.339 2.764 14.581 1.00 52.66 396 GLU A O 1
ATOM 2937 N N . LEU A 1 397 ? -26.453 4.765 14.131 1.00 52.56 397 LEU A N 1
ATOM 2938 C CA . LEU A 1 397 ? -27.277 5.003 12.938 1.00 52.56 397 LEU A CA 1
ATOM 2939 C C . LEU A 1 397 ? -26.874 4.092 11.767 1.00 52.56 397 LEU A C 1
ATOM 2941 O O . LEU A 1 397 ? -27.748 3.580 11.073 1.00 52.56 397 LEU A O 1
ATOM 2945 N N . ILE A 1 398 ? -25.579 3.821 11.588 1.00 47.03 398 ILE A N 1
ATOM 2946 C CA . ILE A 1 398 ? -25.072 2.887 10.567 1.00 47.03 398 ILE A CA 1
ATOM 2947 C C . ILE A 1 398 ? -25.433 1.437 10.926 1.00 47.03 398 ILE A C 1
ATOM 2949 O O . ILE A 1 398 ? -25.845 0.672 10.054 1.00 47.03 398 ILE A O 1
ATOM 2953 N N . LYS A 1 399 ? -25.379 1.056 12.212 1.00 43.31 399 LYS A N 1
ATOM 2954 C CA . LYS A 1 399 ? -25.915 -0.237 12.681 1.00 43.31 399 LYS A CA 1
ATOM 2955 C C . LYS A 1 399 ? -27.421 -0.351 12.428 1.00 43.31 399 LYS A C 1
ATOM 2957 O O . LYS A 1 399 ? -27.872 -1.399 11.978 1.00 43.31 399 LYS A O 1
ATOM 2962 N N . LYS A 1 400 ? -28.186 0.729 12.631 1.00 42.91 400 LYS A N 1
ATOM 2963 C CA . LYS A 1 400 ? -29.604 0.800 12.236 1.00 42.91 400 LYS A CA 1
ATOM 2964 C C . LYS A 1 400 ? -29.810 0.697 10.723 1.00 42.91 400 LYS A C 1
ATOM 2966 O O . LYS A 1 400 ? -30.805 0.119 10.311 1.00 42.91 400 LYS A O 1
ATOM 2971 N N . GLY A 1 401 ? -28.873 1.183 9.907 1.00 38.34 401 GLY A N 1
ATOM 2972 C CA . GLY A 1 401 ? -28.893 1.035 8.446 1.00 38.34 401 GLY A CA 1
ATOM 2973 C C . GLY A 1 401 ? -28.712 -0.406 7.951 1.00 38.34 401 GLY A C 1
ATOM 2974 O O . GLY A 1 401 ? -29.117 -0.720 6.836 1.00 38.34 401 GLY A O 1
ATOM 2975 N N . ARG A 1 402 ? -28.176 -1.309 8.787 1.00 33.62 402 ARG A N 1
ATOM 2976 C CA . ARG A 1 402 ? -28.105 -2.757 8.510 1.00 33.62 402 ARG A CA 1
ATOM 2977 C C . ARG A 1 402 ? -29.456 -3.464 8.685 1.00 33.62 402 ARG A C 1
ATOM 2979 O O . ARG A 1 402 ? -29.656 -4.549 8.147 1.00 33.62 402 ARG A O 1
ATOM 2986 N N . ASN A 1 403 ? -30.405 -2.828 9.370 1.00 37.00 403 ASN A N 1
ATOM 2987 C CA . ASN A 1 403 ? -31.798 -3.257 9.393 1.00 37.00 403 ASN A CA 1
ATOM 2988 C C . ASN A 1 403 ? -32.508 -2.667 8.167 1.00 37.00 403 ASN A C 1
ATOM 2990 O O . ASN A 1 403 ? -33.048 -1.564 8.202 1.00 37.00 403 ASN A O 1
ATOM 2994 N N . SER A 1 404 ? -32.451 -3.419 7.065 1.00 35.59 404 SER A N 1
ATOM 2995 C CA . SER A 1 404 ? -33.105 -3.161 5.775 1.00 35.59 404 SER A CA 1
ATOM 2996 C C . SER A 1 404 ? -34.509 -2.512 5.879 1.00 35.59 404 SER A C 1
ATOM 2998 O O . SER A 1 404 ? -35.271 -2.820 6.805 1.00 35.59 404 SER A O 1
ATOM 3000 N N . PRO A 1 405 ? -34.935 -1.700 4.881 1.00 39.66 405 PRO A N 1
ATOM 3001 C CA . PRO A 1 405 ? -36.280 -1.101 4.784 1.00 39.66 405 PRO A CA 1
ATOM 3002 C C . PRO A 1 405 ? -37.450 -2.111 4.779 1.00 39.66 405 PRO A C 1
ATOM 3004 O O . PRO A 1 405 ? -38.619 -1.713 4.788 1.00 39.66 405 PRO A O 1
ATOM 3007 N N . ILE A 1 406 ? -37.164 -3.414 4.799 1.00 42.81 406 ILE A N 1
ATOM 3008 C CA . ILE A 1 406 ? -38.134 -4.491 5.021 1.00 42.81 406 ILE A CA 1
ATOM 3009 C C . ILE A 1 406 ? -38.616 -4.516 6.488 1.00 42.81 406 ILE A C 1
ATOM 3011 O O . ILE A 1 406 ? -39.808 -4.703 6.724 1.00 42.81 406 ILE A O 1
ATOM 3015 N N . GLN A 1 407 ? -37.758 -4.222 7.476 1.00 38.09 407 GLN A N 1
ATOM 3016 C CA . GLN A 1 407 ? -38.160 -4.130 8.892 1.00 38.09 407 GLN A CA 1
ATOM 3017 C C . GLN A 1 407 ? -38.934 -2.836 9.199 1.00 38.09 407 GLN A C 1
ATOM 3019 O O . GLN A 1 407 ? -39.909 -2.855 9.954 1.00 38.09 407 GLN A O 1
ATOM 3024 N N . GLY A 1 408 ? -38.559 -1.720 8.561 1.00 35.75 408 GLY A N 1
ATOM 3025 C CA . GLY A 1 408 ? -39.243 -0.429 8.714 1.00 35.75 408 GLY A CA 1
ATOM 3026 C C . GLY A 1 408 ? -40.687 -0.441 8.197 1.00 35.75 408 GLY A C 1
ATOM 3027 O O . GLY A 1 408 ? -41.589 0.070 8.862 1.00 35.75 408 GLY A O 1
ATOM 3028 N N . ARG A 1 409 ? -40.942 -1.106 7.060 1.00 37.16 409 ARG A N 1
ATOM 3029 C CA . ARG A 1 409 ? -42.306 -1.298 6.528 1.00 37.16 409 ARG A CA 1
ATOM 3030 C C . ARG A 1 409 ? -43.142 -2.296 7.338 1.00 37.16 409 ARG A C 1
ATOM 3032 O O . ARG A 1 409 ? -44.369 -2.204 7.331 1.00 37.16 409 ARG A O 1
ATOM 3039 N N . TRP A 1 410 ? -42.504 -3.197 8.086 1.00 35.81 410 TRP A N 1
ATOM 3040 C CA . TRP A 1 410 ? -43.187 -4.140 8.976 1.00 35.81 410 TRP A CA 1
ATOM 3041 C C . TRP A 1 410 ? -43.693 -3.479 10.269 1.00 35.81 410 TRP A C 1
ATOM 3043 O O . TRP A 1 410 ? -44.829 -3.735 10.679 1.00 35.81 410 TRP A O 1
ATOM 3053 N N . HIS A 1 411 ? -42.907 -2.573 10.867 1.00 37.47 411 HIS A N 1
ATOM 3054 C CA . HIS A 1 411 ? -43.299 -1.840 12.081 1.00 37.47 411 HIS A CA 1
ATOM 3055 C C . HIS A 1 411 ? -44.480 -0.881 11.864 1.00 37.47 411 HIS A C 1
ATOM 3057 O O . HIS A 1 411 ? -45.318 -0.741 12.753 1.00 37.47 411 HIS A O 1
ATOM 3063 N N . ALA A 1 412 ? -44.603 -0.274 10.680 1.00 40.44 412 ALA A N 1
ATOM 3064 C CA . ALA A 1 412 ? -45.708 0.635 10.367 1.00 40.44 412 ALA A CA 1
ATOM 3065 C C . ALA A 1 412 ? -47.071 -0.080 10.234 1.00 40.44 412 ALA A C 1
ATOM 3067 O O . ALA A 1 412 ? -48.102 0.492 10.575 1.00 40.44 412 ALA A O 1
ATOM 3068 N N . ARG A 1 413 ? -47.097 -1.352 9.801 1.00 38.38 413 ARG A N 1
ATOM 3069 C CA . ARG A 1 413 ? -48.348 -2.116 9.600 1.00 38.38 413 ARG A CA 1
ATOM 3070 C C . ARG A 1 413 ? -48.954 -2.714 10.879 1.00 38.38 413 ARG A C 1
ATOM 3072 O O . ARG A 1 413 ? -50.088 -3.178 10.836 1.00 38.38 413 ARG A O 1
ATOM 3079 N N . HIS A 1 414 ? -48.243 -2.694 12.009 1.00 39.41 414 HIS A N 1
ATOM 3080 C CA . HIS A 1 414 ? -48.676 -3.362 13.249 1.00 39.41 414 HIS A CA 1
ATOM 3081 C C . HIS A 1 414 ? -49.128 -2.406 14.369 1.00 39.41 414 HIS A C 1
ATOM 3083 O O . HIS A 1 414 ? -49.580 -2.869 15.416 1.00 39.41 414 HIS A O 1
ATOM 3089 N N . MET A 1 415 ? -49.080 -1.084 14.156 1.00 37.06 415 MET A N 1
ATOM 3090 C CA . MET A 1 415 ? -49.491 -0.090 15.165 1.00 37.06 415 MET A CA 1
ATOM 3091 C C . MET A 1 415 ? -51.013 0.020 15.375 1.00 37.06 415 MET A C 1
ATOM 3093 O O . MET A 1 415 ? -51.445 0.698 16.302 1.00 37.06 415 MET A O 1
ATOM 3097 N N . THR A 1 416 ? -51.836 -0.657 14.568 1.00 40.09 416 THR A N 1
ATOM 3098 C CA . THR A 1 416 ? -53.308 -0.565 14.635 1.00 40.09 416 THR A CA 1
ATOM 3099 C C . THR A 1 416 ? -53.986 -1.699 15.410 1.00 40.09 416 THR A C 1
ATOM 3101 O O . THR A 1 416 ? -55.206 -1.687 15.564 1.00 40.09 416 THR A O 1
ATOM 3104 N N . ARG A 1 417 ? -53.244 -2.674 15.959 1.00 46.03 417 ARG A N 1
ATOM 3105 C CA . ARG A 1 417 ? -53.842 -3.748 16.773 1.00 46.03 417 ARG A CA 1
ATOM 3106 C C . ARG A 1 417 ? -53.777 -3.419 18.266 1.00 46.03 417 ARG A C 1
ATOM 3108 O O . ARG A 1 417 ? -52.697 -3.269 18.834 1.00 46.03 417 ARG A O 1
ATOM 3115 N N . ARG A 1 418 ? -54.950 -3.341 18.913 1.00 45.19 418 ARG A N 1
ATOM 3116 C CA . ARG A 1 418 ? -55.096 -3.231 20.378 1.00 45.19 418 ARG A CA 1
ATOM 3117 C C . ARG A 1 418 ? -54.214 -4.277 21.069 1.00 45.19 418 ARG A C 1
ATOM 3119 O O . ARG A 1 418 ? -54.351 -5.473 20.820 1.00 45.19 418 ARG A O 1
ATOM 3126 N N . LYS A 1 419 ? -53.319 -3.817 21.947 1.00 51.84 419 LYS A N 1
ATOM 3127 C CA . LYS A 1 419 ? -52.410 -4.677 22.712 1.00 51.84 419 LYS A CA 1
ATOM 3128 C C . LYS A 1 419 ? -53.218 -5.574 23.669 1.00 51.84 419 LYS A C 1
ATOM 3130 O O . LYS A 1 419 ? -53.969 -5.035 24.485 1.00 51.84 419 LYS A O 1
ATOM 3135 N N . PRO A 1 420 ? -53.076 -6.910 23.617 1.00 54.06 420 PRO A N 1
ATOM 3136 C CA . PRO A 1 420 ? -53.733 -7.810 24.561 1.00 54.06 420 PRO A CA 1
ATOM 3137 C C . PRO A 1 420 ? -53.283 -7.502 25.993 1.00 54.06 420 PRO A C 1
ATOM 3139 O O . PRO A 1 420 ? -52.088 -7.440 26.282 1.00 54.06 420 PRO A O 1
ATOM 3142 N N . SER A 1 421 ? -54.236 -7.290 26.899 1.00 53.94 421 SER A N 1
ATOM 3143 C CA . SER A 1 421 ? -53.982 -6.667 28.204 1.00 53.94 421 SER A CA 1
ATOM 3144 C C . SER A 1 421 ? -53.400 -7.601 29.274 1.00 53.94 421 SER A C 1
ATOM 3146 O O . SER A 1 421 ? -52.975 -7.121 30.325 1.00 53.94 421 SER A O 1
ATOM 3148 N N . ARG A 1 422 ? -53.330 -8.925 29.056 1.00 69.69 422 ARG A N 1
ATOM 3149 C CA . ARG A 1 422 ? -52.816 -9.869 30.069 1.00 69.69 422 ARG A CA 1
ATOM 3150 C C . ARG A 1 422 ? -51.980 -11.002 29.473 1.00 69.69 422 ARG A C 1
ATOM 3152 O O . ARG A 1 422 ? -52.511 -12.006 29.023 1.00 69.69 422 ARG A O 1
ATOM 3159 N N . ALA A 1 423 ? -50.656 -10.878 29.575 1.00 85.00 423 ALA A N 1
ATOM 3160 C CA . ALA A 1 423 ? -49.745 -12.004 29.363 1.00 85.00 423 ALA A CA 1
ATOM 3161 C C . ALA A 1 423 ? -49.801 -12.991 30.543 1.00 85.00 423 ALA A C 1
ATOM 3163 O O . ALA A 1 423 ? -49.720 -12.574 31.708 1.00 85.00 423 ALA A O 1
ATOM 3164 N N . ARG A 1 424 ? -49.907 -14.291 30.267 1.00 90.75 424 ARG A N 1
ATOM 3165 C CA . ARG A 1 424 ? -49.822 -15.368 31.261 1.00 90.75 424 ARG A CA 1
ATOM 3166 C C . ARG A 1 424 ? -48.354 -15.722 31.491 1.00 90.75 424 ARG A C 1
ATOM 3168 O O . ARG A 1 424 ? -47.624 -15.960 30.539 1.00 90.75 424 ARG A O 1
ATOM 3175 N N . LEU A 1 425 ? -47.914 -15.752 32.748 1.00 93.81 425 LEU A N 1
ATOM 3176 C CA . LEU A 1 425 ? -46.562 -16.202 33.086 1.00 93.81 425 LEU A CA 1
ATOM 3177 C C . LEU A 1 425 ? -46.570 -17.708 33.325 1.00 93.81 425 LEU A C 1
ATOM 3179 O O . LEU A 1 425 ? -47.418 -18.197 34.071 1.00 93.81 425 LEU A O 1
ATOM 3183 N N . ARG A 1 426 ? -45.630 -18.428 32.717 1.00 94.06 426 ARG A N 1
ATOM 3184 C CA . ARG A 1 426 ? -45.467 -19.876 32.894 1.00 94.06 426 ARG A CA 1
ATOM 3185 C C . ARG A 1 426 ? -43.995 -20.285 32.764 1.00 94.06 426 ARG A C 1
ATOM 3187 O O . ARG A 1 426 ? -43.217 -19.525 32.186 1.00 94.06 426 ARG A O 1
ATOM 3194 N N . PRO A 1 427 ? -43.593 -21.455 33.291 1.00 93.31 427 PRO A N 1
ATOM 3195 C CA . PRO A 1 427 ? -42.270 -22.008 33.024 1.00 93.31 427 PRO A CA 1
ATOM 3196 C C . PRO A 1 427 ? -42.035 -22.189 31.520 1.00 93.31 427 PRO A C 1
ATOM 3198 O O . PRO A 1 427 ? -42.979 -22.462 30.770 1.00 93.31 427 PRO A O 1
ATOM 3201 N N . PHE A 1 428 ? -40.783 -22.024 31.103 1.00 92.81 428 PHE A N 1
ATOM 3202 C CA . PHE A 1 428 ? -40.344 -22.324 29.743 1.00 92.81 428 PHE A CA 1
ATOM 3203 C C . PHE A 1 428 ? -40.528 -23.811 29.403 1.00 92.81 428 PHE A C 1
ATOM 3205 O O . PHE A 1 428 ? -40.295 -24.679 30.245 1.00 92.81 428 PHE A O 1
ATOM 3212 N N . ARG A 1 429 ? -40.914 -24.089 28.157 1.00 89.75 429 ARG A N 1
ATOM 3213 C CA . ARG A 1 429 ? -40.938 -25.416 27.527 1.00 89.75 429 ARG A CA 1
ATOM 3214 C C . ARG A 1 429 ? -40.100 -25.377 26.256 1.00 89.75 429 ARG A C 1
ATOM 3216 O O . ARG A 1 429 ? -39.968 -24.318 25.659 1.00 89.75 429 ARG A O 1
ATOM 3223 N N . ILE A 1 430 ? -39.572 -26.512 25.807 1.00 82.94 430 ILE A N 1
ATOM 3224 C CA . ILE A 1 430 ? -38.678 -26.532 24.640 1.00 82.94 430 ILE A CA 1
ATOM 3225 C C . ILE A 1 430 ? -39.345 -25.987 23.362 1.00 82.94 430 ILE A C 1
ATOM 3227 O O . ILE A 1 430 ? -38.701 -25.273 22.598 1.00 82.94 430 ILE A O 1
ATOM 3231 N N . ASP A 1 431 ? -40.659 -26.179 23.214 1.00 84.88 431 ASP A N 1
ATOM 3232 C CA . ASP A 1 431 ? -41.465 -25.636 22.106 1.00 84.88 431 ASP A CA 1
ATOM 3233 C C . ASP A 1 431 ? -41.490 -24.095 22.067 1.00 84.88 431 ASP A C 1
ATOM 3235 O O . ASP A 1 431 ? -41.735 -23.479 21.028 1.00 84.88 431 ASP A O 1
ATOM 3239 N N . ASP A 1 432 ? -41.187 -23.436 23.190 1.00 87.81 432 ASP A N 1
ATOM 3240 C CA . ASP A 1 432 ? -41.097 -21.980 23.281 1.00 87.81 432 ASP A CA 1
ATOM 3241 C C . ASP A 1 432 ? -39.802 -21.427 22.668 1.00 87.81 432 ASP A C 1
ATOM 3243 O O . ASP A 1 432 ? -39.686 -20.207 22.509 1.00 87.81 432 ASP A O 1
ATOM 3247 N N . ALA A 1 433 ? -38.826 -22.280 22.324 1.00 84.00 433 ALA A N 1
ATOM 3248 C CA . ALA A 1 433 ? -37.507 -21.865 21.846 1.00 84.00 433 ALA A CA 1
ATOM 3249 C C . ALA A 1 433 ? -37.599 -20.922 20.639 1.00 84.00 433 ALA A C 1
ATOM 3251 O O . ALA A 1 433 ? -36.983 -19.857 20.633 1.00 84.00 433 ALA A O 1
ATOM 3252 N N . ALA A 1 434 ? -38.466 -21.227 19.670 1.00 79.50 434 ALA A N 1
ATOM 3253 C CA . ALA A 1 434 ? -38.706 -20.358 18.516 1.00 79.50 434 ALA A CA 1
ATOM 3254 C C . ALA A 1 434 ? -39.329 -18.999 18.901 1.00 79.50 434 ALA A C 1
ATOM 3256 O O . ALA A 1 434 ? -39.160 -17.992 18.213 1.00 79.50 434 ALA A O 1
ATOM 3257 N N . GLY A 1 435 ? -40.087 -18.940 19.997 1.00 83.62 435 GLY A N 1
ATOM 3258 C CA . GLY A 1 435 ? -40.615 -17.698 20.560 1.00 83.62 435 GLY A CA 1
ATOM 3259 C C . GLY A 1 435 ? -39.536 -16.855 21.243 1.00 83.62 435 GLY A C 1
ATOM 3260 O O . GLY A 1 435 ? -39.495 -15.642 21.050 1.00 83.62 435 GLY A O 1
ATOM 3261 N N . VAL A 1 436 ? -38.631 -17.502 21.977 1.00 85.25 436 VAL A N 1
ATOM 3262 C CA . VAL A 1 436 ? -37.481 -16.857 22.625 1.00 85.25 436 VAL A CA 1
ATOM 3263 C C . VAL A 1 436 ? -36.504 -16.313 21.580 1.00 85.25 436 VAL A C 1
ATOM 3265 O O . VAL A 1 436 ? -36.178 -15.129 21.633 1.00 85.25 436 VAL A O 1
ATOM 3268 N N . CYS A 1 437 ? -36.145 -17.105 20.563 1.00 81.88 437 CYS A N 1
ATOM 3269 C CA . CYS A 1 437 ? -35.266 -16.670 19.470 1.00 81.88 437 CYS A CA 1
ATOM 3270 C C . CYS A 1 437 ? -35.861 -15.527 18.631 1.00 81.88 437 CYS A C 1
ATOM 3272 O O . CYS A 1 437 ? -35.130 -14.729 18.056 1.00 81.88 437 CYS A O 1
ATOM 3274 N N . ARG A 1 438 ? -37.190 -15.376 18.584 1.00 78.88 438 ARG A N 1
ATOM 3275 C CA . ARG A 1 438 ? -37.813 -14.199 17.948 1.00 78.88 438 ARG A CA 1
ATOM 3276 C C . ARG A 1 438 ? -37.579 -12.901 18.719 1.00 78.88 438 ARG A C 1
ATOM 3278 O O . ARG A 1 438 ? -37.626 -11.833 18.120 1.00 78.88 438 ARG A O 1
ATOM 3285 N N . ILE A 1 439 ? -37.377 -12.981 20.032 1.00 83.94 439 ILE A N 1
ATOM 3286 C CA . ILE A 1 439 ? -37.121 -11.822 20.896 1.00 83.94 439 ILE A CA 1
ATOM 3287 C C . ILE A 1 439 ? -35.614 -11.575 21.010 1.00 83.94 439 ILE A C 1
ATOM 3289 O O . ILE A 1 439 ? -35.182 -10.428 20.940 1.00 83.94 439 ILE A O 1
ATOM 3293 N N . TYR A 1 440 ? -34.831 -12.646 21.153 1.00 80.69 440 TYR A N 1
ATOM 3294 C CA . TYR A 1 440 ? -33.375 -12.618 21.201 1.00 80.69 440 TYR A CA 1
ATOM 3295 C C . TYR A 1 440 ? -32.799 -13.787 20.373 1.00 80.69 440 TYR A C 1
ATOM 3297 O O . TYR A 1 440 ? -32.691 -14.901 20.886 1.00 80.69 440 TYR A O 1
ATOM 3305 N N . PRO A 1 441 ? -32.419 -13.551 19.098 1.00 76.75 441 PRO A N 1
ATOM 3306 C CA . PRO A 1 441 ? -32.017 -14.606 18.158 1.00 76.75 441 PRO A CA 1
ATOM 3307 C C . PRO A 1 441 ? -30.886 -15.526 18.619 1.00 76.75 441 PRO A C 1
ATOM 3309 O O . PRO A 1 441 ? -30.918 -16.712 18.310 1.00 76.75 441 PRO A O 1
ATOM 3312 N N . MET A 1 442 ? -29.920 -15.003 19.378 1.00 68.94 442 MET A N 1
ATOM 3313 C CA . MET A 1 442 ? -28.737 -15.746 19.833 1.00 68.94 442 MET A CA 1
ATOM 3314 C C . MET A 1 442 ? -28.852 -16.263 21.274 1.00 68.94 442 MET A C 1
ATOM 3316 O O . MET A 1 442 ? -27.881 -16.785 21.813 1.00 68.94 442 MET A O 1
ATOM 3320 N N . PHE A 1 443 ? -30.037 -16.183 21.895 1.00 79.69 443 PHE A N 1
ATOM 3321 C CA . PHE A 1 443 ? -30.218 -16.473 23.321 1.00 79.69 443 PHE A CA 1
ATOM 3322 C C . PHE A 1 443 ? -29.599 -17.806 23.773 1.00 79.69 443 PHE A C 1
ATOM 3324 O O . PHE A 1 443 ? -28.821 -17.821 24.723 1.00 79.69 443 PHE A O 1
ATOM 3331 N N . PHE A 1 444 ? -29.913 -18.917 23.098 1.00 75.75 444 PHE A N 1
ATOM 3332 C CA . PHE A 1 444 ? -29.433 -20.244 23.512 1.00 75.75 444 PHE A CA 1
ATOM 3333 C C . PHE A 1 444 ? -27.933 -20.451 23.286 1.00 75.75 444 PHE A C 1
ATOM 3335 O O . PHE A 1 444 ? -27.355 -21.316 23.932 1.00 75.75 444 PHE A O 1
ATOM 3342 N N . VAL A 1 445 ? -27.311 -19.658 22.409 1.00 66.31 445 VAL A N 1
ATOM 3343 C CA . VAL A 1 445 ? -25.862 -19.681 22.173 1.00 66.31 445 VAL A CA 1
ATOM 3344 C C . VAL A 1 445 ? -25.158 -18.869 23.260 1.00 66.31 445 VAL A C 1
ATOM 3346 O O . VAL A 1 445 ? -24.285 -19.387 23.957 1.00 66.31 445 VAL A O 1
ATOM 3349 N N . ASP A 1 446 ? -25.601 -17.629 23.475 1.00 65.06 446 ASP A N 1
ATOM 3350 C CA . ASP A 1 446 ? -24.953 -16.689 24.395 1.00 65.06 446 ASP A CA 1
ATOM 3351 C C . ASP A 1 446 ? -25.152 -17.068 25.872 1.00 65.06 446 ASP A C 1
ATOM 3353 O O . ASP A 1 446 ? -24.291 -16.792 26.705 1.00 65.06 446 ASP A O 1
ATOM 3357 N N . ASN A 1 447 ? -26.257 -17.751 26.202 1.00 74.75 447 ASN A N 1
ATOM 3358 C CA . ASN A 1 447 ? -26.626 -18.118 27.574 1.00 74.75 447 ASN A CA 1
ATOM 3359 C C . ASN A 1 447 ? -26.563 -19.629 27.854 1.00 74.75 447 ASN A C 1
ATOM 3361 O O . ASN A 1 447 ? -27.207 -20.097 28.792 1.00 74.75 447 ASN A O 1
ATOM 3365 N N . THR A 1 448 ? -25.807 -20.418 27.078 1.00 72.25 448 THR A N 1
ATOM 3366 C CA . THR A 1 448 ? -25.767 -21.895 27.204 1.00 72.25 448 THR A CA 1
ATOM 3367 C C . THR A 1 448 ? -25.547 -22.361 28.656 1.00 72.25 448 THR A C 1
ATOM 3369 O O . THR A 1 448 ? -26.226 -23.259 29.159 1.00 72.25 448 THR A O 1
ATOM 3372 N N . VAL A 1 449 ? -24.624 -21.699 29.362 1.00 67.81 449 VAL A N 1
ATOM 3373 C CA . VAL A 1 449 ? -24.226 -22.026 30.736 1.00 67.81 449 VAL A CA 1
ATOM 3374 C C . VAL A 1 449 ? -25.299 -21.628 31.758 1.00 67.81 449 VAL A C 1
ATOM 3376 O O . VAL A 1 449 ? -25.668 -22.445 32.606 1.00 67.81 449 VAL A O 1
ATOM 3379 N N . GLN A 1 450 ? -25.829 -20.399 31.684 1.00 74.50 450 GLN A N 1
ATOM 3380 C CA . GLN A 1 450 ? -26.890 -19.947 32.592 1.00 74.50 450 GLN A CA 1
ATOM 3381 C C . GLN A 1 450 ? -28.208 -20.683 32.333 1.00 74.50 450 GLN A C 1
ATOM 3383 O O . GLN A 1 450 ? -28.937 -20.978 33.275 1.00 74.50 450 GLN A O 1
ATOM 3388 N N . PHE A 1 451 ? -28.513 -21.021 31.080 1.00 73.00 451 PHE A N 1
ATOM 3389 C CA . PHE A 1 451 ? -29.727 -21.737 30.700 1.00 73.00 451 PHE A CA 1
ATOM 3390 C C . PHE A 1 451 ? -29.744 -23.174 31.239 1.00 73.00 451 PHE A C 1
ATOM 3392 O O . PHE A 1 451 ? -30.754 -23.597 31.793 1.00 73.00 451 PHE A O 1
ATOM 3399 N N . GLY A 1 452 ? -28.621 -23.900 31.171 1.00 74.38 452 GLY A N 1
ATOM 3400 C CA . GLY A 1 452 ? -28.537 -25.286 31.652 1.00 74.38 452 GLY A CA 1
ATOM 3401 C C . GLY A 1 452 ? -28.698 -25.463 33.170 1.00 74.38 452 GLY A C 1
ATOM 3402 O O . GLY A 1 452 ? -28.988 -26.563 33.633 1.00 74.38 452 GLY A O 1
ATOM 3403 N N . ARG A 1 453 ? -28.513 -24.397 33.961 1.00 77.38 453 ARG A N 1
ATOM 3404 C CA . ARG A 1 453 ? -28.599 -24.423 35.439 1.00 77.38 453 ARG A CA 1
ATOM 3405 C C . ARG A 1 453 ? -29.664 -23.492 36.015 1.00 77.38 453 ARG A C 1
ATOM 3407 O O . ARG A 1 453 ? -29.959 -23.549 37.210 1.00 77.38 453 ARG A O 1
ATOM 3414 N N . GLY A 1 454 ? -30.189 -22.598 35.190 1.00 84.50 454 GLY A N 1
ATOM 3415 C CA . GLY A 1 454 ? -31.131 -21.567 35.578 1.00 84.50 454 GLY A CA 1
ATOM 3416 C C . GLY A 1 454 ? -32.581 -22.003 35.457 1.00 84.50 454 GLY A C 1
ATOM 3417 O O . GLY A 1 454 ? -32.918 -23.073 34.955 1.00 84.50 454 GLY A O 1
ATOM 3418 N N . ARG A 1 455 ? -33.476 -21.138 35.926 1.00 91.25 455 ARG A N 1
ATOM 3419 C CA . ARG A 1 455 ? -34.913 -21.271 35.698 1.00 91.25 455 ARG A CA 1
ATOM 3420 C C . ARG A 1 455 ? -35.374 -20.149 34.793 1.00 91.25 455 ARG A C 1
ATOM 3422 O O . ARG A 1 455 ? -35.149 -18.972 35.077 1.00 91.25 455 ARG A O 1
ATOM 3429 N N . MET A 1 456 ? -36.066 -20.528 33.723 1.00 93.56 456 MET A N 1
ATOM 3430 C CA . MET A 1 456 ? -36.631 -19.584 32.773 1.00 93.56 456 MET A CA 1
ATOM 3431 C C . MET A 1 456 ? -38.152 -19.527 32.890 1.00 93.56 456 MET A C 1
ATOM 3433 O O . MET A 1 456 ? -38.843 -20.548 32.903 1.00 93.56 456 MET A O 1
ATOM 3437 N N . THR A 1 457 ? -38.678 -18.308 32.969 1.00 96.00 457 THR A N 1
ATOM 3438 C CA . THR A 1 457 ? -40.118 -18.035 32.947 1.00 96.00 457 THR A CA 1
ATOM 3439 C C . THR A 1 457 ? -40.442 -17.226 31.706 1.00 96.00 457 THR A C 1
ATOM 3441 O O . THR A 1 457 ? -39.813 -16.199 31.461 1.00 96.00 457 THR A O 1
ATOM 3444 N N . VAL A 1 458 ? -41.443 -17.662 30.947 1.00 96.50 458 VAL A N 1
ATOM 3445 C CA . VAL A 1 458 ? -41.922 -16.975 29.745 1.00 96.50 458 VAL A CA 1
ATOM 3446 C C . VAL A 1 458 ? -43.247 -16.267 30.017 1.00 96.50 458 VAL A C 1
ATOM 3448 O O . VAL A 1 458 ? -44.068 -16.707 30.827 1.00 96.50 458 VAL A O 1
ATOM 3451 N N . ALA A 1 459 ? -43.449 -15.145 29.336 1.00 95.50 459 ALA A N 1
ATOM 3452 C CA . ALA A 1 459 ? -44.713 -14.442 29.229 1.00 95.50 459 ALA A CA 1
ATOM 3453 C C . ALA A 1 459 ? -45.372 -14.824 27.903 1.00 95.50 459 ALA A C 1
ATOM 3455 O O . ALA A 1 459 ? -44.811 -14.580 26.837 1.00 95.50 459 ALA A O 1
ATOM 3456 N N . ASP A 1 460 ? -46.560 -15.408 27.988 1.00 92.12 460 ASP A N 1
ATOM 3457 C CA . ASP A 1 460 ? -47.328 -15.929 26.864 1.00 92.12 460 ASP A CA 1
ATOM 3458 C C . ASP A 1 460 ? -48.591 -15.092 26.637 1.00 92.12 460 ASP A C 1
ATOM 3460 O O . ASP A 1 460 ? -49.302 -14.749 27.587 1.00 92.12 460 ASP A O 1
ATOM 3464 N N . VAL A 1 461 ? -48.867 -14.754 25.382 1.00 89.50 461 VAL A N 1
ATOM 3465 C CA . VAL A 1 461 ? -50.117 -14.131 24.947 1.00 89.50 461 VAL A CA 1
ATOM 3466 C C . VAL A 1 461 ? -50.655 -14.940 23.773 1.00 89.50 461 VAL A C 1
ATOM 3468 O O . VAL A 1 461 ? -50.091 -14.893 22.683 1.00 89.50 461 VAL A O 1
ATOM 3471 N N . GLY A 1 462 ? -51.745 -15.679 23.994 1.00 83.12 462 GLY A N 1
ATOM 3472 C CA . GLY A 1 462 ? -52.410 -16.458 22.944 1.00 83.12 462 GLY A CA 1
ATOM 3473 C C . GLY A 1 462 ? -51.529 -17.553 22.333 1.00 83.12 462 GLY A C 1
ATOM 3474 O O . GLY A 1 462 ? -51.564 -17.739 21.122 1.00 83.12 462 GLY A O 1
ATOM 3475 N N . GLY A 1 463 ? -50.691 -18.219 23.137 1.00 82.44 463 GLY A N 1
ATOM 3476 C CA . GLY A 1 463 ? -49.767 -19.262 22.674 1.00 82.44 463 GLY A CA 1
ATOM 3477 C C . GLY A 1 463 ? -48.469 -18.725 22.067 1.00 82.44 463 GLY A C 1
ATOM 3478 O O . GLY A 1 463 ? -47.644 -19.495 21.579 1.00 82.44 463 GLY A O 1
ATOM 3479 N N . ARG A 1 464 ? -48.263 -17.401 22.077 1.00 87.12 464 ARG A N 1
ATOM 3480 C CA . ARG A 1 464 ? -47.034 -16.758 21.606 1.00 87.12 464 ARG A CA 1
ATOM 3481 C C . ARG A 1 464 ? -46.227 -16.223 22.781 1.00 87.12 464 ARG A C 1
ATOM 3483 O O . ARG A 1 464 ? -46.727 -15.431 23.578 1.00 87.12 464 ARG A O 1
ATOM 3490 N N . VAL A 1 465 ? -44.944 -16.575 22.827 1.00 92.50 465 VAL A N 1
ATOM 3491 C CA . VAL A 1 465 ? -43.980 -15.972 23.756 1.00 92.50 465 VAL A CA 1
ATOM 3492 C C . VAL A 1 465 ? -43.747 -14.511 23.373 1.00 92.50 465 VAL A C 1
ATOM 3494 O O . VAL A 1 465 ? -43.360 -14.201 22.246 1.00 92.50 465 VAL A O 1
ATOM 3497 N N . VAL A 1 466 ? -43.992 -13.611 24.322 1.00 93.12 466 VAL A N 1
ATOM 3498 C CA . VAL A 1 466 ? -43.851 -12.153 24.168 1.00 93.12 466 VAL A CA 1
ATOM 3499 C C . VAL A 1 466 ? -42.838 -11.545 25.139 1.00 93.12 466 VAL A C 1
ATOM 3501 O O . VAL A 1 466 ? -42.560 -10.350 25.080 1.00 93.12 466 VAL A O 1
ATOM 3504 N N . GLY A 1 467 ? -42.270 -12.348 26.034 1.00 94.12 467 GLY A N 1
ATOM 3505 C CA . GLY A 1 467 ? -41.190 -11.954 26.931 1.00 94.12 467 GLY A CA 1
ATOM 3506 C C . GLY A 1 467 ? -40.692 -13.138 27.746 1.00 94.12 467 GLY A C 1
ATOM 3507 O O . GLY A 1 467 ? -41.368 -14.161 27.821 1.00 94.12 467 GLY A O 1
ATOM 3508 N N . PHE A 1 468 ? -39.525 -13.009 28.359 1.00 96.12 468 PHE A N 1
ATOM 3509 C CA . PHE A 1 468 ? -38.960 -14.032 29.230 1.00 96.12 468 PHE A CA 1
ATOM 3510 C C . PHE A 1 468 ? -37.994 -13.426 30.251 1.00 96.12 468 PHE A C 1
ATOM 3512 O O . PHE A 1 468 ? -37.511 -12.303 30.089 1.00 96.12 468 PHE A O 1
ATOM 3519 N N . VAL A 1 469 ? -37.738 -14.177 31.320 1.00 96.12 469 VAL A N 1
ATOM 3520 C CA . VAL A 1 469 ? -36.693 -13.897 32.308 1.00 96.12 469 VAL A CA 1
ATOM 3521 C C . VAL A 1 469 ? -35.950 -15.184 32.632 1.00 96.12 469 VAL A C 1
ATOM 3523 O O . VAL A 1 469 ? -36.587 -16.225 32.824 1.00 96.12 469 VAL A O 1
ATOM 3526 N N . LEU A 1 470 ? -34.627 -15.097 32.708 1.00 94.50 470 LEU A N 1
ATOM 3527 C CA . LEU A 1 470 ? -33.741 -16.171 33.142 1.00 94.50 470 LEU A CA 1
ATOM 3528 C C . LEU A 1 470 ? -33.006 -15.722 34.402 1.00 94.50 470 LEU A C 1
ATOM 3530 O O . LEU A 1 470 ? -32.448 -14.625 34.451 1.00 94.50 470 LEU A O 1
ATOM 3534 N N . TRP A 1 471 ? -32.986 -16.591 35.406 1.00 94.44 471 TRP A N 1
ATOM 3535 C CA . TRP A 1 471 ? -32.105 -16.448 36.557 1.00 94.44 471 TRP A CA 1
ATOM 3536 C C . TRP A 1 471 ? -31.409 -17.775 36.844 1.00 94.44 471 TRP A C 1
ATOM 3538 O O . TRP A 1 471 ? -31.982 -18.839 36.598 1.00 94.44 471 TRP A O 1
ATOM 3548 N N . ALA A 1 472 ? -30.190 -17.721 37.370 1.00 91.69 472 ALA A N 1
ATOM 3549 C CA . ALA A 1 472 ? -29.387 -18.899 37.674 1.00 91.69 472 ALA A CA 1
ATOM 3550 C C . ALA A 1 472 ? -28.615 -18.736 38.996 1.00 91.69 472 ALA A C 1
ATOM 3552 O O . ALA A 1 472 ? -28.409 -17.611 39.451 1.00 91.69 472 ALA A O 1
ATOM 3553 N N . PRO A 1 473 ? -28.195 -19.833 39.650 1.00 89.69 473 PRO A N 1
ATOM 3554 C CA . PRO A 1 473 ? -27.271 -19.767 40.783 1.00 89.69 473 PRO A CA 1
ATOM 3555 C C . PRO A 1 473 ? -25.928 -19.137 40.375 1.00 89.69 473 PRO A C 1
ATOM 3557 O O . PRO A 1 473 ? -25.421 -19.436 39.294 1.00 89.69 473 PRO A O 1
ATOM 3560 N N . GLY A 1 474 ? -25.340 -18.305 41.240 1.00 82.56 474 GLY A N 1
ATOM 3561 C CA . GLY A 1 474 ? -24.004 -17.742 41.011 1.00 82.56 474 GLY A CA 1
ATOM 3562 C C . GLY A 1 474 ? -22.907 -18.819 41.011 1.00 82.56 474 GLY A C 1
ATOM 3563 O O . GLY A 1 474 ? -22.992 -19.788 41.765 1.00 82.56 474 GLY A O 1
ATOM 3564 N N . PHE A 1 475 ? -21.888 -18.655 40.159 1.00 67.44 475 PHE A N 1
ATOM 3565 C CA . PHE A 1 475 ? -20.793 -19.626 39.973 1.00 67.44 475 PHE A CA 1
ATOM 3566 C C . PHE A 1 475 ? -19.739 -19.601 41.083 1.00 67.44 475 PHE A C 1
ATOM 3568 O O . PHE A 1 475 ? -19.182 -20.637 41.435 1.00 67.44 475 PHE A O 1
ATOM 3575 N N . GLU A 1 476 ? -19.477 -18.420 41.626 1.00 68.44 476 GLU A N 1
ATOM 3576 C CA . GLU A 1 476 ? -18.445 -18.165 42.626 1.00 68.44 476 GLU A CA 1
ATOM 3577 C C . GLU A 1 476 ? -19.098 -17.570 43.878 1.00 68.44 476 GLU A C 1
ATOM 3579 O O . GLU A 1 476 ? -20.196 -17.002 43.786 1.00 68.44 476 GLU A O 1
ATOM 3584 N N . PRO A 1 477 ? -18.454 -17.644 45.058 1.00 68.19 477 PRO A N 1
ATOM 3585 C CA . PRO A 1 477 ? -18.819 -16.773 46.171 1.00 68.19 477 PRO A CA 1
ATOM 3586 C C . PRO A 1 477 ? -18.929 -15.335 45.656 1.00 68.19 477 PRO A C 1
ATOM 3588 O O . PRO A 1 477 ? -18.162 -14.949 44.774 1.00 68.19 477 PRO A O 1
ATOM 3591 N N . ALA A 1 478 ? -19.887 -14.550 46.153 1.00 72.81 478 ALA A N 1
ATOM 3592 C CA . ALA A 1 478 ? -20.059 -13.174 45.696 1.00 72.81 478 ALA A CA 1
ATOM 3593 C C . ALA A 1 478 ? -18.806 -12.357 46.059 1.00 72.81 478 ALA A C 1
ATOM 3595 O O . ALA A 1 478 ? -18.729 -11.762 47.127 1.00 72.81 478 ALA A O 1
ATOM 3596 N N . TRP A 1 479 ? -17.803 -12.325 45.178 1.00 69.31 479 TRP A N 1
ATOM 3597 C CA . TRP A 1 479 ? -16.528 -11.634 45.402 1.00 69.31 479 TRP A CA 1
ATOM 3598 C C . TRP A 1 479 ? -16.719 -10.124 45.603 1.00 69.31 479 TRP A C 1
ATOM 3600 O O . TRP A 1 479 ? -15.864 -9.451 46.168 1.00 69.31 479 TRP A O 1
ATOM 3610 N N . PHE A 1 480 ? -17.865 -9.604 45.162 1.00 76.12 480 PHE A N 1
ATOM 3611 C CA . PHE A 1 480 ? -18.308 -8.227 45.339 1.00 76.12 480 PHE A CA 1
ATOM 3612 C C . PHE A 1 480 ? -19.147 -7.993 46.609 1.00 76.12 480 PHE A C 1
ATOM 3614 O O . PHE A 1 480 ? -19.363 -6.838 46.963 1.00 76.12 480 PHE A O 1
ATOM 3621 N N . ASP A 1 481 ? -19.615 -9.042 47.295 1.00 78.44 481 ASP A N 1
ATOM 3622 C CA . ASP A 1 481 ? -20.287 -8.944 48.598 1.00 78.44 481 ASP A CA 1
ATOM 3623 C C . ASP A 1 481 ? -19.901 -10.129 49.494 1.00 78.44 481 ASP A C 1
ATOM 3625 O O . ASP A 1 481 ? -20.556 -11.176 49.521 1.00 78.44 481 ASP A O 1
ATOM 3629 N N . SER A 1 482 ? -18.838 -9.939 50.279 1.00 76.38 482 SER A N 1
ATOM 3630 C CA . SER A 1 482 ? -18.278 -10.950 51.185 1.00 76.38 482 SER A CA 1
ATOM 3631 C C . SER A 1 482 ? -19.254 -11.443 52.262 1.00 76.38 482 SER A C 1
ATOM 3633 O O . SER A 1 482 ? -19.006 -12.473 52.891 1.00 76.38 482 SER A O 1
ATOM 3635 N N . ARG A 1 483 ? -20.383 -10.751 52.470 1.00 81.00 483 ARG A N 1
ATOM 3636 C CA . ARG A 1 483 ? -21.424 -11.139 53.433 1.00 81.00 483 ARG A CA 1
ATOM 3637 C C . ARG A 1 483 ? -22.359 -12.218 52.893 1.00 81.00 483 ARG A C 1
ATOM 3639 O O . ARG A 1 483 ? -23.079 -12.840 53.672 1.00 81.00 483 ARG A O 1
ATOM 3646 N N . VAL A 1 484 ? -22.363 -12.464 51.580 1.00 82.44 484 VAL A N 1
ATOM 3647 C CA . VAL A 1 484 ? -23.295 -13.392 50.936 1.00 82.44 484 VAL A CA 1
ATOM 3648 C C . VAL A 1 484 ? -22.564 -14.624 50.408 1.00 82.44 484 VAL A C 1
ATOM 3650 O O . VAL A 1 484 ? -21.936 -14.610 49.354 1.00 82.44 484 VAL A O 1
ATOM 3653 N N . ARG A 1 485 ? -22.707 -15.745 51.124 1.00 77.81 485 ARG A N 1
ATOM 3654 C CA . ARG A 1 485 ? -22.104 -17.033 50.729 1.00 77.81 485 ARG A CA 1
ATOM 3655 C C . ARG A 1 485 ? -22.846 -17.752 49.600 1.00 77.81 485 ARG A C 1
ATOM 3657 O O . ARG A 1 485 ? -22.235 -18.519 48.868 1.00 77.81 485 ARG A O 1
ATOM 3664 N N . ARG A 1 486 ? -24.156 -17.526 49.460 1.00 83.62 486 ARG A N 1
ATOM 3665 C CA . ARG A 1 486 ? -25.009 -18.167 48.447 1.00 83.62 486 ARG A CA 1
ATOM 3666 C C . ARG A 1 486 ? -25.887 -17.111 47.792 1.00 83.62 486 ARG A C 1
ATOM 3668 O O . ARG A 1 486 ? -26.575 -16.382 48.492 1.00 83.62 486 ARG A O 1
ATOM 3675 N N . TRP A 1 487 ? -25.885 -17.027 46.469 1.00 90.56 487 TRP A N 1
ATOM 3676 C CA . TRP A 1 487 ? -26.638 -16.010 45.737 1.00 90.56 487 TRP A CA 1
ATOM 3677 C C . TRP A 1 487 ? -27.090 -16.527 44.372 1.00 90.56 487 TRP A C 1
ATOM 3679 O O . TRP A 1 487 ? -26.599 -17.545 43.879 1.00 90.56 487 TRP A O 1
ATOM 3689 N N . ALA A 1 488 ? -28.056 -15.832 43.790 1.00 91.31 488 ALA A N 1
ATOM 3690 C CA . ALA A 1 488 ? -28.532 -16.054 42.435 1.00 91.31 488 ALA A CA 1
ATOM 3691 C C . ALA A 1 488 ? -28.328 -14.791 41.594 1.00 91.31 488 ALA A C 1
ATOM 3693 O O . ALA A 1 488 ? -28.341 -13.679 42.120 1.00 91.31 488 ALA A O 1
ATOM 3694 N N . GLU A 1 489 ? -28.185 -14.956 40.288 1.00 91.50 489 GLU A N 1
ATOM 3695 C CA . GLU A 1 489 ? -28.101 -13.871 39.320 1.00 91.50 489 GLU A CA 1
ATOM 3696 C C . GLU A 1 489 ? -29.352 -13.855 38.440 1.00 91.50 489 GLU A C 1
ATOM 3698 O O . GLU A 1 489 ? -29.765 -14.891 37.919 1.00 91.50 489 GLU A O 1
ATOM 3703 N N . LEU A 1 490 ? -29.954 -12.681 38.254 1.00 92.88 490 LEU A N 1
ATOM 3704 C CA . LEU A 1 490 ? -30.922 -12.444 37.189 1.00 92.88 490 LEU A CA 1
ATOM 3705 C C . LEU A 1 490 ? -30.134 -12.073 35.932 1.00 92.88 490 LEU A C 1
ATOM 3707 O O . LEU A 1 490 ? -29.710 -10.930 35.775 1.00 92.88 490 LEU A O 1
ATOM 3711 N N . SER A 1 491 ? -29.916 -13.069 35.076 1.00 88.25 491 SER A N 1
ATOM 3712 C CA . SER A 1 491 ? -29.024 -12.973 33.920 1.00 88.25 491 SER A CA 1
ATOM 3713 C C . SER A 1 491 ? -29.676 -12.266 32.737 1.00 88.25 491 SER A C 1
ATOM 3715 O O . SER A 1 491 ? -29.025 -11.463 32.083 1.00 88.25 491 SER A O 1
ATOM 3717 N N . GLU A 1 492 ? -30.958 -12.538 32.468 1.00 92.06 492 GLU A N 1
ATOM 3718 C CA . GLU A 1 492 ? -31.631 -12.015 31.273 1.00 92.06 492 GLU A CA 1
ATOM 3719 C C . GLU A 1 492 ? -33.075 -11.602 31.548 1.00 92.06 492 GLU A C 1
ATOM 3721 O O . GLU A 1 492 ? -33.830 -12.321 32.208 1.00 92.06 492 GLU A O 1
ATOM 3726 N N . LEU A 1 493 ? -33.491 -10.471 30.972 1.00 94.00 493 LEU A N 1
ATOM 3727 C CA . LEU A 1 493 ? -34.874 -9.996 30.973 1.00 94.00 493 LEU A CA 1
ATOM 3728 C C . LEU A 1 493 ? -35.210 -9.348 29.633 1.00 94.00 493 LEU A C 1
ATOM 3730 O O . LEU A 1 493 ? -34.690 -8.285 29.302 1.00 94.00 493 LEU A O 1
ATOM 3734 N N . HIS A 1 494 ? -36.172 -9.926 28.919 1.00 93.50 494 HIS A N 1
ATOM 3735 C CA . HIS A 1 494 ? -36.578 -9.431 27.611 1.00 93.50 494 HIS A CA 1
ATOM 3736 C C . HIS A 1 494 ? -38.097 -9.399 27.456 1.00 93.50 494 HIS A C 1
ATOM 3738 O O . HIS A 1 494 ? -38.817 -10.295 27.895 1.00 93.50 494 HIS A O 1
ATOM 3744 N N . VAL A 1 495 ? -38.598 -8.357 26.793 1.00 92.06 495 VAL A N 1
ATOM 3745 C CA . VAL A 1 495 ? -40.001 -8.235 26.381 1.00 92.06 495 VAL A CA 1
ATOM 3746 C C . VAL A 1 495 ? -40.021 -7.728 24.947 1.00 92.06 495 VAL A C 1
ATOM 3748 O O . VAL A 1 495 ? -39.389 -6.715 24.636 1.00 92.06 495 VAL A O 1
ATOM 3751 N N . HIS A 1 496 ? -40.758 -8.427 24.087 1.00 88.38 496 HIS A N 1
ATOM 3752 C CA . HIS A 1 496 ? -40.930 -8.073 22.685 1.00 88.38 496 HIS A CA 1
ATOM 3753 C C . HIS A 1 496 ? -41.415 -6.616 22.558 1.00 88.38 496 HIS A C 1
ATOM 3755 O O . HIS A 1 496 ? -42.337 -6.246 23.293 1.00 88.38 496 HIS A O 1
ATOM 3761 N N . PRO A 1 497 ? -40.862 -5.795 21.641 1.00 83.06 497 PRO A N 1
ATOM 3762 C CA . PRO A 1 497 ? -41.164 -4.360 21.532 1.00 83.06 497 PRO A CA 1
ATOM 3763 C C . PRO A 1 497 ? -42.662 -4.024 21.545 1.00 83.06 497 PRO A C 1
ATOM 3765 O O . PRO A 1 497 ? -43.111 -3.175 22.317 1.00 83.06 497 PRO A O 1
ATOM 3768 N N . ASP A 1 498 ? -43.462 -4.772 20.782 1.00 80.75 498 ASP A N 1
ATOM 3769 C CA . ASP A 1 498 ? -44.919 -4.583 20.703 1.00 80.75 498 ASP A CA 1
ATOM 3770 C C . ASP A 1 498 ? -45.639 -4.736 22.058 1.00 80.75 498 ASP A C 1
ATOM 3772 O O . ASP A 1 498 ? -46.681 -4.120 22.290 1.00 80.75 498 ASP A O 1
ATOM 3776 N N . PHE A 1 499 ? -45.059 -5.490 22.991 1.00 84.94 499 PHE A N 1
ATOM 3777 C CA . PHE A 1 499 ? -45.628 -5.818 24.301 1.00 84.94 499 PHE A CA 1
ATOM 3778 C C . PHE A 1 499 ? -44.946 -5.074 25.465 1.00 84.94 499 PHE A C 1
ATOM 3780 O O . PHE A 1 499 ? -45.250 -5.315 26.637 1.00 84.94 499 PHE A O 1
ATOM 3787 N N . GLN A 1 500 ? -44.043 -4.134 25.169 1.00 84.38 500 GLN A N 1
ATOM 3788 C CA . GLN A 1 500 ? -43.427 -3.271 26.177 1.00 84.38 500 GLN A CA 1
ATOM 3789 C C . GLN A 1 500 ? -44.418 -2.231 26.725 1.00 84.38 500 GLN A C 1
ATOM 3791 O O . GLN A 1 500 ? -45.458 -1.944 26.127 1.00 84.38 500 GLN A O 1
ATOM 3796 N N . ASN A 1 501 ? -44.087 -1.668 27.893 1.00 83.62 501 ASN A N 1
ATOM 3797 C CA . ASN A 1 501 ? -44.914 -0.724 28.663 1.00 83.62 501 ASN A CA 1
ATOM 3798 C C . ASN A 1 501 ? -46.256 -1.281 29.172 1.00 83.62 501 ASN A C 1
ATOM 3800 O O . ASN A 1 501 ? -47.075 -0.532 29.686 1.00 83.62 501 ASN A O 1
ATOM 3804 N N . LEU A 1 502 ? -46.456 -2.602 29.117 1.00 85.81 502 LEU A N 1
ATOM 3805 C CA . LEU A 1 502 ? -47.640 -3.286 29.660 1.00 85.81 502 LEU A CA 1
ATOM 3806 C C . LEU A 1 502 ? -47.399 -3.901 31.055 1.00 85.81 502 LEU A C 1
ATOM 3808 O O . LEU A 1 502 ? -48.158 -4.748 31.518 1.00 85.81 502 LEU A O 1
ATOM 3812 N N . GLY A 1 503 ? -46.282 -3.564 31.712 1.00 87.88 503 GLY A N 1
ATOM 3813 C CA . GLY A 1 503 ? -45.912 -4.129 33.018 1.00 87.88 503 GLY A CA 1
ATOM 3814 C C . GLY A 1 503 ? -45.435 -5.592 32.995 1.00 87.88 503 GLY A C 1
ATOM 3815 O O . GLY A 1 503 ? -45.162 -6.157 34.054 1.00 87.88 503 GLY A O 1
ATOM 3816 N N . ILE A 1 504 ? -45.288 -6.211 31.816 1.00 91.56 504 ILE A N 1
ATOM 3817 C CA . ILE A 1 504 ? -44.845 -7.612 31.666 1.00 91.56 504 ILE A CA 1
ATOM 3818 C C . ILE A 1 504 ? -43.453 -7.829 32.273 1.00 91.56 504 ILE A C 1
ATOM 3820 O O . ILE A 1 504 ? -43.277 -8.762 33.053 1.00 91.56 504 ILE A O 1
ATOM 3824 N N . GLY A 1 505 ? -42.494 -6.937 31.995 1.00 91.56 505 GLY A N 1
ATOM 3825 C CA . GLY A 1 505 ? -41.129 -7.039 32.529 1.00 91.56 505 GLY A CA 1
ATOM 3826 C C . GLY A 1 505 ? -41.093 -7.054 34.060 1.00 91.56 505 GLY A C 1
ATOM 3827 O O . GLY A 1 505 ? -40.492 -7.938 34.658 1.00 91.56 505 GLY A O 1
ATOM 3828 N N . LEU A 1 506 ? -41.837 -6.155 34.712 1.00 93.19 506 LEU A N 1
ATOM 3829 C CA . LEU A 1 506 ? -41.935 -6.118 36.175 1.00 93.19 506 LEU A CA 1
ATOM 3830 C C . LEU A 1 506 ? -42.539 -7.409 36.749 1.00 93.19 506 LEU A C 1
ATOM 3832 O O . LEU A 1 506 ? -42.090 -7.909 37.781 1.00 93.19 506 LEU A O 1
ATOM 3836 N N . ARG A 1 507 ? -43.556 -7.971 36.085 1.00 94.38 507 ARG A N 1
ATOM 3837 C CA . ARG A 1 507 ? -44.175 -9.235 36.506 1.00 94.38 507 ARG A CA 1
ATOM 3838 C C . ARG A 1 507 ? -43.216 -10.418 36.357 1.00 94.38 507 ARG A C 1
ATOM 3840 O O . ARG A 1 507 ? -43.195 -11.266 37.248 1.00 94.38 507 ARG A O 1
ATOM 3847 N N . LEU A 1 508 ? -42.429 -10.454 35.281 1.00 95.50 508 LEU A N 1
ATOM 3848 C CA . LEU A 1 508 ? -41.378 -11.450 35.056 1.00 95.50 508 LEU A CA 1
ATOM 3849 C C . LEU A 1 508 ? -40.302 -11.368 36.147 1.00 95.50 508 LEU A C 1
ATOM 3851 O O . LEU A 1 508 ? -40.054 -12.361 36.824 1.00 95.50 508 LEU A O 1
ATOM 3855 N N . VAL A 1 509 ? -39.753 -10.179 36.414 1.00 95.62 509 VAL A N 1
ATOM 3856 C CA . VAL A 1 509 ? -38.747 -9.980 37.476 1.00 95.62 509 VAL A CA 1
ATOM 3857 C C . VAL A 1 509 ? -39.281 -10.416 38.841 1.00 95.62 509 VAL A C 1
ATOM 3859 O O . VAL A 1 509 ? -38.617 -11.150 39.566 1.00 95.62 509 VAL A O 1
ATOM 3862 N N . ARG A 1 510 ? -40.522 -10.051 39.189 1.00 95.19 510 ARG A N 1
ATOM 3863 C CA . ARG A 1 510 ? -41.151 -10.503 40.443 1.00 95.19 510 ARG A CA 1
ATOM 3864 C C . ARG A 1 510 ? -41.332 -12.020 40.502 1.00 95.19 510 ARG A C 1
ATOM 3866 O O . ARG A 1 510 ? -41.267 -12.589 41.589 1.00 95.19 510 ARG A O 1
ATOM 3873 N N . ALA A 1 511 ? -41.581 -12.679 39.370 1.00 94.62 511 ALA A N 1
ATOM 3874 C CA . ALA A 1 511 ? -41.636 -14.137 39.311 1.00 94.62 511 ALA A CA 1
ATOM 3875 C C . ALA A 1 511 ? -40.255 -14.760 39.559 1.00 94.62 511 ALA A C 1
ATOM 3877 O O . ALA A 1 511 ? -40.167 -15.683 40.365 1.00 94.62 511 ALA A O 1
ATOM 3878 N N . ALA A 1 512 ? -39.194 -14.207 38.964 1.00 94.81 512 ALA A N 1
ATOM 3879 C CA . ALA A 1 512 ? -37.819 -14.635 39.218 1.00 94.81 512 ALA A CA 1
ATOM 3880 C C . ALA A 1 512 ? -37.423 -14.449 40.695 1.00 94.81 512 ALA A C 1
ATOM 3882 O O . ALA A 1 512 ? -36.947 -15.396 41.312 1.00 94.81 512 ALA A O 1
ATOM 3883 N N . ILE A 1 513 ? -37.726 -13.294 41.307 1.00 95.25 513 ILE A N 1
ATOM 3884 C CA . ILE A 1 513 ? -37.486 -13.046 42.745 1.00 95.25 513 ILE A CA 1
ATOM 3885 C C . ILE A 1 513 ? -38.175 -14.109 43.611 1.00 95.25 513 ILE A C 1
ATOM 3887 O O . ILE A 1 513 ? -37.560 -14.662 44.521 1.00 95.25 513 ILE A O 1
ATOM 3891 N N . ARG A 1 514 ? -39.453 -14.418 43.335 1.00 94.25 514 ARG A N 1
ATOM 3892 C CA . ARG A 1 514 ? -40.181 -15.456 44.081 1.00 94.25 514 ARG A CA 1
ATOM 3893 C C . ARG A 1 514 ? -39.539 -16.830 43.910 1.00 94.25 514 ARG A C 1
ATOM 3895 O O . ARG A 1 514 ? -39.384 -17.539 44.895 1.00 94.25 514 ARG A O 1
ATOM 3902 N N . GLN A 1 515 ? -39.155 -17.197 42.689 1.00 94.12 515 GLN A N 1
ATOM 3903 C CA . GLN A 1 515 ? -38.517 -18.486 42.412 1.00 94.12 515 GLN A CA 1
ATOM 3904 C C . GLN A 1 515 ? -37.151 -18.615 43.092 1.00 94.12 515 GLN A C 1
ATOM 3906 O O . GLN A 1 515 ? -36.885 -19.651 43.695 1.00 94.12 515 GLN A O 1
ATOM 3911 N N . ALA A 1 516 ? -36.321 -17.571 43.049 1.00 92.56 516 ALA A N 1
ATOM 3912 C CA . ALA A 1 516 ? -35.026 -17.549 43.725 1.00 92.56 516 ALA A CA 1
ATOM 3913 C C . ALA A 1 516 ? -35.183 -17.660 45.250 1.00 92.56 516 ALA A C 1
ATOM 3915 O O . ALA A 1 516 ? -34.470 -18.431 45.891 1.00 92.56 516 ALA A O 1
ATOM 3916 N N . ARG A 1 517 ? -36.180 -16.968 45.823 1.00 92.38 517 ARG A N 1
ATOM 3917 C CA . ARG A 1 517 ? -36.505 -17.055 47.255 1.00 92.38 517 ARG A CA 1
ATOM 3918 C C . ARG A 1 517 ? -36.961 -18.457 47.660 1.00 92.38 517 ARG A C 1
ATOM 3920 O O . ARG A 1 517 ? -36.471 -18.983 48.650 1.00 92.38 517 ARG A O 1
ATOM 3927 N N . VAL A 1 518 ? -37.860 -19.075 46.887 1.00 92.69 518 VAL A N 1
ATOM 3928 C CA . VAL A 1 518 ? -38.327 -20.455 47.131 1.00 92.69 518 VAL A CA 1
ATOM 3929 C C . VAL A 1 518 ? -37.185 -21.466 46.988 1.00 92.69 518 VAL A C 1
ATOM 3931 O O . VAL A 1 518 ? -37.140 -22.445 47.720 1.00 92.69 518 VAL A O 1
ATOM 3934 N N . ALA A 1 519 ? -36.227 -21.215 46.095 1.00 91.31 519 ALA A N 1
ATOM 3935 C CA . ALA A 1 519 ? -35.029 -22.039 45.943 1.00 91.31 519 ALA A CA 1
ATOM 3936 C C . ALA A 1 519 ? -33.964 -21.812 47.043 1.00 91.31 519 ALA A C 1
ATOM 3938 O O . ALA A 1 519 ? -32.884 -22.399 46.971 1.00 91.31 519 ALA A O 1
ATOM 3939 N N . GLY A 1 520 ? -34.250 -20.979 48.052 1.00 90.50 520 GLY A N 1
ATOM 3940 C CA . GLY A 1 520 ? -33.394 -20.780 49.222 1.00 90.50 520 GLY A CA 1
ATOM 3941 C C . GLY A 1 520 ? -32.195 -19.858 48.993 1.00 90.50 520 GLY A C 1
ATOM 3942 O O . GLY A 1 520 ? -31.223 -19.933 49.744 1.00 90.50 520 GLY A O 1
ATOM 3943 N N . PHE A 1 521 ? -32.220 -19.002 47.965 1.00 90.94 521 PHE A N 1
ATOM 3944 C CA . PHE A 1 521 ? -31.160 -18.015 47.750 1.00 90.94 521 PHE A CA 1
ATOM 3945 C C . PHE A 1 521 ? -31.415 -16.752 48.594 1.00 90.94 521 PHE A C 1
ATOM 3947 O O . PHE A 1 521 ? -32.442 -16.097 48.398 1.00 90.94 521 PHE A O 1
ATOM 3954 N N . PRO A 1 522 ? -30.499 -16.376 49.511 1.00 86.25 522 PRO A N 1
ATOM 3955 C CA . PRO A 1 522 ? -30.674 -15.214 50.386 1.00 86.25 522 PRO A CA 1
ATOM 3956 C C . PRO A 1 522 ? -30.472 -13.871 49.667 1.00 86.25 522 PRO A C 1
ATOM 3958 O O . PRO A 1 522 ? -30.951 -12.850 50.154 1.00 86.25 522 PRO A O 1
ATOM 3961 N N . ALA A 1 523 ? -29.808 -13.858 48.505 1.00 89.12 523 ALA A N 1
ATOM 3962 C CA . ALA A 1 523 ? -29.638 -12.664 47.679 1.00 89.12 523 ALA A CA 1
ATOM 3963 C C . ALA A 1 523 ? -29.791 -12.972 46.183 1.00 89.12 523 ALA A C 1
ATOM 3965 O O . ALA A 1 523 ? -29.408 -14.049 45.714 1.00 89.12 523 ALA A O 1
ATOM 3966 N N . LEU A 1 524 ? -30.320 -11.994 45.445 1.00 92.62 524 LEU A N 1
ATOM 3967 C CA . LEU A 1 524 ? -30.435 -11.995 43.989 1.00 92.62 524 LEU A CA 1
ATOM 3968 C C . LEU A 1 524 ? -29.753 -10.731 43.454 1.00 92.62 524 LEU A C 1
ATOM 3970 O O . LEU A 1 524 ? -30.143 -9.625 43.827 1.00 92.62 524 LEU A O 1
ATOM 3974 N N . TYR A 1 525 ? -28.761 -10.899 42.587 1.00 92.12 525 TYR A N 1
ATOM 3975 C CA . TYR A 1 525 ? -28.007 -9.812 41.964 1.00 92.12 525 TYR A CA 1
ATOM 3976 C C . TYR A 1 525 ? -28.314 -9.717 40.469 1.00 92.12 525 TYR A C 1
ATOM 3978 O O . TYR A 1 525 ? -28.808 -10.666 39.865 1.00 92.12 525 TYR A O 1
ATOM 3986 N N . LEU A 1 526 ? -28.048 -8.555 39.877 1.00 91.56 526 LEU A N 1
ATOM 3987 C CA . LEU A 1 526 ? -28.143 -8.321 38.437 1.00 91.56 526 LEU A CA 1
ATOM 3988 C C . LEU A 1 526 ? -27.160 -7.234 38.020 1.00 91.56 526 LEU A C 1
ATOM 3990 O O . LEU A 1 526 ? -26.740 -6.421 38.846 1.00 91.56 526 LEU A O 1
ATOM 3994 N N . MET A 1 527 ? -26.849 -7.187 36.729 1.00 86.75 527 MET A N 1
ATOM 3995 C CA . MET A 1 527 ? -26.098 -6.094 36.120 1.00 86.75 527 MET A CA 1
ATOM 3996 C C . MET A 1 527 ? -26.960 -5.394 35.076 1.00 86.75 527 MET A C 1
ATOM 3998 O O . MET A 1 527 ? -27.696 -6.025 34.322 1.00 86.75 527 MET A O 1
ATOM 4002 N N . VAL A 1 528 ? -26.873 -4.069 35.042 1.00 84.88 528 VAL A N 1
ATOM 4003 C CA . VAL A 1 528 ? -27.578 -3.235 34.072 1.00 84.88 528 VAL A CA 1
ATOM 4004 C C . VAL A 1 528 ? -26.677 -2.074 33.677 1.00 84.88 528 VAL A C 1
ATOM 4006 O O . VAL A 1 528 ? -26.005 -1.493 34.529 1.00 84.88 528 VAL A O 1
ATOM 4009 N N . GLU A 1 529 ? -26.643 -1.754 32.386 1.00 77.94 529 GLU A N 1
ATOM 4010 C CA . GLU A 1 529 ? -25.900 -0.600 31.881 1.00 77.94 529 GLU A CA 1
ATOM 4011 C C . GLU A 1 529 ? -26.502 0.709 32.415 1.00 77.94 529 GLU A C 1
ATOM 4013 O O . GLU A 1 529 ? -27.716 0.836 32.610 1.00 77.94 529 GLU A O 1
ATOM 4018 N N . GLU A 1 530 ? -25.648 1.697 32.678 1.00 76.62 530 GLU A N 1
ATOM 4019 C CA . GLU A 1 530 ? -26.049 2.943 33.342 1.00 76.62 530 GLU A CA 1
ATOM 4020 C C . GLU A 1 530 ? -27.068 3.763 32.550 1.00 76.62 530 GLU A C 1
ATOM 4022 O O . GLU A 1 530 ? -27.916 4.437 33.146 1.00 76.62 530 GLU A O 1
ATOM 4027 N N . ASP A 1 531 ? -26.978 3.702 31.223 1.00 77.38 531 ASP A N 1
ATOM 4028 C CA . ASP A 1 531 ? -27.821 4.407 30.263 1.00 77.38 531 ASP A CA 1
ATOM 4029 C C . ASP A 1 531 ? -29.140 3.674 29.967 1.00 77.38 531 ASP A C 1
ATOM 4031 O O . ASP A 1 531 ? -30.071 4.277 29.420 1.00 77.38 531 ASP A O 1
ATOM 4035 N N . ASN A 1 532 ? -29.303 2.426 30.422 1.00 81.19 532 ASN A N 1
ATOM 4036 C CA . ASN A 1 532 ? -30.549 1.675 30.290 1.00 81.19 532 ASN A CA 1
ATOM 4037 C C . ASN A 1 532 ? -31.576 2.061 31.372 1.00 81.19 532 ASN A C 1
ATOM 4039 O O . ASN A 1 532 ? -31.992 1.269 32.226 1.00 81.19 532 ASN A O 1
ATOM 4043 N N . GLY A 1 533 ? -32.031 3.316 31.320 1.00 84.06 533 GLY A N 1
ATOM 4044 C CA . GLY A 1 533 ? -32.983 3.875 32.284 1.00 84.06 533 GLY A CA 1
ATOM 4045 C C . GLY A 1 533 ? -34.324 3.129 32.344 1.00 84.06 533 GLY A C 1
ATOM 4046 O O . GLY A 1 533 ? -34.987 3.134 33.380 1.00 84.06 533 GLY A O 1
ATOM 4047 N N . THR A 1 534 ? -34.736 2.460 31.262 1.00 83.12 534 THR A N 1
ATOM 4048 C CA . THR A 1 534 ? -35.974 1.664 31.241 1.00 83.12 534 THR A CA 1
ATOM 4049 C C . THR A 1 534 ? -35.847 0.404 32.090 1.00 83.12 534 THR A C 1
ATOM 4051 O O . THR A 1 534 ? -36.719 0.164 32.926 1.00 83.12 534 THR A O 1
ATOM 4054 N N . ALA A 1 535 ? -34.768 -0.369 31.929 1.00 84.25 535 ALA A N 1
ATOM 4055 C CA . ALA A 1 535 ? -34.530 -1.563 32.736 1.00 84.25 535 ALA A CA 1
ATOM 4056 C C . ALA A 1 535 ? -34.308 -1.206 34.214 1.00 84.25 535 ALA A C 1
ATOM 4058 O O . ALA A 1 535 ? -34.925 -1.813 35.089 1.00 84.25 535 ALA A O 1
ATOM 4059 N N . ARG A 1 536 ? -33.537 -0.146 34.499 1.00 89.00 536 ARG A N 1
ATOM 4060 C CA . ARG A 1 536 ? -33.310 0.350 35.869 1.00 89.00 536 ARG A CA 1
ATOM 4061 C C . ARG A 1 536 ? -34.608 0.644 36.616 1.00 89.00 536 ARG A C 1
ATOM 4063 O O . ARG A 1 536 ? -34.816 0.106 37.699 1.00 89.00 536 ARG A O 1
ATOM 4070 N N . ARG A 1 537 ? -35.540 1.378 35.996 1.00 88.50 537 ARG A N 1
ATOM 4071 C CA . ARG A 1 537 ? -36.862 1.647 36.592 1.00 88.50 537 ARG A CA 1
ATOM 4072 C C . ARG A 1 537 ? -37.654 0.372 36.884 1.00 88.50 537 ARG A C 1
ATOM 4074 O O . ARG A 1 537 ? -38.438 0.347 37.831 1.00 88.50 537 ARG A O 1
ATOM 4081 N N . VAL A 1 538 ? -37.512 -0.674 36.066 1.00 90.50 538 VAL A N 1
ATOM 4082 C CA . VAL A 1 538 ? -38.168 -1.969 36.315 1.00 90.50 538 VAL A CA 1
ATOM 4083 C C . VAL A 1 538 ? -37.554 -2.653 37.535 1.00 90.50 538 VAL A C 1
ATOM 4085 O O . VAL A 1 538 ? -38.303 -3.132 38.386 1.00 90.50 538 VAL A O 1
ATOM 4088 N N . TYR A 1 539 ? -36.226 -2.666 37.646 1.00 92.69 539 TYR A N 1
ATOM 4089 C CA . TYR A 1 539 ? -35.516 -3.274 38.770 1.00 92.69 539 TYR A CA 1
ATOM 4090 C C . TYR A 1 539 ? -35.754 -2.523 40.086 1.00 92.69 539 TYR A C 1
ATOM 4092 O O . TYR A 1 539 ? -36.105 -3.148 41.086 1.00 92.69 539 TYR A O 1
ATOM 4100 N N . GLU A 1 540 ? -35.704 -1.192 40.076 1.00 90.81 540 GLU A N 1
ATOM 4101 C CA . GLU A 1 540 ? -36.028 -0.348 41.236 1.00 90.81 540 GLU A CA 1
ATOM 4102 C C . GLU A 1 540 ? -37.466 -0.603 41.725 1.00 90.81 540 GLU A C 1
ATOM 4104 O O . GLU A 1 540 ? -37.693 -0.870 42.904 1.00 90.81 540 GLU A O 1
ATOM 4109 N N . LYS A 1 541 ? -38.450 -0.656 40.811 1.00 90.56 541 LYS A N 1
ATOM 4110 C CA . LYS A 1 541 ? -39.851 -1.012 41.137 1.00 90.56 541 LYS A CA 1
ATOM 4111 C C . LYS A 1 541 ? -40.036 -2.457 41.610 1.00 90.56 541 LYS A C 1
ATOM 4113 O O . LYS A 1 541 ? -41.069 -2.789 42.203 1.00 90.56 541 LYS A O 1
ATOM 4118 N N . ALA A 1 542 ? -39.091 -3.339 41.294 1.00 90.88 542 ALA A N 1
ATOM 4119 C CA . ALA A 1 542 ? -39.064 -4.711 41.783 1.00 90.88 542 ALA A CA 1
ATOM 4120 C C . ALA A 1 542 ? -38.373 -4.839 43.153 1.00 90.88 542 ALA A C 1
ATOM 4122 O O . ALA A 1 542 ? -38.442 -5.912 43.747 1.00 90.88 542 ALA A O 1
ATOM 4123 N N . GLY A 1 543 ? -37.780 -3.756 43.668 1.00 89.44 543 GLY A N 1
ATOM 4124 C CA . GLY A 1 543 ? -37.131 -3.698 44.977 1.00 89.44 543 GLY A CA 1
ATOM 4125 C C . GLY A 1 543 ? -35.611 -3.861 44.945 1.00 89.44 543 GLY A C 1
ATOM 4126 O O . GLY A 1 543 ? -35.006 -3.949 46.011 1.00 89.44 543 GLY A O 1
ATOM 4127 N N . PHE A 1 544 ? -34.982 -3.892 43.764 1.00 90.94 544 PHE A N 1
ATOM 4128 C CA . PHE A 1 544 ? -33.522 -3.865 43.668 1.00 90.94 544 PHE A CA 1
ATOM 4129 C C . PHE A 1 544 ? -32.991 -2.483 44.053 1.00 90.94 544 PHE A C 1
ATOM 4131 O O . PHE A 1 544 ? -33.585 -1.457 43.717 1.00 90.94 544 PHE A O 1
ATOM 4138 N N . ARG A 1 545 ? -31.852 -2.469 44.745 1.00 87.81 545 ARG A N 1
ATOM 4139 C CA . ARG A 1 545 ? -31.105 -1.258 45.091 1.00 87.81 545 ARG A CA 1
ATOM 4140 C C . ARG A 1 545 ? -29.723 -1.338 44.464 1.00 87.81 545 ARG A C 1
ATOM 4142 O O . ARG A 1 545 ? -29.180 -2.430 44.305 1.00 87.81 545 ARG A O 1
ATOM 4149 N N . GLU A 1 546 ? -29.172 -0.186 44.109 1.00 83.00 546 GLU A N 1
ATOM 4150 C CA . GLU A 1 546 ? -27.795 -0.107 43.633 1.00 83.00 546 GLU A CA 1
ATOM 4151 C C . GLU A 1 546 ? -26.852 -0.586 44.745 1.00 83.00 546 GLU A C 1
ATOM 4153 O O . GLU A 1 546 ? -26.932 -0.109 45.877 1.00 83.00 546 GLU A O 1
ATOM 4158 N N . HIS A 1 547 ? -26.023 -1.585 44.435 1.00 78.25 547 HIS A N 1
ATOM 4159 C CA . HIS A 1 547 ? -25.120 -2.215 45.399 1.00 78.25 547 HIS A CA 1
ATOM 4160 C C . HIS A 1 547 ? -23.658 -1.879 45.102 1.00 78.25 547 HIS A C 1
ATOM 4162 O O . HIS A 1 547 ? -22.966 -1.374 45.974 1.00 78.25 547 HIS A O 1
ATOM 4168 N N . ASN A 1 548 ? -23.203 -2.126 43.870 1.00 70.38 548 ASN A N 1
ATOM 4169 C CA . ASN A 1 548 ? -21.848 -1.820 43.423 1.00 70.38 548 ASN A CA 1
ATOM 4170 C C . ASN A 1 548 ? -21.844 -1.430 41.944 1.00 70.38 548 ASN A C 1
ATOM 4172 O O . ASN A 1 548 ? -22.560 -2.015 41.129 1.00 70.38 548 ASN A O 1
ATOM 4176 N N . ARG A 1 549 ? -20.988 -0.469 41.592 1.00 63.25 549 ARG A N 1
ATOM 4177 C CA . ARG A 1 549 ? -20.783 -0.015 40.215 1.00 63.25 549 ARG A CA 1
ATOM 4178 C C . ARG A 1 549 ? -19.565 -0.727 39.632 1.00 63.25 549 ARG A C 1
ATOM 4180 O O . ARG A 1 549 ? -18.426 -0.375 39.933 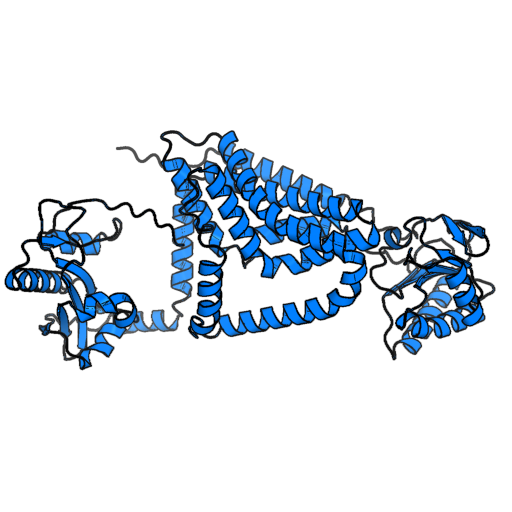1.00 63.25 549 ARG A O 1
ATOM 4187 N N . ILE A 1 550 ? -19.797 -1.760 38.823 1.00 52.41 550 ILE A N 1
ATOM 4188 C CA . ILE A 1 550 ? -18.713 -2.535 38.206 1.00 52.41 550 ILE A CA 1
ATOM 4189 C C . ILE A 1 550 ? -18.237 -1.803 36.948 1.00 52.41 550 ILE A C 1
ATOM 4191 O O . ILE A 1 550 ? -18.825 -1.930 35.875 1.00 52.41 550 ILE A O 1
ATOM 4195 N N . VAL A 1 551 ? -17.141 -1.051 37.066 1.00 42.75 551 VAL A N 1
ATOM 4196 C CA . VAL A 1 551 ? -16.437 -0.487 35.905 1.00 42.75 551 VAL A CA 1
ATOM 4197 C C . VAL A 1 551 ? -15.656 -1.614 35.228 1.00 42.75 551 VAL A C 1
ATOM 4199 O O . VAL A 1 551 ? -14.538 -1.946 35.622 1.00 42.75 551 VAL A O 1
ATOM 4202 N N . ARG A 1 552 ? -16.253 -2.242 34.212 1.00 31.44 552 ARG A N 1
ATOM 4203 C CA . ARG A 1 552 ? -15.577 -3.273 33.416 1.00 31.44 552 ARG A CA 1
ATOM 4204 C C . ARG A 1 552 ? -14.597 -2.615 32.448 1.00 31.44 552 ARG A C 1
ATOM 4206 O O . ARG A 1 552 ? -14.973 -2.168 31.369 1.00 31.44 552 ARG A O 1
ATOM 4213 N N . ASN A 1 553 ? -13.321 -2.588 32.823 1.00 32.88 553 ASN A N 1
ATOM 4214 C CA . ASN A 1 553 ? -12.244 -2.324 31.873 1.00 32.88 553 ASN A CA 1
ATOM 4215 C C . ASN A 1 553 ? -12.004 -3.604 31.075 1.00 32.88 553 ASN A C 1
ATOM 4217 O O . ASN A 1 553 ? -11.273 -4.495 31.496 1.00 32.88 553 ASN A O 1
ATOM 4221 N N . LYS A 1 554 ? -12.702 -3.712 29.949 1.00 27.41 554 LYS A N 1
ATOM 4222 C CA . LYS A 1 554 ? -12.578 -4.825 29.020 1.00 27.41 554 LYS A CA 1
ATOM 4223 C C . LYS A 1 554 ? -11.206 -4.765 28.353 1.00 27.41 554 LYS A C 1
ATOM 4225 O O . LYS A 1 554 ? -10.886 -3.792 27.674 1.00 27.41 554 LYS A O 1
ATOM 4230 N N . LEU A 1 555 ? -10.419 -5.816 28.533 1.00 33.41 555 LEU A N 1
ATOM 4231 C CA . LEU A 1 555 ? -9.246 -6.070 27.719 1.00 33.41 555 LEU A CA 1
ATOM 4232 C C . LEU A 1 555 ? -9.391 -7.483 27.160 1.00 33.41 555 LEU A C 1
ATOM 4234 O O . LEU A 1 555 ? -9.280 -8.458 27.898 1.00 33.41 555 LEU A O 1
ATOM 4238 N N . GLU A 1 556 ? -9.771 -7.567 25.886 1.00 29.12 556 GLU A N 1
ATOM 4239 C CA . GLU A 1 556 ? -9.937 -8.840 25.182 1.00 29.12 556 GLU A CA 1
ATOM 4240 C C . GLU A 1 556 ? -8.608 -9.281 24.561 1.00 29.12 556 GLU A C 1
ATOM 4242 O O . GLU A 1 556 ? -7.914 -8.477 23.935 1.00 29.12 556 GLU A O 1
ATOM 4247 N N . LEU A 1 557 ? -8.273 -10.544 24.852 1.00 34.03 557 LEU A N 1
ATOM 4248 C CA . LEU A 1 557 ? -6.997 -11.247 24.661 1.00 34.03 557 LEU A CA 1
ATOM 4249 C C . LEU A 1 557 ? -6.622 -11.491 23.196 1.00 34.03 557 LEU A C 1
ATOM 4251 O O . LEU A 1 557 ? -7.514 -11.916 22.423 1.00 34.03 557 LEU A O 1
#

Secondary structure (DSSP, 8-state):
------PPPHHHHHHHHHHHHHHHHHHHHHHH-PPP--SBPPP-EEEBTTS-EEEGGGGTTSEEEEEEE-TT-HHHHHHHHHHHHHHHHTTTTEEEEEEE--TTS-HHHHHHHHHHHT--SEEEE-SS-HHHHTT--SSSEEEEE-TTSBEEEEEE---TT-HHHHHHHHHHHHHHHHTT-PPPPP-----HHHHHHHHHHHHHS-TTTGGGHHHHHHHHHHHHHHSSSPPPHHHHHHHHHHHHHHHHHHHHHHHHHHHHHHHHHGGGHHHHHHHHHHHHHHHHHHHHS---THHHHHHHHHHHHHH-TT-STTT--SHHHHHHHHHHHHHHHHHHHHHHHHHHHHHHHHHHHHHHHHHHHHHHHHHHHHHHHHHHHHHHHHHHHHHHHHHHHHHHHHHHHTS-HHHHHHHHTTTTSPPPS-PEEEE--GGGHHHHHHHSTTHHHHTHHHHHHSEEEEEEETTEEEEEEEEEE-SS--TT-TT-SS-EEEEEEEE-GGGTTSSHHHHHHHHHHHHHHHTT-S-EE----TT-HHHHHHHHHHT--------------

Foldseek 3Di:
DDDPPPDFDVVVVCVLVVLVVVVVVVLVVLQVPPPPLDLFQDWDWFQFLVRDIDTPVVLQQAKEKEWEAAQPDPQCVLAVVLVVVLCVVRVVRYAYEYEYLDPVDDSVNVVVSCVVSVPPHTYGYPPPLSCLSLLQPAPGWMWIQANNRGTLDIDHTGDPPCSVVSNVVSVVQVVCRVVVNRDRDGRPCPPLLSLLLVLLVCLVVPPLLVVCVLVVLVLLLVVCVVDPDQDDLVVLLVLLLLLLVLLLVLLVVVLVVCQVCLVPCSVVLVVVVVVLVVVVVVVVVVVVDPDDCCVVCVVVVVVCCVVCVPLALVNPPDPSVNSSSNSNVSNVSSCSVRVSSSSCSLSSLCSSPNPVRSVVSSVSSSVSNSSVSSSVSSVSSSVHVPVSVVVVVVVVVVVVVVVDCVVVVVVVVPPPDDADQDWDKDWDDPVLVVLVCVFPVCCCVVCVPQVVAWTKIFTDDPNHTFWIWIKGWDPAQPPLDVVFRTEIEREDTTGHPSNPPSCPRLVRLLVRVVVCVVVPGPYYDYDDDPPPVVVVVSCVVNVDDDRDDDPDPDRDD

pLDDT: mean 76.05, std 16.53, range [27.41, 96.5]

Sequence (557 aa):
MRSAGGALRPRTIALVAGFVAVVIAIAASLVLFQPPATKAAPDFTLTDIDGNTVHLADFRGKITVLDFMYINCASCELARPVVQEVFAAHAAVMEGVSIDIVLLDSQAQLQTYRDQKGIPWHVARDTAGVAGAYVVREVVRLFLVGQDGSIIFDRQGMSPGDETALRSDLENTIGLALQGRAPAISIQQVSIFALAALAGVASFFSPCSFPMLPGYMAFFLSLDAKKQGAMTKRRAVLSGTLSSMGIILVYGIIAAVLILTAGVAAAYVPPLQGIVGFLLIVMGAVMFTAVQYNWLVNPFRSIRQKVFPRWTPNEVRTVQGKLFSYGVGYGAAGFGCVAPPFIAAILGATVIGGLPAGLAVLAVYAGVVILLMAVITVALATLGQAAVKKMNRYTELIKKGRNSPIQGRWHARHMTRRKPSRARLRPFRIDDAAGVCRIYPMFFVDNTVQFGRGRMTVADVGGRVVGFVLWAPGFEPAWFDSRVRRWAELSELHVHPDFQNLGIGLRLVRAAIRQARVAGFPALYLMVEEDNGTARRVYEKAGFREHNRIVRNKLEL